Protein AF-A0A3R6PRE5-F1 (afdb_monomer)

Foldseek 3Di:
DWDWDADPNDIWIKDWDWDAAPVRDIDIDIDTLVPDDLVVVLVVCVVVRHDDDDDPPVVVVSSQVSVQVNCVRPPPDPDDQHAQQWDQDPNDIGGDDPPDDPQPDQQQADDLVSLLLLLCLSCLSVQPPVLDDPALEAEEADPDPRDPAPAELQDDQVVNVVVQVVCLQPSEHEYEQDDPVDDPVSSVVSNVSSLVVLSVCVVVPSSRHRYYHHYHVDADPSCVVRHQYQYDDDPDQRRQSCSVLSVCLSVVCNVPVVVLVVLLVVQLVVQLVVDDPQQLCSSVLSSSSSSLSSSLVSCVVVVNNVSSVSSNVSSVVSSVVSSVVVVVCLLVCLLVLLQQLVVVCVVVQQADEAEQVRAAPVDDLLHYWYDDPQKIKHALVNQLVSCVVRVPSHRSVVSQVSCCVVVQKPPFFDFDWGQHPPRDTDTDRIIIGGNVSNDPDDPDD

pLDDT: mean 70.97, std 14.35, range [30.91, 91.69]

Structure (mmCIF, N/CA/C/O backbone):
data_AF-A0A3R6PRE5-F1
#
_entry.id   AF-A0A3R6PRE5-F1
#
loop_
_atom_site.group_PDB
_atom_site.id
_atom_site.type_symbol
_atom_site.label_atom_id
_atom_site.label_alt_id
_atom_site.label_comp_id
_atom_site.label_asym_id
_atom_site.label_entity_id
_atom_site.label_seq_id
_atom_site.pdbx_PDB_ins_code
_atom_site.Cartn_x
_atom_site.Cartn_y
_atom_site.Cartn_z
_atom_site.occupancy
_atom_site.B_iso_or_equiv
_atom_site.auth_seq_id
_atom_site.auth_comp_id
_atom_site.auth_asym_id
_atom_site.auth_atom_id
_atom_site.pdbx_PDB_model_num
ATOM 1 N N . MET A 1 1 ? -26.948 22.612 12.616 1.00 53.34 1 MET A N 1
ATOM 2 C CA . MET A 1 1 ? -26.623 24.060 12.632 1.00 53.34 1 MET A CA 1
ATOM 3 C C . MET A 1 1 ? -26.492 24.520 14.071 1.00 53.34 1 MET A C 1
ATOM 5 O O . MET A 1 1 ? -27.433 24.309 14.825 1.00 53.34 1 MET A O 1
ATOM 9 N N . VAL A 1 2 ? -25.385 25.161 14.443 1.00 54.88 2 VAL A N 1
ATOM 10 C CA . VAL A 1 2 ? -25.263 25.848 15.739 1.00 54.88 2 VAL A CA 1
ATOM 11 C C . VAL A 1 2 ? -25.614 27.321 15.525 1.00 54.88 2 VAL A C 1
ATOM 13 O O . VAL A 1 2 ? -25.073 27.953 14.621 1.00 54.88 2 VAL A O 1
ATOM 16 N N . LYS A 1 3 ? -26.567 27.862 16.288 1.00 56.97 3 LYS A N 1
ATOM 17 C CA . LYS A 1 3 ? -26.972 29.275 16.225 1.00 56.97 3 LYS A CA 1
ATOM 18 C C . LYS A 1 3 ? -26.907 29.899 17.613 1.00 56.97 3 LYS A C 1
ATOM 20 O O . LYS A 1 3 ? -27.331 29.295 18.596 1.00 56.97 3 LYS A O 1
ATOM 25 N N . GLN A 1 4 ? -26.375 31.112 17.671 1.00 58.91 4 GLN A N 1
ATOM 26 C CA . GLN A 1 4 ? -26.272 31.902 18.889 1.00 58.91 4 GLN A CA 1
ATOM 27 C C . GLN A 1 4 ? -27.547 32.729 19.071 1.00 58.91 4 GLN A C 1
ATOM 29 O O . GLN A 1 4 ? -27.995 33.394 18.138 1.00 58.91 4 GLN A O 1
ATOM 34 N N . TYR A 1 5 ? -28.125 32.683 20.267 1.00 60.75 5 TYR A N 1
ATOM 35 C CA . TYR A 1 5 ? -29.298 33.466 20.641 1.00 60.75 5 TYR A CA 1
ATOM 36 C C . TYR A 1 5 ? -29.028 34.198 21.953 1.00 60.75 5 TYR A C 1
ATOM 38 O O . TYR A 1 5 ? -28.359 33.664 22.834 1.00 60.75 5 TYR A O 1
ATOM 46 N N . THR A 1 6 ? -29.573 35.402 22.101 1.00 50.84 6 THR A N 1
ATOM 47 C CA . THR A 1 6 ? -29.509 36.155 23.359 1.00 50.84 6 THR A CA 1
ATOM 48 C C . THR A 1 6 ? -30.889 36.141 23.998 1.00 50.84 6 THR A C 1
ATOM 50 O O . THR A 1 6 ? -31.842 36.639 23.403 1.00 50.84 6 THR A O 1
ATOM 53 N N . VAL A 1 7 ? -31.002 35.563 25.194 1.00 59.97 7 VAL A N 1
ATOM 54 C CA . VAL A 1 7 ? -32.243 35.525 25.982 1.00 59.97 7 VAL A CA 1
ATOM 55 C C . VAL A 1 7 ? -31.933 36.106 27.358 1.00 59.97 7 VAL A C 1
ATOM 57 O O . VAL A 1 7 ? -30.992 35.661 28.012 1.00 59.97 7 VAL A O 1
ATOM 60 N N . ASP A 1 8 ? -32.668 37.142 27.767 1.00 60.47 8 ASP A N 1
ATOM 61 C CA . ASP A 1 8 ? -32.510 37.832 29.060 1.00 60.47 8 ASP A CA 1
ATOM 62 C C . ASP A 1 8 ? -31.061 38.250 29.386 1.00 60.47 8 ASP A C 1
ATOM 64 O O . ASP A 1 8 ? -30.571 38.101 30.505 1.00 60.47 8 ASP A O 1
ATOM 68 N N . GLY A 1 9 ? -30.336 38.744 28.376 1.00 62.97 9 GLY A N 1
ATOM 69 C CA . GLY A 1 9 ? -28.949 39.203 28.518 1.00 62.97 9 GLY A CA 1
ATOM 70 C C . GLY A 1 9 ? -27.898 38.090 28.608 1.00 62.97 9 GLY A C 1
ATOM 71 O O . GLY A 1 9 ? -26.712 38.393 28.718 1.00 62.97 9 GLY A O 1
ATOM 72 N N . LYS A 1 10 ? -28.295 36.814 28.518 1.00 64.50 10 LYS A N 1
ATOM 73 C CA . LYS A 1 10 ? -27.378 35.670 28.440 1.00 64.50 10 LYS A CA 1
ATOM 74 C C . LYS A 1 10 ? -27.316 35.122 27.020 1.00 64.50 10 LYS A C 1
ATOM 76 O O . LYS A 1 10 ? -28.336 34.937 26.357 1.00 64.50 10 LYS A O 1
ATOM 81 N N . VAL A 1 11 ? -26.097 34.856 26.564 1.00 70.69 11 VAL A N 1
ATOM 82 C CA . VAL A 1 11 ? -25.841 34.168 25.299 1.00 70.69 11 VAL A CA 1
ATOM 83 C C . VAL A 1 11 ? -26.089 32.676 25.505 1.00 70.69 11 VAL A C 1
ATOM 85 O O . VAL A 1 11 ? -25.503 32.076 26.398 1.00 70.69 11 VAL A O 1
ATOM 88 N N . ILE A 1 12 ? -26.946 32.087 24.675 1.00 72.69 12 ILE A N 1
ATOM 89 C CA . ILE A 1 12 ? -27.248 30.656 24.662 1.00 72.69 12 ILE A CA 1
ATOM 90 C C . ILE A 1 12 ? -26.954 30.124 23.259 1.00 72.69 12 ILE A C 1
ATOM 92 O O . ILE A 1 12 ? -27.433 30.662 22.256 1.00 72.69 12 ILE A O 1
ATOM 96 N N . HIS A 1 13 ? -26.187 29.041 23.182 1.00 72.00 13 HIS A N 1
ATOM 97 C CA . HIS A 1 13 ? -25.922 28.341 21.929 1.00 72.00 13 HIS A CA 1
ATOM 98 C C . HIS A 1 13 ? -26.951 27.227 21.736 1.00 72.00 13 HIS A C 1
ATOM 100 O O . HIS A 1 13 ? -27.106 26.362 22.600 1.00 72.00 13 HIS A O 1
ATOM 106 N N . LEU A 1 14 ? -27.659 27.242 20.605 1.00 73.56 14 LEU A N 1
ATOM 107 C CA . LEU A 1 14 ? -28.620 26.204 20.240 1.00 73.56 14 LEU A CA 1
ATOM 108 C C . LEU A 1 14 ? -28.091 25.353 19.089 1.00 73.56 14 LEU A C 1
ATOM 110 O O . LEU A 1 14 ? -27.619 25.875 18.080 1.00 73.56 14 LEU A O 1
ATOM 114 N N . ILE A 1 15 ? -28.242 24.042 19.224 1.00 69.19 15 ILE A N 1
ATOM 115 C CA . ILE A 1 15 ? -28.001 23.051 18.186 1.00 69.19 15 ILE A CA 1
ATOM 116 C C . ILE A 1 15 ? -29.342 22.698 17.538 1.00 69.19 15 ILE A C 1
ATOM 118 O O . ILE A 1 15 ? -30.213 22.106 18.172 1.00 69.19 15 ILE A O 1
ATOM 122 N N . GLY A 1 16 ? -29.506 23.071 16.269 1.00 71.56 16 GLY A N 1
ATOM 123 C CA . GLY A 1 16 ? -30.641 22.694 15.431 1.00 71.56 16 GLY A CA 1
ATOM 124 C C . GLY A 1 16 ? -30.303 21.515 14.520 1.00 71.56 16 GLY A C 1
ATOM 125 O O . GLY A 1 16 ? -29.363 21.607 13.721 1.00 71.56 16 GLY A O 1
ATOM 126 N N . ILE A 1 17 ? -31.092 20.445 14.615 1.00 71.31 17 ILE A N 1
ATOM 127 C CA . ILE A 1 17 ? -30.972 19.225 13.808 1.00 71.31 17 ILE A CA 1
ATOM 128 C C . ILE A 1 17 ? -32.277 19.025 13.044 1.00 71.31 17 ILE A C 1
ATOM 130 O O . ILE A 1 17 ? -33.338 18.960 13.658 1.00 71.31 17 ILE A O 1
ATOM 134 N N . SER A 1 18 ? -32.201 18.904 11.720 1.00 72.94 18 SER A N 1
ATOM 135 C CA . SER A 1 18 ? -33.365 18.632 10.874 1.00 72.94 18 SER A CA 1
ATOM 136 C C . SER A 1 18 ? -33.216 17.278 10.196 1.00 72.94 18 SER A C 1
ATOM 138 O O . SER A 1 18 ? -32.150 16.972 9.668 1.00 72.94 18 SER A O 1
ATOM 140 N N . PHE A 1 19 ? -34.279 16.479 10.180 1.00 68.44 19 PHE A N 1
ATOM 141 C CA . PHE A 1 19 ? -34.309 15.184 9.500 1.00 68.44 19 PHE A CA 1
ATOM 142 C C . PHE A 1 19 ? -35.657 14.963 8.813 1.00 68.44 19 PHE A C 1
ATOM 144 O O . PHE A 1 19 ? -36.647 15.607 9.155 1.00 68.44 19 PHE A O 1
ATOM 151 N N . LYS A 1 20 ? -35.707 14.058 7.832 1.00 67.25 20 LYS A N 1
ATOM 152 C CA . LYS A 1 20 ? -36.960 13.633 7.195 1.00 67.25 20 LYS A CA 1
ATOM 153 C C . LYS A 1 20 ? -37.407 12.296 7.772 1.00 67.25 20 LYS A C 1
ATOM 155 O O . LYS A 1 20 ? -36.604 11.375 7.887 1.00 67.25 20 LYS A O 1
ATOM 160 N N . THR A 1 21 ? -38.683 12.184 8.119 1.00 69.94 21 THR A N 1
ATOM 161 C CA . THR A 1 21 ? -39.289 10.905 8.505 1.00 69.94 21 THR A CA 1
ATOM 162 C C . THR A 1 21 ? -39.466 10.003 7.281 1.00 69.94 21 THR A C 1
ATOM 164 O O . THR A 1 21 ? -39.394 10.460 6.138 1.00 69.94 21 THR A O 1
ATOM 167 N N . SER A 1 22 ? -39.775 8.723 7.501 1.00 61.44 22 SER A N 1
ATOM 168 C CA . SER A 1 22 ? -40.094 7.759 6.432 1.00 61.44 22 SER A CA 1
ATOM 169 C C . SER A 1 22 ? -41.281 8.178 5.553 1.00 61.44 22 SER A C 1
ATOM 171 O O . SER A 1 22 ? -41.417 7.706 4.429 1.00 61.44 22 SER A O 1
ATOM 173 N N . ARG A 1 23 ? -42.117 9.108 6.033 1.00 67.88 23 ARG A N 1
ATOM 174 C CA . ARG A 1 23 ? -43.233 9.713 5.288 1.00 67.88 23 ARG A CA 1
ATOM 175 C C . ARG A 1 23 ? -42.847 11.007 4.557 1.00 67.88 23 ARG A C 1
ATOM 177 O O . ARG A 1 23 ? -43.719 11.700 4.045 1.00 67.88 23 ARG A O 1
ATOM 184 N N . GLY A 1 24 ? -41.560 11.358 4.532 1.00 66.50 24 GLY A N 1
ATOM 185 C CA . GLY A 1 24 ? -41.030 12.551 3.869 1.00 66.50 24 GLY A CA 1
ATOM 186 C C . GLY A 1 24 ? -41.227 13.862 4.638 1.00 66.50 24 GLY A C 1
ATOM 187 O O . GLY A 1 24 ? -40.878 14.922 4.122 1.00 66.50 24 GLY A O 1
ATOM 188 N N . THR A 1 25 ? -41.761 13.820 5.862 1.00 75.50 25 THR A N 1
ATOM 189 C CA . THR A 1 25 ? -41.989 15.015 6.686 1.00 75.50 25 THR A CA 1
ATOM 190 C C . THR A 1 25 ? -40.681 15.489 7.303 1.00 75.50 25 THR A C 1
ATOM 192 O O . THR A 1 25 ? -40.016 14.720 7.994 1.00 75.50 25 THR A O 1
ATOM 195 N N . THR A 1 26 ? -40.320 16.754 7.091 1.00 78.38 26 THR A N 1
ATOM 196 C CA . THR A 1 26 ? -39.159 17.359 7.754 1.00 78.38 26 THR A CA 1
ATOM 197 C C . THR A 1 26 ? -39.506 17.713 9.197 1.00 78.38 26 THR A C 1
ATOM 199 O O . THR A 1 26 ? -40.443 18.468 9.448 1.00 78.38 26 THR A O 1
ATOM 202 N N . VAL A 1 27 ? -38.727 17.193 10.137 1.00 77.38 27 VAL A N 1
ATOM 203 C CA . VAL A 1 27 ? -38.815 17.453 11.574 1.00 77.38 27 VAL A CA 1
ATOM 204 C C . VAL A 1 27 ? -37.549 18.178 12.008 1.00 77.38 27 VAL A C 1
ATOM 206 O O . VAL A 1 27 ? -36.456 17.833 11.560 1.00 77.38 27 VAL A O 1
ATOM 209 N N . GLN A 1 28 ? -37.693 19.174 12.881 1.00 81.94 28 GLN A N 1
ATOM 210 C CA . GLN A 1 28 ? -36.577 19.929 13.442 1.00 81.94 28 GLN A CA 1
ATOM 211 C C . GLN A 1 28 ? -36.551 19.786 14.965 1.00 81.94 28 GLN A C 1
ATOM 213 O O . GLN A 1 28 ? -37.549 20.034 15.638 1.00 81.94 28 GLN A O 1
ATOM 218 N N . LEU A 1 29 ? -35.393 19.410 15.500 1.00 80.38 29 LEU A N 1
ATOM 219 C CA . LEU A 1 29 ? -35.107 19.330 16.928 1.00 80.38 29 LEU A CA 1
ATOM 220 C C . LEU A 1 29 ? -34.120 20.429 17.318 1.00 80.38 29 LEU A C 1
ATOM 222 O O . LEU A 1 29 ? -33.198 20.747 16.563 1.00 80.38 29 LEU A O 1
ATOM 226 N N . LEU A 1 30 ? -34.321 21.004 18.501 1.00 79.31 30 LEU A N 1
ATOM 227 C CA . LEU A 1 30 ? -33.507 22.085 19.048 1.00 79.31 30 LEU A CA 1
ATOM 228 C C . LEU A 1 30 ? -33.009 21.694 20.438 1.00 79.31 30 LEU A C 1
ATOM 230 O O . LEU A 1 30 ? -33.802 21.342 21.308 1.00 79.31 30 LEU A O 1
ATOM 234 N N . PHE A 1 31 ? -31.702 21.803 20.648 1.00 77.75 31 PHE A N 1
ATOM 235 C CA . PHE A 1 31 ? -31.048 21.511 21.921 1.00 77.75 31 PHE A CA 1
ATOM 236 C C . PHE A 1 31 ? -30.208 22.702 22.370 1.00 77.75 31 PHE A C 1
ATOM 238 O O . PHE A 1 31 ? -29.590 23.366 21.544 1.00 77.75 31 PHE A O 1
ATOM 245 N N . GLN A 1 32 ? -30.137 22.964 23.675 1.00 79.06 32 GLN A N 1
ATOM 246 C CA . GLN A 1 32 ? -29.099 23.844 24.224 1.00 79.06 32 GLN A CA 1
ATOM 247 C C . GLN A 1 32 ? -27.756 23.111 24.161 1.00 79.06 32 GLN A C 1
ATOM 249 O O . GLN A 1 32 ? -27.686 21.977 24.631 1.00 79.06 32 GLN A O 1
ATOM 254 N N . LYS A 1 33 ? -26.711 23.745 23.606 1.00 72.19 33 LYS A N 1
ATOM 255 C CA . LYS A 1 33 ? -25.372 23.150 23.418 1.00 72.19 33 LYS A CA 1
ATOM 256 C C . LYS A 1 33 ? -24.850 22.532 24.720 1.00 72.19 33 LYS A C 1
ATOM 258 O O . LYS A 1 33 ? -24.481 21.371 24.746 1.00 72.19 33 LYS A O 1
ATOM 263 N N . GLU A 1 34 ? -24.975 23.260 25.826 1.00 72.44 34 GLU A N 1
ATOM 264 C CA . GLU A 1 34 ? -24.536 22.849 27.173 1.00 72.44 34 GLU A CA 1
ATOM 265 C C . GLU A 1 34 ? -25.278 21.632 27.754 1.00 72.44 34 GLU A C 1
ATOM 267 O O . GLU A 1 34 ? -24.819 21.023 28.716 1.00 72.44 34 GLU A O 1
ATOM 272 N N . LYS A 1 35 ? -26.452 21.292 27.212 1.00 73.50 35 LYS A N 1
ATOM 273 C CA . LYS A 1 35 ? -27.297 20.179 27.677 1.00 73.50 35 LYS A CA 1
ATOM 274 C C . LYS A 1 35 ? -27.416 19.069 26.638 1.00 73.50 35 LYS A C 1
ATOM 276 O O . LYS A 1 35 ? -28.186 18.125 26.829 1.00 73.50 35 LY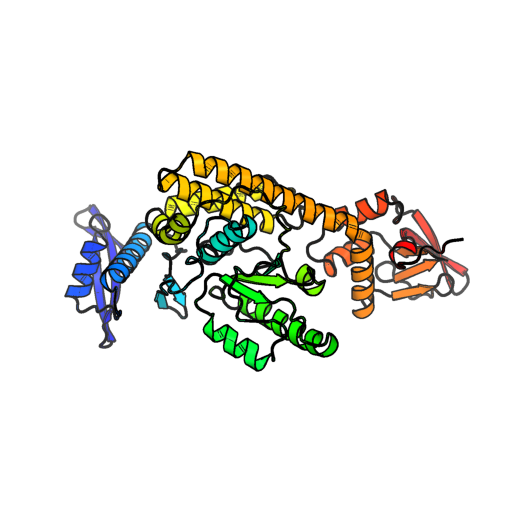S A O 1
ATOM 281 N N . PHE A 1 36 ? -26.715 19.202 25.517 1.00 73.50 36 PHE A N 1
ATOM 282 C CA . PHE A 1 36 ? -26.777 18.235 24.444 1.00 73.50 36 PHE A CA 1
ATOM 283 C C . PHE A 1 36 ? -26.048 16.953 24.857 1.00 73.50 36 PHE A C 1
ATOM 285 O O . PHE A 1 36 ? -24.922 16.980 25.338 1.00 73.50 36 PHE A O 1
ATOM 292 N N . THR A 1 37 ? -26.706 15.811 24.667 1.00 69.31 37 THR A N 1
ATOM 293 C CA . THR A 1 37 ? -26.085 14.487 24.788 1.00 69.31 37 THR A CA 1
ATOM 294 C C . THR A 1 37 ? -26.632 13.587 23.686 1.00 69.31 37 THR A C 1
ATOM 296 O O . THR A 1 37 ? -27.803 13.710 23.310 1.00 69.31 37 THR A O 1
ATOM 299 N N . ALA A 1 38 ? -25.826 12.633 23.211 1.00 63.28 38 ALA A N 1
ATOM 300 C CA . ALA A 1 38 ? -26.251 11.637 22.221 1.00 63.28 38 ALA A CA 1
ATOM 301 C C . ALA A 1 38 ? -27.537 10.903 22.653 1.00 63.28 38 ALA A C 1
ATOM 303 O O . ALA A 1 38 ? -28.456 10.702 21.861 1.00 63.28 38 ALA A O 1
ATOM 304 N N . LYS A 1 39 ? -27.649 10.593 23.952 1.00 69.69 39 LYS A N 1
ATOM 305 C CA . LYS A 1 39 ? -28.823 9.944 24.547 1.00 69.69 39 LYS A CA 1
ATOM 306 C C . LYS A 1 39 ? -30.079 10.819 24.490 1.00 69.69 39 LYS A C 1
ATOM 308 O O . LYS A 1 39 ? -31.138 10.329 24.103 1.00 69.69 39 LYS A O 1
ATOM 313 N N . ALA A 1 40 ? -29.975 12.099 24.858 1.00 75.75 40 ALA A N 1
ATOM 314 C CA . ALA A 1 40 ? -31.106 13.030 24.801 1.00 75.75 40 ALA A CA 1
ATOM 315 C C . ALA A 1 40 ? -31.572 13.263 23.356 1.00 75.75 40 ALA A C 1
ATOM 317 O O . ALA A 1 40 ? -32.774 13.362 23.089 1.00 75.75 40 ALA A O 1
ATOM 318 N N . PHE A 1 41 ? -30.627 13.292 22.414 1.00 76.12 41 PHE A N 1
ATOM 319 C CA . PHE A 1 41 ? -30.937 13.404 20.999 1.00 76.12 41 PHE A CA 1
ATOM 320 C C . PHE A 1 41 ? -31.637 12.150 20.463 1.00 76.12 41 PHE A C 1
ATOM 322 O O . PHE A 1 41 ? -32.700 12.289 19.862 1.00 76.12 41 PHE A O 1
ATOM 329 N N . TYR A 1 42 ? -31.141 10.943 20.754 1.00 72.56 42 TYR A N 1
ATOM 330 C CA . TYR A 1 42 ? -31.797 9.696 20.343 1.00 72.56 42 TYR A CA 1
ATOM 331 C C . TYR A 1 42 ? -33.242 9.591 20.847 1.00 72.56 42 TYR A C 1
ATOM 333 O O . TYR A 1 42 ? -34.159 9.258 20.090 1.00 72.56 42 TYR A O 1
ATOM 341 N N . GLN A 1 43 ? -33.466 9.923 22.121 1.00 78.06 43 GLN A N 1
ATOM 342 C CA . GLN A 1 43 ? -34.802 9.916 22.718 1.00 78.06 43 GLN A CA 1
ATOM 343 C C . GLN A 1 43 ? -35.738 10.904 22.016 1.00 78.06 43 GLN A C 1
ATOM 345 O O . GLN A 1 43 ? -36.864 10.548 21.674 1.00 78.06 43 GLN A O 1
ATOM 350 N N . SER A 1 44 ? -35.256 12.117 21.743 1.00 80.19 44 SER A N 1
ATOM 351 C CA . SER A 1 44 ? -36.034 13.157 21.061 1.00 80.19 44 SER A CA 1
ATOM 352 C C . SER A 1 44 ? -36.300 12.819 19.589 1.00 80.19 44 SER A C 1
AT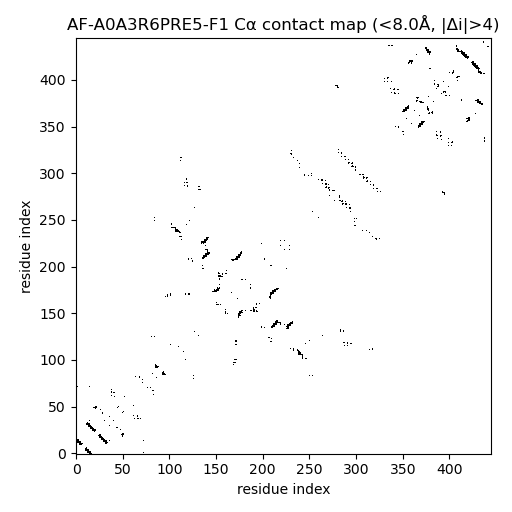OM 354 O O . SER A 1 44 ? -37.393 13.067 19.091 1.00 80.19 44 SER A O 1
ATOM 356 N N . PHE A 1 45 ? -35.330 12.211 18.898 1.00 77.00 45 PHE A N 1
ATOM 357 C CA . PHE A 1 45 ? -35.464 11.718 17.525 1.00 77.00 45 PHE A CA 1
ATOM 358 C C . PHE A 1 45 ? -36.541 10.635 17.424 1.00 77.00 45 PHE A C 1
ATOM 360 O O . PHE A 1 45 ? -37.441 10.733 16.591 1.00 77.00 45 PHE A O 1
ATOM 367 N N . THR A 1 46 ? -36.489 9.649 18.322 1.00 75.31 46 THR A N 1
ATOM 368 C CA . THR A 1 46 ? -37.461 8.549 18.366 1.00 75.31 46 THR A CA 1
ATOM 369 C C . THR A 1 46 ? -38.859 9.066 18.714 1.00 75.31 46 THR A C 1
ATOM 371 O O . THR A 1 46 ? -39.833 8.716 18.050 1.00 75.31 46 THR A O 1
ATOM 374 N N . ALA A 1 47 ? -38.966 9.959 19.707 1.00 81.12 47 ALA A N 1
ATOM 375 C CA . ALA A 1 47 ? -40.235 10.574 20.102 1.00 81.12 47 ALA A CA 1
ATOM 376 C C . ALA A 1 47 ? -40.869 11.405 18.974 1.00 81.12 47 ALA A C 1
ATOM 378 O O . ALA A 1 47 ? -42.090 11.453 18.852 1.00 81.12 47 ALA A O 1
ATOM 379 N N . ALA A 1 48 ? -40.049 12.020 18.121 1.00 77.31 48 ALA A N 1
ATOM 380 C CA . ALA A 1 48 ? -40.509 12.806 16.983 1.00 77.31 48 ALA A CA 1
ATOM 381 C C . ALA A 1 48 ? -40.790 11.964 15.718 1.00 77.31 48 ALA A C 1
ATOM 383 O O . ALA A 1 48 ? -40.944 12.510 14.625 1.00 77.31 48 ALA A O 1
ATOM 384 N N . GLY A 1 49 ? -40.873 10.634 15.854 1.00 69.31 49 GLY A N 1
ATOM 385 C CA . GLY A 1 49 ? -41.215 9.719 14.762 1.00 69.31 49 GLY A CA 1
ATOM 386 C C . GLY A 1 49 ? -40.057 9.421 13.807 1.00 69.31 49 GLY A C 1
ATOM 387 O O . GLY A 1 49 ? -40.286 8.927 12.701 1.00 69.31 49 GLY A O 1
ATOM 388 N N . GLY A 1 50 ? -38.821 9.727 14.208 1.00 67.38 50 GLY A N 1
ATOM 389 C CA . GLY A 1 50 ? -37.623 9.265 13.523 1.00 67.38 50 GLY A CA 1
ATOM 390 C C . GLY A 1 50 ? -37.470 7.753 13.673 1.00 67.38 50 GLY A C 1
ATOM 391 O O . GLY A 1 50 ? -37.580 7.212 14.771 1.00 67.38 50 GLY A O 1
ATOM 392 N N . SER A 1 51 ? -37.217 7.062 12.564 1.00 64.19 51 SER A N 1
ATOM 393 C CA . SER A 1 51 ? -36.946 5.625 12.553 1.00 64.19 51 SER A CA 1
ATOM 394 C C . SER A 1 51 ? -35.621 5.354 11.858 1.00 64.19 51 SER A C 1
ATOM 396 O O . SER A 1 51 ? -35.408 5.792 10.728 1.00 64.19 51 SER A O 1
ATOM 398 N N . CYS A 1 52 ? -34.763 4.588 12.515 1.00 59.72 52 CYS A N 1
ATOM 399 C CA . CYS A 1 52 ? -33.531 4.062 11.950 1.00 59.72 52 CYS A CA 1
ATOM 400 C C . CYS A 1 52 ? -33.811 2.647 11.416 1.00 59.72 52 CYS A C 1
ATOM 402 O O . CYS A 1 52 ? -34.090 1.742 12.199 1.00 59.72 52 CYS A O 1
ATOM 404 N N . CYS A 1 53 ? -33.805 2.454 10.094 1.00 50.25 53 CYS A N 1
ATOM 405 C CA . CYS A 1 53 ? -34.040 1.142 9.486 1.00 50.25 53 CYS A CA 1
ATOM 406 C C . CYS A 1 53 ? -32.773 0.285 9.590 1.00 50.25 53 CYS A C 1
ATOM 408 O O . CYS A 1 53 ? -31.886 0.445 8.757 1.00 50.25 53 CYS A O 1
ATOM 410 N N . TYR A 1 54 ? -32.689 -0.624 10.565 1.00 51.72 54 TYR A N 1
ATOM 411 C CA . TYR A 1 54 ? -31.554 -1.546 10.679 1.00 51.72 54 TYR A CA 1
ATOM 412 C C . TYR A 1 54 ? -31.987 -2.954 11.112 1.00 51.72 54 TYR A C 1
ATOM 414 O O . TYR A 1 54 ? -32.930 -3.106 11.889 1.00 51.72 54 TYR A O 1
ATOM 422 N N . GLY A 1 55 ? -31.299 -3.971 10.576 1.00 48.91 55 GLY A N 1
ATOM 423 C CA . GLY A 1 55 ? -31.463 -5.390 10.924 1.00 48.91 55 GLY A CA 1
ATOM 424 C C . GLY A 1 55 ? -30.890 -5.751 12.305 1.00 48.91 55 GLY A C 1
ATOM 425 O O . GLY A 1 55 ? -30.738 -4.888 13.171 1.00 48.91 55 GLY A O 1
ATOM 426 N N . GLU A 1 56 ? -30.574 -7.032 12.532 1.00 36.16 56 GLU A N 1
ATOM 427 C CA . GLU A 1 56 ? -30.011 -7.514 13.808 1.00 36.16 56 GLU A CA 1
ATOM 428 C C . GLU A 1 56 ? -28.765 -6.708 14.238 1.00 36.16 56 GLU A C 1
ATOM 430 O O . GLU A 1 56 ? -27.817 -6.562 13.468 1.00 36.16 56 GLU A O 1
ATOM 435 N N . GLY A 1 57 ? -28.775 -6.174 15.471 1.00 48.75 57 GLY A N 1
ATOM 436 C CA . GLY A 1 57 ? -27.724 -5.287 16.013 1.00 48.75 57 GLY A CA 1
ATOM 437 C C . GLY A 1 57 ? -28.091 -3.793 16.105 1.00 48.75 57 GLY A C 1
ATOM 438 O O . GLY A 1 57 ? -27.252 -2.969 16.471 1.00 48.75 57 GLY A O 1
ATOM 439 N N . SER A 1 58 ? -29.348 -3.438 15.824 1.00 55.28 58 SER A N 1
ATOM 440 C CA . SER A 1 58 ? -29.867 -2.063 15.700 1.00 55.28 58 SER A CA 1
ATOM 441 C C . SER A 1 58 ? -29.540 -1.089 16.844 1.00 55.28 58 SER A C 1
ATOM 443 O O . SER A 1 58 ? -29.367 0.103 16.595 1.00 55.28 58 SER A O 1
ATOM 445 N N . LYS A 1 59 ? -29.411 -1.564 18.090 1.00 54.31 59 LYS A N 1
ATOM 446 C CA . LYS A 1 59 ? -29.086 -0.706 19.243 1.00 54.31 59 LYS A CA 1
ATOM 447 C C . LYS A 1 59 ? -27.659 -0.151 19.178 1.00 54.31 59 LYS A C 1
ATOM 449 O O . LYS A 1 59 ? -27.472 1.042 19.369 1.00 54.31 59 LYS A O 1
ATOM 454 N N . MET A 1 60 ? -26.679 -0.993 18.846 1.00 53.50 60 MET A N 1
ATOM 455 C CA . MET A 1 60 ? -25.272 -0.585 18.732 1.00 53.50 60 MET A CA 1
ATOM 456 C C . MET A 1 60 ? -25.076 0.412 17.583 1.00 53.50 60 MET A C 1
ATOM 458 O O . MET A 1 60 ? -24.377 1.406 17.732 1.00 53.50 60 MET A O 1
ATOM 462 N N . GLN A 1 61 ? -25.745 0.184 16.451 1.00 52.59 61 GLN A N 1
ATOM 463 C CA . GLN A 1 61 ? -25.677 1.066 15.281 1.00 52.59 61 GLN A CA 1
ATOM 464 C C . GLN A 1 61 ? -26.349 2.421 15.532 1.00 52.59 61 GLN A C 1
ATOM 466 O O . GLN A 1 61 ? -25.842 3.448 15.083 1.00 52.59 61 GLN A O 1
ATOM 471 N N . ALA A 1 62 ? -27.455 2.440 16.282 1.00 56.56 62 ALA A N 1
ATOM 472 C CA . ALA A 1 62 ? -28.066 3.680 16.743 1.00 56.56 62 ALA A CA 1
ATOM 473 C C . ALA A 1 62 ? -27.127 4.422 17.705 1.00 56.56 62 ALA A C 1
ATOM 475 O O . ALA A 1 62 ? -26.820 5.586 17.465 1.00 56.56 62 ALA A O 1
ATOM 476 N N . ASP A 1 63 ? -26.606 3.751 18.735 1.00 57.50 63 ASP A N 1
ATOM 477 C CA . ASP A 1 63 ? -25.684 4.361 19.700 1.00 57.50 63 ASP A CA 1
ATOM 478 C C . ASP A 1 63 ? -24.441 4.958 18.998 1.00 57.50 63 ASP A C 1
ATOM 480 O O . ASP A 1 63 ? -24.030 6.073 19.324 1.00 57.50 63 ASP A O 1
ATOM 484 N N . LEU A 1 64 ? -23.916 4.290 17.960 1.00 54.97 64 LEU A N 1
ATOM 485 C CA . LEU A 1 64 ? -22.825 4.785 17.107 1.00 54.97 64 LEU A CA 1
ATOM 486 C C . LEU A 1 64 ? -23.222 6.000 16.254 1.00 54.97 64 LEU A C 1
ATOM 488 O O . LEU A 1 64 ? -22.478 6.977 16.211 1.00 54.97 64 LEU A O 1
ATOM 492 N N . LEU A 1 65 ? -24.388 5.979 15.599 1.00 62.00 65 LEU A N 1
ATOM 493 C CA . LEU A 1 65 ? -24.887 7.111 14.806 1.00 62.00 65 LEU A CA 1
ATOM 494 C C . LEU A 1 65 ? -25.107 8.352 15.681 1.00 62.00 65 LEU A C 1
ATOM 496 O O . LEU A 1 65 ? -24.750 9.465 15.297 1.00 62.00 65 LEU A O 1
ATOM 500 N N . PHE A 1 66 ? -25.687 8.174 16.867 1.00 65.00 66 PHE A N 1
ATOM 501 C CA . PHE A 1 66 ? -25.960 9.273 17.789 1.00 65.00 66 PHE A CA 1
ATOM 502 C C . PHE A 1 66 ? -24.693 9.762 18.502 1.00 65.00 66 PHE A C 1
ATOM 504 O O . PHE A 1 66 ? -24.577 10.963 18.750 1.00 65.00 66 PHE A O 1
ATOM 511 N N . GLY A 1 67 ? -23.724 8.878 18.762 1.00 61.59 67 GLY A N 1
ATOM 512 C CA . GLY A 1 67 ? -22.375 9.251 19.195 1.00 61.59 67 GLY A CA 1
ATOM 513 C C . GLY A 1 67 ? -21.630 10.066 18.134 1.00 61.59 67 GLY A C 1
ATOM 514 O O . GLY A 1 67 ? -21.092 11.128 18.441 1.00 61.59 67 GLY A O 1
ATOM 515 N N . PHE A 1 68 ? -21.689 9.636 16.871 1.00 57.25 68 PHE A N 1
ATOM 516 C CA . PHE A 1 68 ? -21.115 10.352 15.731 1.00 57.25 68 PHE A CA 1
ATOM 517 C C . PHE A 1 68 ? -21.719 11.741 15.556 1.00 57.25 68 PHE A C 1
ATOM 519 O O . PHE A 1 68 ? -20.998 12.733 15.521 1.00 57.25 68 PHE A O 1
ATOM 526 N N . LEU A 1 69 ? -23.050 11.829 15.512 1.00 64.44 69 LEU A N 1
ATOM 527 C CA . LEU A 1 69 ? -23.748 13.107 15.409 1.00 64.44 69 LEU A CA 1
ATOM 528 C C . LEU A 1 69 ? -23.419 14.015 16.599 1.00 64.44 69 LEU A C 1
ATOM 530 O O . LEU A 1 69 ? -23.322 15.221 16.417 1.00 64.44 69 LEU A O 1
ATOM 534 N N . GLY A 1 70 ? -23.186 13.461 17.793 1.00 61.81 70 GLY A N 1
ATOM 535 C CA . GLY A 1 70 ? -22.716 14.247 18.930 1.00 61.81 70 GLY A CA 1
ATOM 536 C C . GLY A 1 70 ? -21.315 14.825 18.739 1.00 61.81 70 GLY A C 1
ATOM 537 O O . GLY A 1 70 ? -21.138 16.024 18.924 1.00 61.81 70 GLY A O 1
ATOM 538 N N . SER A 1 71 ? -20.361 14.017 18.275 1.00 57.88 71 SER A N 1
ATOM 539 C CA . SER A 1 71 ? -19.002 14.474 17.949 1.00 57.88 71 SER A CA 1
ATOM 540 C C . SER A 1 71 ? -18.999 15.573 16.875 1.00 57.88 71 SER A C 1
ATOM 542 O O . SER A 1 71 ? -18.324 16.590 17.038 1.00 57.88 71 SER A O 1
ATOM 544 N N . ILE A 1 72 ? -19.835 15.438 15.835 1.00 57.81 72 ILE A N 1
ATOM 545 C CA . ILE A 1 72 ? -20.049 16.461 14.793 1.00 57.81 72 ILE A CA 1
ATOM 546 C C . ILE A 1 72 ? -20.490 17.800 15.380 1.00 57.81 72 ILE A C 1
ATOM 548 O O . ILE A 1 72 ? -20.044 18.868 14.962 1.00 57.81 72 ILE A O 1
ATOM 552 N N . LEU A 1 73 ? -21.433 17.743 16.313 1.00 60.12 73 LEU A N 1
ATOM 553 C CA . LEU A 1 73 ? -22.087 18.927 16.848 1.00 60.12 73 LEU A CA 1
ATOM 554 C C . LEU A 1 73 ? -21.241 19.630 17.917 1.00 60.12 73 LEU A C 1
ATOM 556 O O . LEU A 1 73 ? -21.405 20.838 18.096 1.00 60.12 73 LEU A O 1
ATOM 560 N N . ASP A 1 74 ? -20.328 18.905 18.568 1.00 54.69 74 ASP A N 1
ATOM 561 C CA . ASP A 1 74 ? -19.374 19.455 19.537 1.00 54.69 74 ASP A CA 1
ATOM 562 C C . ASP A 1 74 ? -18.130 20.073 18.886 1.00 54.69 74 ASP A C 1
ATOM 564 O O . ASP A 1 74 ? -17.619 21.072 19.392 1.00 54.69 74 ASP A O 1
ATOM 568 N N . THR A 1 75 ? -17.641 19.521 17.772 1.00 50.59 75 THR A N 1
ATOM 569 C CA . THR A 1 75 ? -16.306 19.870 17.252 1.00 50.59 75 THR A CA 1
ATOM 570 C C . THR A 1 75 ? -16.244 21.122 16.375 1.00 50.59 75 THR A C 1
ATOM 572 O O . THR A 1 75 ? -15.142 21.585 16.113 1.00 50.59 75 THR A O 1
ATOM 575 N N . GLU A 1 76 ? -17.366 21.704 15.922 1.00 49.44 76 GLU A N 1
ATOM 576 C CA . GLU A 1 76 ? -17.415 22.883 15.013 1.00 49.44 76 GLU A CA 1
ATOM 577 C C . GLU A 1 76 ? -16.513 22.785 13.753 1.00 49.44 76 GLU A C 1
ATOM 579 O O . GLU A 1 76 ? -16.386 23.746 12.992 1.00 49.44 76 GLU A O 1
ATOM 584 N N . HIS A 1 77 ? -15.924 21.618 13.479 1.00 38.59 77 HIS A N 1
ATOM 585 C CA . HIS A 1 77 ? -15.007 21.380 12.377 1.00 38.59 77 HIS A CA 1
ATOM 586 C C . HIS A 1 77 ? -15.770 20.922 11.131 1.00 38.59 77 HIS A C 1
ATOM 588 O O . HIS A 1 77 ? -16.665 20.081 11.175 1.00 38.59 77 HIS A O 1
ATOM 594 N N . THR A 1 78 ? -15.398 21.492 9.986 1.00 37.12 78 THR A N 1
ATOM 595 C CA . THR A 1 78 ? -16.002 21.241 8.668 1.00 37.12 78 THR A CA 1
ATOM 596 C C . THR A 1 78 ? -15.541 19.940 8.008 1.00 37.12 78 THR A C 1
ATOM 598 O O . THR A 1 78 ? -16.082 19.571 6.968 1.00 37.12 78 THR A O 1
ATOM 601 N N . ALA A 1 79 ? -14.575 19.235 8.598 1.00 39.78 79 ALA A N 1
ATOM 602 C CA . ALA A 1 79 ? -14.068 17.959 8.113 1.00 39.78 79 ALA A CA 1
ATOM 603 C C . ALA A 1 79 ? -14.224 16.912 9.217 1.00 39.78 79 ALA A C 1
ATOM 605 O O . ALA A 1 79 ? -13.565 16.984 10.249 1.00 39.78 79 ALA A O 1
ATOM 606 N N . LEU A 1 80 ? -15.134 15.968 8.999 1.00 42.19 80 LEU A N 1
ATOM 607 C CA . LEU A 1 80 ? -15.445 14.904 9.944 1.00 42.19 80 LEU A CA 1
ATOM 608 C C . LEU A 1 80 ? -14.888 13.587 9.448 1.00 42.19 80 LEU A C 1
ATOM 610 O O . LEU A 1 80 ? -15.256 13.129 8.366 1.00 42.19 80 LEU A O 1
ATOM 614 N N . LEU A 1 81 ? -14.048 12.967 10.269 1.00 42.31 81 LEU A N 1
ATOM 615 C CA . LEU A 1 81 ? -13.677 11.571 10.110 1.00 42.31 81 LEU A CA 1
ATOM 616 C C . LEU A 1 81 ? -14.820 10.726 10.709 1.00 42.31 81 LEU A C 1
ATOM 618 O O . LEU A 1 81 ? -15.133 10.872 11.890 1.00 42.31 81 LEU A O 1
ATOM 622 N N . PRO A 1 82 ? -15.526 9.893 9.922 1.00 44.38 82 PRO A N 1
ATOM 623 C CA . PRO A 1 82 ? -16.611 9.067 10.456 1.00 44.38 82 PRO A CA 1
ATOM 624 C C . PRO A 1 82 ? -16.138 8.039 11.512 1.00 44.38 82 PRO A C 1
ATOM 626 O O . PRO A 1 82 ? -14.937 7.823 11.654 1.00 44.38 82 PRO A O 1
ATOM 629 N N . PRO A 1 83 ? -17.041 7.341 12.229 1.00 43.12 83 PRO A N 1
ATOM 630 C CA . PRO A 1 83 ? -16.711 6.164 13.038 1.00 43.12 83 PRO A CA 1
ATOM 631 C C . PRO A 1 83 ? -16.452 4.926 12.172 1.00 43.12 83 PRO A C 1
ATOM 633 O O . PRO A 1 83 ? -16.817 4.900 10.994 1.00 43.12 83 PRO A O 1
ATOM 636 N N . VAL A 1 84 ? -15.850 3.880 12.756 1.00 42.16 84 VAL A N 1
ATOM 637 C CA . VAL A 1 84 ? -15.539 2.611 12.070 1.00 42.16 84 VAL A CA 1
ATOM 638 C C . VAL A 1 84 ? -16.791 2.005 11.416 1.00 42.16 84 VAL A C 1
ATOM 640 O O . VAL A 1 84 ? -17.879 2.034 11.979 1.00 42.16 84 VAL A O 1
ATOM 643 N N . GLY A 1 85 ? -16.664 1.554 10.163 1.00 44.75 85 GLY A N 1
ATOM 644 C CA . GLY A 1 85 ? -17.782 1.070 9.348 1.00 44.75 85 GLY A CA 1
ATOM 645 C C . GLY A 1 85 ? -18.699 2.151 8.763 1.00 44.75 85 GLY A C 1
ATOM 646 O O . GLY A 1 85 ? -19.486 1.816 7.892 1.00 44.75 85 GLY A O 1
ATOM 647 N N . TRP A 1 86 ? -18.621 3.426 9.168 1.00 46.81 86 TRP A N 1
ATOM 648 C CA . TRP A 1 86 ? -19.430 4.508 8.587 1.00 46.81 86 TRP A CA 1
ATOM 649 C C . TRP A 1 86 ? -18.701 5.243 7.455 1.00 46.81 86 TRP A C 1
ATOM 651 O O . TRP A 1 86 ? -17.513 5.556 7.557 1.00 46.81 86 TRP A O 1
ATOM 661 N N . PHE A 1 87 ? -19.439 5.566 6.393 1.00 47.59 87 PHE A N 1
ATOM 662 C CA . PHE A 1 87 ? -18.941 6.183 5.164 1.00 47.59 87 PHE A CA 1
ATOM 663 C C . PHE A 1 87 ? -19.928 7.231 4.642 1.00 47.59 87 PHE A C 1
ATOM 665 O O . PHE A 1 87 ? -21.131 7.006 4.718 1.00 47.59 87 PHE A O 1
ATOM 672 N N . HIS A 1 88 ? -19.447 8.316 4.033 1.00 40.28 88 HIS A N 1
ATOM 673 C CA . HIS A 1 88 ? -20.293 9.273 3.309 1.00 40.28 88 HIS A CA 1
ATOM 674 C C . HIS A 1 88 ? -20.295 8.933 1.809 1.00 40.28 88 HIS A C 1
ATOM 676 O O . HIS A 1 88 ? -19.229 8.821 1.211 1.00 40.28 88 HIS A O 1
ATOM 682 N N . LEU A 1 89 ? -21.465 8.716 1.207 1.00 41.72 89 LEU A N 1
ATOM 683 C CA . LEU A 1 89 ? -21.644 8.387 -0.214 1.00 41.72 89 LEU A CA 1
ATOM 684 C C . LEU A 1 89 ? -22.921 9.036 -0.734 1.00 41.72 89 LEU A C 1
ATOM 686 O O . LEU A 1 89 ? -23.973 8.846 -0.128 1.00 41.72 89 LEU A O 1
ATOM 690 N N . ASP A 1 90 ? -22.836 9.747 -1.860 1.00 39.09 90 ASP A N 1
ATOM 691 C CA . ASP A 1 90 ? -23.982 10.387 -2.523 1.00 39.09 90 ASP A CA 1
ATOM 692 C C . ASP A 1 90 ? -24.898 11.122 -1.523 1.00 39.09 90 ASP A C 1
ATOM 694 O O . ASP A 1 90 ? -26.091 10.824 -1.410 1.00 39.09 90 ASP A O 1
ATOM 698 N N . ASP A 1 91 ? -24.298 12.011 -0.722 1.00 40.03 91 ASP A N 1
ATOM 699 C CA . ASP A 1 91 ? -24.942 12.785 0.352 1.00 40.03 91 ASP A CA 1
ATOM 700 C C . ASP A 1 91 ? -25.622 11.957 1.461 1.00 40.03 91 ASP A C 1
ATOM 702 O O . ASP A 1 91 ? -26.540 12.423 2.145 1.00 40.03 91 ASP A O 1
ATOM 706 N N . ARG A 1 92 ? -25.198 10.703 1.663 1.00 37.06 92 ARG A N 1
ATOM 707 C CA . ARG A 1 92 ? -25.751 9.798 2.681 1.00 37.06 92 ARG A CA 1
ATOM 708 C C . ARG A 1 92 ? -24.663 9.089 3.478 1.00 37.06 92 ARG A C 1
ATOM 710 O O . ARG A 1 92 ? -23.675 8.608 2.933 1.00 37.06 92 ARG A O 1
ATOM 717 N N . TRP A 1 93 ? -24.887 8.962 4.784 1.00 46.03 93 TRP A N 1
ATOM 718 C CA . TRP A 1 93 ? -24.046 8.155 5.668 1.00 46.03 93 TRP A CA 1
ATOM 719 C C . TRP A 1 93 ? -24.476 6.679 5.624 1.00 46.03 93 TRP A C 1
ATOM 721 O O . TRP A 1 93 ? -25.649 6.370 5.834 1.00 46.03 93 TRP A O 1
ATOM 731 N N . VAL A 1 94 ? -23.538 5.769 5.351 1.00 40.94 94 VAL A N 1
ATOM 732 C CA . VAL A 1 94 ? -23.750 4.317 5.216 1.00 40.94 94 VAL A CA 1
ATOM 733 C C . VAL A 1 94 ? -22.867 3.577 6.213 1.00 40.94 94 VAL A C 1
ATOM 735 O O . VAL A 1 94 ? -21.684 3.886 6.291 1.00 40.94 94 VAL A O 1
ATOM 738 N N . TYR A 1 95 ? -23.427 2.603 6.934 1.00 44.47 95 TYR A N 1
ATOM 739 C CA . TYR A 1 95 ? -22.685 1.721 7.837 1.00 44.47 95 TYR A CA 1
ATOM 740 C C . TYR A 1 95 ? -22.509 0.327 7.223 1.00 44.47 95 TYR A C 1
ATOM 742 O O . TYR A 1 95 ? -23.506 -0.344 6.952 1.00 44.47 95 TYR A O 1
ATOM 750 N N . THR A 1 96 ? -21.267 -0.123 7.046 1.00 46.19 96 THR A N 1
ATOM 751 C CA . THR A 1 96 ? -20.926 -1.505 6.695 1.00 46.19 96 THR A CA 1
ATOM 752 C C . THR A 1 96 ? -20.242 -2.152 7.899 1.00 46.19 96 THR A C 1
ATOM 754 O O . THR A 1 96 ? -19.102 -1.797 8.210 1.00 46.19 96 THR A O 1
ATOM 757 N N . PRO A 1 97 ? -20.904 -3.085 8.605 1.00 43.06 97 PRO A N 1
ATOM 758 C CA . PRO A 1 97 ? -20.212 -3.911 9.579 1.00 43.06 97 PRO A CA 1
ATOM 759 C C . PRO A 1 97 ? -19.196 -4.777 8.831 1.00 43.06 97 PRO A C 1
ATOM 761 O O . PRO A 1 97 ? -19.555 -5.409 7.838 1.00 43.06 97 PRO A O 1
ATOM 764 N N . TYR A 1 98 ? -17.951 -4.824 9.307 1.00 50.28 98 TYR A N 1
ATOM 765 C CA . TYR A 1 98 ? -16.965 -5.798 8.840 1.00 50.28 98 TYR A CA 1
ATOM 766 C C . TYR A 1 98 ? -17.428 -7.196 9.276 1.00 50.28 98 TYR A C 1
ATOM 768 O O . TYR A 1 98 ? -17.076 -7.686 10.347 1.00 50.28 98 TYR A O 1
ATOM 776 N N . LYS A 1 99 ? -18.323 -7.794 8.491 1.00 42.12 99 LYS A N 1
ATOM 777 C CA . LYS A 1 99 ? -18.671 -9.208 8.567 1.00 42.12 99 LYS A CA 1
ATOM 778 C C . LYS A 1 99 ? -17.738 -9.932 7.599 1.00 42.12 99 LYS A C 1
ATOM 780 O O . LYS A 1 99 ? -17.677 -9.540 6.444 1.00 42.12 99 LYS A O 1
ATOM 785 N N . GLU A 1 100 ? -17.083 -10.974 8.104 1.00 40.31 100 GLU A N 1
ATOM 786 C CA . GLU A 1 100 ? -16.280 -11.981 7.385 1.00 40.31 100 GLU A CA 1
ATOM 787 C C . GLU A 1 100 ? -14.749 -11.762 7.358 1.00 40.31 100 GLU A C 1
ATOM 789 O O . GLU A 1 100 ? -14.193 -10.921 6.657 1.00 40.31 100 GLU A O 1
ATOM 794 N N . ASP A 1 101 ? -14.079 -12.577 8.187 1.00 39.50 101 ASP A N 1
ATOM 795 C CA . ASP A 1 101 ? -12.933 -13.430 7.837 1.00 39.50 101 ASP A CA 1
ATOM 796 C C . ASP A 1 101 ? -11.705 -12.808 7.156 1.00 39.50 101 ASP A C 1
ATOM 798 O O . ASP A 1 101 ? -11.178 -13.323 6.176 1.00 39.50 101 ASP A O 1
ATOM 802 N N . CYS A 1 102 ? -11.132 -11.765 7.758 1.00 40.16 102 CYS A N 1
ATOM 803 C CA . CYS A 1 102 ? -9.674 -11.545 7.679 1.00 40.16 102 CYS A CA 1
ATOM 804 C C . CYS A 1 102 ? -8.938 -11.966 8.970 1.00 40.16 102 CYS A C 1
ATOM 806 O O . CYS A 1 102 ? -7.722 -11.803 9.071 1.00 40.16 102 CYS A O 1
ATOM 808 N N . CYS A 1 103 ? -9.673 -12.434 9.989 1.00 40.19 103 CYS A N 1
ATOM 809 C CA . CYS A 1 103 ? -9.197 -12.525 11.378 1.00 40.19 103 CYS A CA 1
ATOM 810 C C . CYS A 1 103 ? -9.454 -13.882 12.061 1.00 40.19 103 CYS A C 1
ATOM 812 O O . CYS A 1 103 ? -9.193 -14.004 13.255 1.00 40.19 103 CYS A O 1
ATOM 814 N N . SER A 1 104 ? -10.000 -14.874 11.352 1.00 37.16 104 SER A N 1
ATOM 815 C CA . SER A 1 104 ? -10.404 -16.172 11.917 1.00 37.16 104 SER A CA 1
ATOM 816 C C . SER A 1 104 ? -9.276 -17.205 11.994 1.00 37.16 104 SER A C 1
ATOM 818 O O . SER A 1 104 ? -9.440 -18.220 12.670 1.00 37.16 104 SER A O 1
ATOM 820 N N . ASP A 1 105 ? -8.140 -16.969 11.334 1.00 40.56 105 ASP A N 1
ATOM 821 C CA . ASP A 1 105 ? -7.023 -17.913 11.370 1.00 40.56 105 ASP A CA 1
ATOM 822 C C . ASP A 1 105 ? -6.304 -17.854 12.718 1.00 40.56 105 ASP A C 1
ATOM 824 O O . ASP A 1 105 ? -6.054 -16.782 13.279 1.00 40.56 105 ASP A O 1
ATOM 828 N N . SER A 1 106 ? -5.966 -19.029 13.250 1.00 34.56 106 SER A N 1
ATOM 829 C CA . SER A 1 106 ? -5.240 -19.179 14.507 1.00 34.56 106 SER A CA 1
ATOM 830 C C . SER A 1 106 ? -3.864 -18.503 14.416 1.00 34.56 106 SER A C 1
ATOM 832 O O . SER A 1 106 ? -2.908 -19.084 13.906 1.00 34.56 106 SER A O 1
ATOM 834 N N . LEU A 1 107 ? -3.776 -17.266 14.913 1.00 42.47 107 LEU A N 1
ATOM 835 C CA . LEU A 1 107 ? -2.593 -16.393 14.931 1.00 42.47 107 LEU A CA 1
ATOM 836 C C . LEU A 1 107 ? -1.534 -16.862 15.944 1.00 42.47 107 LEU A C 1
ATOM 838 O O . LEU A 1 107 ? -1.216 -16.154 16.896 1.00 42.47 107 LEU A O 1
ATOM 842 N N . LEU A 1 108 ? -0.995 -18.065 15.756 1.00 37.31 108 LEU A N 1
ATOM 843 C CA . LEU A 1 108 ? 0.204 -18.523 16.468 1.00 37.31 108 LEU A CA 1
ATOM 844 C C . LEU A 1 108 ? 1.473 -18.470 15.599 1.00 37.31 108 LEU A C 1
ATOM 846 O O . LEU A 1 108 ? 2.504 -18.974 16.031 1.00 37.31 108 LEU A O 1
ATOM 850 N N . SER A 1 109 ? 1.432 -17.822 14.425 1.00 53.31 109 SER A N 1
ATOM 851 C CA . SER A 1 109 ? 2.593 -17.654 13.523 1.00 53.31 109 SER A CA 1
ATOM 852 C C . SER A 1 109 ? 2.281 -16.789 12.293 1.00 53.31 109 SER A C 1
ATOM 854 O O . SER A 1 109 ? 2.504 -17.204 11.163 1.00 53.31 109 SER A O 1
ATOM 856 N N . THR A 1 110 ? 1.729 -15.584 12.475 1.00 65.19 110 THR A N 1
ATOM 857 C CA . THR A 1 110 ? 1.495 -14.684 11.329 1.00 65.19 110 THR A CA 1
ATOM 858 C C . THR A 1 110 ? 2.723 -13.808 11.065 1.00 65.19 110 THR A C 1
ATOM 860 O O . THR A 1 110 ? 3.150 -13.121 11.996 1.00 65.19 110 THR A O 1
ATOM 863 N N . PRO A 1 111 ? 3.254 -13.800 9.826 1.00 75.81 111 PRO A N 1
ATOM 864 C CA . PRO A 1 111 ? 4.308 -12.887 9.394 1.00 75.81 111 PRO A CA 1
ATOM 865 C C . PRO A 1 111 ? 4.009 -11.427 9.766 1.00 75.81 111 PRO A C 1
ATOM 867 O O . PRO A 1 111 ? 2.880 -10.944 9.627 1.00 75.81 111 PRO A O 1
ATOM 870 N N . THR A 1 112 ? 5.028 -10.716 10.239 1.00 79.88 112 THR A N 1
ATOM 871 C CA . THR A 1 112 ? 5.018 -9.282 10.571 1.00 79.88 112 THR A CA 1
ATOM 872 C C . THR A 1 112 ? 4.457 -8.433 9.428 1.00 79.88 112 THR A C 1
ATOM 874 O O . THR A 1 112 ? 3.645 -7.535 9.653 1.00 79.88 112 THR A O 1
ATOM 877 N N . SER A 1 113 ? 4.837 -8.748 8.194 1.00 80.50 113 SER A N 1
ATOM 878 C CA . SER A 1 113 ? 4.327 -8.168 6.952 1.00 80.50 113 SER A CA 1
ATOM 879 C C . SER A 1 113 ? 2.798 -8.225 6.882 1.00 80.50 113 SER A C 1
ATOM 881 O O . SER A 1 113 ? 2.139 -7.188 6.771 1.00 80.50 113 SER A O 1
ATOM 883 N N . LEU A 1 114 ? 2.209 -9.412 7.049 1.00 79.62 114 LEU A N 1
ATOM 884 C CA . LEU A 1 114 ? 0.759 -9.609 7.059 1.00 79.62 114 LEU A CA 1
ATOM 885 C C . LEU A 1 114 ? 0.086 -8.885 8.226 1.00 79.62 114 LEU A C 1
ATOM 887 O O . LEU A 1 114 ? -1.013 -8.353 8.058 1.00 79.62 114 LEU A O 1
ATOM 891 N N . VAL A 1 115 ? 0.728 -8.818 9.395 1.00 79.44 115 VAL A N 1
ATOM 892 C CA . VAL A 1 115 ? 0.216 -8.049 10.539 1.00 79.44 115 VAL A CA 1
ATOM 893 C C . VAL A 1 115 ? 0.088 -6.569 10.184 1.00 79.44 115 VAL A C 1
ATOM 895 O O . VAL A 1 115 ? -0.990 -5.991 10.347 1.00 79.44 115 VAL A O 1
ATOM 898 N N . LEU A 1 116 ? 1.159 -5.962 9.670 1.00 84.19 116 LEU A N 1
ATOM 899 C CA . LEU A 1 116 ? 1.181 -4.545 9.307 1.00 84.19 116 LEU A CA 1
ATOM 900 C C . LEU A 1 116 ? 0.160 -4.239 8.207 1.00 84.19 116 LEU A C 1
ATOM 902 O O . LEU A 1 116 ? -0.609 -3.287 8.340 1.00 84.19 116 LEU A O 1
ATOM 906 N N . ILE A 1 117 ? 0.079 -5.082 7.172 1.00 81.12 117 ILE A N 1
ATOM 907 C CA . ILE A 1 117 ? -0.898 -4.923 6.087 1.00 81.12 117 ILE A CA 1
ATOM 908 C C . ILE A 1 117 ? -2.330 -5.039 6.600 1.00 81.12 117 ILE A C 1
ATOM 910 O O . ILE A 1 117 ? -3.176 -4.242 6.210 1.00 81.12 117 ILE A O 1
ATOM 914 N N . ARG A 1 118 ? -2.640 -6.019 7.458 1.00 79.25 118 ARG A N 1
ATOM 915 C CA . ARG A 1 118 ? -4.000 -6.195 7.990 1.00 79.25 118 ARG A CA 1
ATOM 916 C C . ARG A 1 118 ? -4.430 -4.984 8.812 1.00 79.25 118 ARG A C 1
ATOM 918 O O . ARG A 1 118 ? -5.569 -4.542 8.687 1.00 79.25 118 ARG A O 1
ATOM 925 N N . ILE A 1 119 ? -3.524 -4.410 9.605 1.00 80.12 119 ILE A N 1
ATOM 926 C CA . ILE A 1 119 ? -3.788 -3.165 10.338 1.00 80.12 119 ILE A CA 1
ATOM 927 C C . ILE A 1 119 ? -4.012 -2.012 9.357 1.00 80.12 119 ILE A C 1
ATOM 929 O O . ILE A 1 119 ? -5.018 -1.311 9.473 1.00 80.12 119 ILE A O 1
ATOM 933 N N . ALA A 1 120 ? -3.138 -1.854 8.359 1.00 80.75 120 ALA A N 1
ATOM 934 C CA . ALA A 1 120 ? -3.296 -0.842 7.318 1.00 80.75 120 ALA A CA 1
ATOM 935 C C . ALA A 1 120 ? -4.623 -1.000 6.560 1.00 80.75 120 ALA A C 1
ATOM 937 O O . ALA A 1 120 ? -5.293 -0.013 6.292 1.00 80.75 120 ALA A O 1
ATOM 938 N N . ALA A 1 121 ? -5.046 -2.229 6.265 1.00 77.44 121 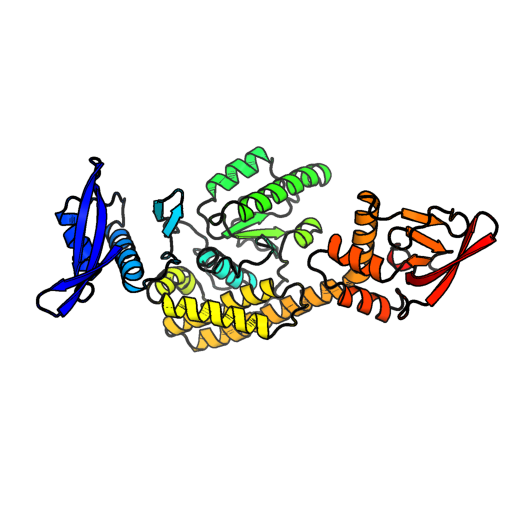ALA A N 1
ATOM 939 C CA . ALA A 1 121 ? -6.287 -2.548 5.568 1.00 77.44 121 ALA A CA 1
ATOM 940 C C . ALA A 1 121 ? -7.525 -2.188 6.403 1.00 77.44 121 ALA A C 1
ATOM 942 O O . ALA A 1 121 ? -8.418 -1.495 5.917 1.00 77.44 121 ALA A O 1
ATOM 943 N N . VAL A 1 122 ? -7.551 -2.583 7.681 1.00 72.88 122 VAL A N 1
ATOM 944 C CA . VAL A 1 122 ? -8.631 -2.232 8.623 1.00 72.88 122 VAL A CA 1
ATOM 945 C C . VAL A 1 122 ? -8.729 -0.716 8.826 1.00 72.88 122 VAL A C 1
ATOM 947 O O . VAL A 1 122 ? -9.821 -0.179 9.031 1.00 72.88 122 VAL A O 1
ATOM 950 N N . LEU A 1 123 ? -7.594 -0.016 8.758 1.00 71.56 123 LEU A N 1
ATOM 951 C CA . LEU A 1 123 ? -7.501 1.419 9.012 1.00 71.56 123 LEU A CA 1
ATOM 952 C C . LEU A 1 123 ? -7.395 2.287 7.763 1.00 71.56 123 LEU A C 1
ATOM 954 O O . LEU A 1 123 ? -7.360 3.508 7.902 1.00 71.56 123 LEU A O 1
ATOM 958 N N . LYS A 1 124 ? -7.411 1.708 6.559 1.00 73.62 124 LYS A N 1
ATOM 959 C CA . LYS A 1 1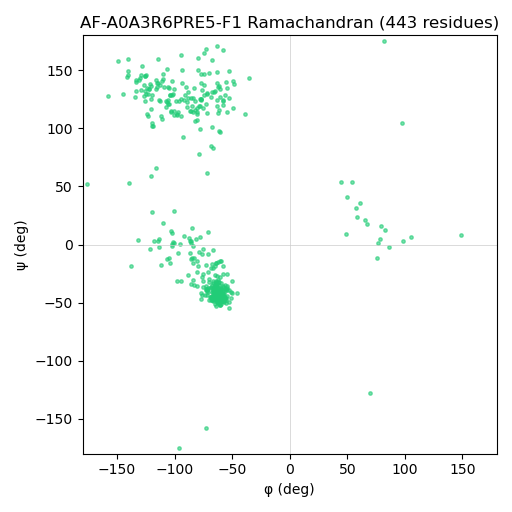24 ? -7.236 2.426 5.286 1.00 73.62 124 LYS A CA 1
ATOM 960 C C . LYS A 1 124 ? -8.169 3.629 5.186 1.00 73.62 124 LYS A C 1
ATOM 962 O O . LYS A 1 124 ? -7.763 4.706 4.780 1.00 73.62 124 LYS A O 1
ATOM 967 N N . THR A 1 125 ? -9.412 3.469 5.632 1.00 61.19 125 THR A N 1
ATOM 968 C CA . THR A 1 125 ? -10.442 4.519 5.575 1.00 61.19 125 THR A CA 1
ATOM 969 C C . THR A 1 125 ? -10.421 5.477 6.774 1.00 61.19 125 THR A C 1
ATOM 971 O O . THR A 1 125 ? -11.327 6.294 6.923 1.00 61.19 125 THR A O 1
ATOM 974 N N . ARG A 1 126 ? -9.468 5.311 7.694 1.00 59.31 126 ARG A N 1
ATOM 975 C CA . ARG A 1 126 ? -9.249 6.138 8.895 1.00 59.31 126 ARG A CA 1
ATOM 976 C C . ARG A 1 126 ? -7.960 6.942 8.806 1.00 59.31 126 ARG A C 1
ATOM 978 O O . ARG A 1 126 ? -7.789 7.882 9.572 1.00 59.31 126 ARG A O 1
ATOM 985 N N . ILE A 1 127 ? -7.065 6.557 7.904 1.00 62.75 127 ILE A N 1
ATOM 986 C CA . ILE A 1 127 ? -5.864 7.306 7.572 1.00 62.75 127 ILE A CA 1
ATOM 987 C C . ILE A 1 127 ? -6.303 8.449 6.645 1.00 62.75 127 ILE A C 1
ATOM 989 O O . ILE A 1 127 ? -6.882 8.177 5.595 1.00 62.75 127 ILE A O 1
ATOM 993 N N . PRO A 1 128 ? -6.105 9.724 7.031 1.00 57.59 128 PRO A N 1
ATOM 994 C CA . PRO A 1 128 ? -6.433 10.860 6.176 1.00 57.59 128 PRO A CA 1
ATOM 995 C C . PRO A 1 128 ? -5.870 10.715 4.758 1.00 57.59 128 PRO A C 1
ATOM 997 O O . PRO A 1 128 ? -4.716 10.329 4.604 1.00 57.59 128 PRO A O 1
ATOM 1000 N N . ASP A 1 129 ? -6.632 11.121 3.735 1.00 56.91 129 ASP A N 1
ATOM 1001 C CA . ASP A 1 129 ? -6.219 11.022 2.320 1.00 56.91 129 ASP A CA 1
ATOM 1002 C C . ASP A 1 129 ? -4.869 11.700 2.032 1.00 56.91 129 ASP A C 1
ATOM 1004 O O . ASP A 1 129 ? -4.142 11.292 1.131 1.00 56.91 129 ASP A O 1
ATOM 1008 N N . LYS A 1 130 ? -4.485 12.693 2.848 1.00 53.84 130 LYS A N 1
ATOM 1009 C CA . LYS A 1 130 ? -3.158 13.335 2.822 1.00 53.84 130 LYS A CA 1
ATOM 1010 C C . LYS A 1 130 ? -1.983 12.381 3.096 1.00 53.84 130 LYS A C 1
ATOM 1012 O O . LYS A 1 130 ? -0.839 12.768 2.881 1.00 53.84 130 LYS A O 1
ATOM 1017 N N . PHE A 1 131 ? -2.253 11.181 3.602 1.00 58.19 131 PHE A N 1
ATOM 1018 C CA . PHE A 1 131 ? -1.274 10.167 3.998 1.00 58.19 131 PHE A CA 1
ATOM 1019 C C . PHE A 1 131 ? -1.395 8.875 3.179 1.00 58.19 131 PHE A C 1
ATOM 1021 O O . PHE A 1 131 ? -0.688 7.904 3.446 1.00 58.19 131 PHE A O 1
ATOM 1028 N N . ASN A 1 132 ? -2.299 8.840 2.196 1.00 56.50 132 ASN A N 1
ATOM 1029 C CA . ASN A 1 132 ? -2.412 7.708 1.295 1.00 56.50 132 ASN A CA 1
ATOM 1030 C C . ASN A 1 132 ? -1.205 7.692 0.348 1.00 56.50 132 ASN A C 1
ATOM 1032 O O . ASN A 1 132 ? -1.034 8.587 -0.481 1.00 56.50 132 ASN A O 1
ATOM 1036 N N . GLY A 1 133 ? -0.358 6.672 0.495 1.00 54.41 133 GLY A N 1
ATOM 1037 C CA . GLY A 1 133 ? 0.785 6.437 -0.381 1.00 54.41 133 GLY A CA 1
ATOM 1038 C C . GLY A 1 133 ? 0.387 6.280 -1.852 1.00 54.41 133 GLY A C 1
ATOM 1039 O O . GLY A 1 133 ? -0.780 6.111 -2.212 1.00 54.41 133 GLY A O 1
ATOM 1040 N N . SER A 1 134 ? 1.387 6.320 -2.729 1.00 52.50 134 SER A N 1
ATOM 1041 C CA . SER A 1 134 ? 1.184 6.251 -4.182 1.00 52.50 134 SER A CA 1
ATOM 1042 C C . SER A 1 134 ? 0.733 4.861 -4.664 1.00 52.50 134 SER A C 1
ATOM 1044 O O . SER A 1 134 ? 0.087 4.735 -5.713 1.00 52.50 134 SER A O 1
ATOM 1046 N N . LYS A 1 135 ? 1.040 3.819 -3.877 1.00 61.81 135 LYS A N 1
ATOM 1047 C CA . LYS A 1 135 ? 0.769 2.409 -4.169 1.00 61.81 135 LYS A CA 1
ATOM 1048 C C . LYS A 1 135 ? -0.127 1.792 -3.089 1.00 61.81 135 LYS A C 1
ATOM 1050 O O . LYS A 1 135 ? 0.262 1.663 -1.937 1.00 61.81 135 LYS A O 1
ATOM 1055 N N . TYR A 1 136 ? -1.326 1.371 -3.487 1.00 66.81 136 TYR A N 1
ATOM 1056 C CA . TYR A 1 136 ? -2.298 0.670 -2.627 1.00 66.81 136 TYR A CA 1
ATOM 1057 C C . TYR A 1 136 ? -2.312 -0.853 -2.830 1.00 66.81 136 TYR A C 1
ATOM 1059 O O . TYR A 1 136 ? -3.135 -1.565 -2.249 1.00 66.81 136 TYR A O 1
ATOM 1067 N N . LEU A 1 137 ? -1.449 -1.330 -3.722 1.00 78.69 137 LEU A N 1
ATOM 1068 C CA . LEU A 1 137 ? -1.235 -2.737 -3.998 1.00 78.69 137 LEU A CA 1
ATOM 1069 C C . LEU A 1 137 ? 0.045 -3.140 -3.278 1.00 78.69 137 LEU A C 1
ATOM 1071 O O . LEU A 1 137 ? 1.067 -2.478 -3.434 1.00 78.69 137 LEU A O 1
ATOM 1075 N N . PHE A 1 138 ? -0.007 -4.221 -2.521 1.00 82.88 138 PHE A N 1
ATOM 1076 C CA . PHE A 1 138 ? 1.150 -4.818 -1.865 1.00 82.88 138 PHE A CA 1
ATOM 1077 C C . PHE A 1 138 ? 1.443 -6.136 -2.562 1.00 82.88 138 PHE A C 1
ATOM 1079 O O . PHE A 1 138 ? 0.514 -6.779 -3.042 1.00 82.88 138 PHE A O 1
ATOM 1086 N N . ALA A 1 139 ? 2.705 -6.528 -2.656 1.00 80.88 139 ALA A N 1
ATOM 1087 C CA . ALA A 1 139 ? 3.092 -7.807 -3.231 1.00 80.88 139 ALA A CA 1
ATOM 1088 C C . ALA A 1 139 ? 4.035 -8.532 -2.282 1.00 80.88 139 ALA A C 1
ATOM 1090 O O . ALA A 1 139 ? 4.984 -7.930 -1.790 1.00 80.88 139 ALA A O 1
ATOM 1091 N N . ILE A 1 140 ? 3.783 -9.812 -2.047 1.00 78.88 140 ILE A N 1
ATOM 1092 C CA . ILE A 1 140 ? 4.624 -10.666 -1.215 1.00 78.88 140 ILE A CA 1
ATOM 1093 C C . ILE A 1 140 ? 4.922 -11.966 -1.955 1.00 78.88 140 ILE A C 1
ATOM 1095 O O . ILE A 1 140 ? 4.074 -12.498 -2.675 1.00 78.88 140 ILE A O 1
ATOM 1099 N N . SER A 1 141 ? 6.152 -12.451 -1.797 1.00 73.06 141 SER A N 1
ATOM 1100 C CA . SER A 1 141 ? 6.551 -13.769 -2.276 1.00 73.06 141 SER A CA 1
ATOM 1101 C C . SER A 1 141 ? 6.335 -14.748 -1.130 1.00 73.06 141 SER A C 1
ATOM 1103 O O . SER A 1 141 ? 7.195 -14.891 -0.262 1.00 73.06 141 SER A O 1
ATOM 1105 N N . GLU A 1 142 ? 5.164 -15.372 -1.087 1.00 67.31 142 GLU A N 1
ATOM 1106 C CA . GLU A 1 142 ? 4.801 -16.335 -0.048 1.00 67.31 142 GLU A CA 1
ATOM 1107 C C . GLU A 1 142 ? 4.350 -17.648 -0.685 1.00 67.31 142 GLU A C 1
ATOM 1109 O O . GLU A 1 142 ? 3.502 -17.671 -1.574 1.00 67.31 142 GLU A O 1
ATOM 1114 N N . ASN A 1 143 ? 4.899 -18.751 -0.174 1.00 53.00 143 ASN A N 1
ATOM 1115 C CA . ASN A 1 143 ? 4.448 -20.111 -0.475 1.00 53.00 143 ASN A CA 1
ATOM 1116 C C . ASN A 1 143 ? 3.302 -20.566 0.448 1.00 53.00 143 ASN A C 1
ATOM 1118 O O . ASN A 1 143 ? 2.896 -21.728 0.393 1.00 53.00 143 ASN A O 1
ATOM 1122 N N . ASP A 1 144 ? 2.819 -19.701 1.345 1.00 48.62 144 ASP A N 1
ATOM 1123 C CA . ASP A 1 144 ? 2.074 -20.151 2.515 1.00 48.62 144 ASP A CA 1
ATOM 1124 C C . ASP A 1 144 ? 0.576 -20.347 2.250 1.00 48.62 144 ASP A C 1
ATOM 1126 O O . ASP A 1 144 ? -0.155 -19.448 1.834 1.00 48.62 144 ASP A O 1
ATOM 1130 N N . ALA A 1 145 ? 0.103 -21.551 2.572 1.00 42.25 145 ALA A N 1
ATOM 1131 C CA . ALA A 1 145 ? -1.276 -22.015 2.415 1.00 42.25 145 ALA A CA 1
ATOM 1132 C C . ALA A 1 145 ? -2.279 -21.367 3.400 1.00 42.25 145 ALA A C 1
ATOM 1134 O O . ALA A 1 145 ? -3.404 -21.847 3.545 1.00 42.25 145 ALA A O 1
ATOM 1135 N N . THR A 1 146 ? -1.870 -20.318 4.119 1.00 51.75 146 THR A N 1
ATOM 1136 C CA . THR A 1 146 ? -2.642 -19.697 5.206 1.00 51.75 146 THR A CA 1
ATOM 1137 C C . THR A 1 146 ? -3.584 -18.601 4.717 1.00 51.75 146 THR A C 1
ATOM 1139 O O . THR A 1 146 ? -4.625 -18.376 5.327 1.00 51.75 146 THR A O 1
ATOM 1142 N N . LEU A 1 147 ? -3.281 -17.945 3.595 1.00 61.44 147 LEU A N 1
ATOM 1143 C CA . LEU A 1 147 ? -4.196 -16.991 2.974 1.00 61.44 147 LEU A CA 1
ATOM 1144 C C . LEU A 1 147 ? -5.186 -17.753 2.085 1.00 61.44 147 LEU A C 1
ATOM 1146 O O . LEU A 1 147 ? -4.803 -18.324 1.066 1.00 61.44 147 LEU A O 1
ATOM 1150 N N . GLN A 1 148 ? -6.478 -17.744 2.434 1.00 62.25 148 GLN A N 1
ATOM 1151 C CA . GLN A 1 148 ? -7.524 -18.232 1.527 1.00 62.25 148 GLN A CA 1
ATOM 1152 C C . GLN A 1 148 ? -7.667 -17.286 0.329 1.00 62.25 148 GLN A C 1
ATOM 1154 O O . GLN A 1 148 ? -8.510 -16.389 0.307 1.00 62.25 148 GLN A O 1
ATOM 1159 N N . VAL A 1 149 ? -6.833 -17.488 -0.685 1.00 63.06 149 VAL A N 1
ATOM 1160 C CA . VAL A 1 149 ? -6.887 -16.734 -1.933 1.00 63.06 149 VAL A CA 1
ATOM 1161 C C . VAL A 1 149 ? -7.918 -17.378 -2.862 1.00 63.06 149 VAL A C 1
ATOM 1163 O O . VAL A 1 149 ? -7.801 -18.543 -3.235 1.00 63.06 149 VAL A O 1
ATOM 1166 N N . ARG A 1 150 ? -8.954 -16.623 -3.241 1.00 67.25 150 ARG A N 1
ATOM 1167 C CA . ARG A 1 150 ? -10.032 -17.088 -4.144 1.00 67.25 150 ARG A CA 1
ATOM 1168 C C . ARG A 1 150 ? -10.053 -16.369 -5.498 1.00 67.25 150 ARG A C 1
ATOM 1170 O O . ARG A 1 150 ? -10.954 -16.592 -6.299 1.00 67.25 150 ARG A O 1
ATOM 1177 N N . LEU A 1 151 ? -9.072 -15.502 -5.744 1.00 79.12 151 LEU A N 1
ATOM 1178 C CA . LEU A 1 151 ? -8.946 -14.650 -6.928 1.00 79.12 151 LEU A CA 1
ATOM 1179 C C . LEU A 1 151 ? -7.541 -14.780 -7.515 1.00 79.12 151 LEU A C 1
ATOM 1181 O O . LEU A 1 151 ? -6.568 -14.833 -6.769 1.00 79.12 151 LEU A O 1
ATOM 1185 N N . THR A 1 152 ? -7.420 -14.753 -8.839 1.00 84.75 152 THR A N 1
ATOM 1186 C CA . THR A 1 152 ? -6.127 -14.724 -9.539 1.00 84.75 152 THR A CA 1
ATOM 1187 C C . THR A 1 152 ? -6.139 -13.661 -10.629 1.00 84.75 152 THR A C 1
ATOM 1189 O O . THR A 1 152 ? -7.149 -13.476 -11.309 1.00 84.75 152 THR A O 1
ATOM 1192 N N . VAL A 1 153 ? -5.020 -12.955 -10.806 1.00 83.94 153 VAL A N 1
ATOM 1193 C CA . VAL A 1 153 ? -4.876 -11.962 -11.882 1.00 83.94 153 VAL A CA 1
ATOM 1194 C C . VAL A 1 153 ? -4.870 -12.594 -13.276 1.00 83.94 153 VAL A C 1
ATOM 1196 O O . VAL A 1 153 ? -5.128 -11.890 -14.247 1.00 83.94 153 VAL A O 1
ATOM 1199 N N . ASP A 1 154 ? -4.655 -13.904 -13.395 1.00 83.06 154 ASP A N 1
ATOM 1200 C CA . ASP A 1 154 ? -4.670 -14.620 -14.680 1.00 83.06 154 ASP A CA 1
ATOM 1201 C C . ASP A 1 154 ? -6.072 -15.081 -15.116 1.00 83.06 154 ASP A C 1
ATOM 1203 O O . ASP A 1 154 ? -6.256 -15.707 -16.171 1.00 83.06 154 ASP A O 1
ATOM 1207 N N . ASP A 1 155 ? -7.087 -14.759 -14.315 1.00 84.25 155 ASP A N 1
ATOM 1208 C CA . ASP A 1 155 ? -8.474 -15.081 -14.610 1.00 84.25 155 ASP A CA 1
ATOM 1209 C C . ASP A 1 155 ? -8.995 -14.295 -15.826 1.00 84.25 155 ASP A C 1
ATOM 1211 O O . ASP A 1 155 ? -8.480 -13.246 -16.226 1.00 84.25 155 ASP A O 1
ATOM 1215 N N . ILE A 1 156 ? -10.054 -14.810 -16.445 1.00 87.75 156 ILE A N 1
ATOM 1216 C CA . ILE A 1 156 ? -10.741 -14.144 -17.548 1.00 87.75 156 ILE A CA 1
ATOM 1217 C C . ILE A 1 156 ? -11.224 -12.770 -17.049 1.00 87.75 156 ILE A C 1
ATOM 1219 O O . ILE A 1 156 ? -12.002 -12.733 -16.097 1.00 87.75 156 ILE A O 1
ATOM 1223 N N . PRO A 1 157 ? -10.871 -11.640 -17.700 1.00 88.06 157 PRO A N 1
ATOM 1224 C CA . PRO A 1 157 ? -11.123 -10.305 -17.145 1.00 88.06 157 PRO A CA 1
ATOM 1225 C C . PRO A 1 157 ? -12.574 -10.020 -16.749 1.00 88.06 157 PRO A C 1
ATOM 1227 O O . PRO A 1 157 ? -12.847 -9.368 -15.745 1.00 88.06 157 PRO A O 1
ATOM 1230 N N . LYS A 1 158 ? -13.535 -10.556 -17.511 1.00 87.69 158 LYS A N 1
ATOM 1231 C CA . LYS A 1 158 ? -14.961 -10.444 -17.182 1.00 87.69 158 LYS A CA 1
ATOM 1232 C C . LYS A 1 158 ? -15.316 -11.170 -15.879 1.00 87.69 158 LYS A C 1
ATOM 1234 O O . LYS A 1 158 ? -16.094 -10.640 -15.095 1.00 87.69 158 LYS A O 1
ATOM 1239 N N . HIS A 1 159 ? -14.771 -12.367 -15.675 1.00 87.25 159 HIS A N 1
ATOM 1240 C CA . HIS A 1 159 ? -14.999 -13.159 -14.470 1.00 87.25 159 HIS A CA 1
ATOM 1241 C C . HIS A 1 159 ? -14.277 -12.538 -13.271 1.00 87.25 159 HIS A C 1
ATOM 1243 O O . HIS A 1 159 ? -14.906 -12.320 -12.241 1.00 87.25 159 HIS A O 1
ATOM 1249 N N . PHE A 1 160 ? -13.026 -12.107 -13.456 1.00 88.81 160 PHE A N 1
ATOM 1250 C CA . PHE A 1 160 ? -12.268 -11.368 -12.448 1.00 88.81 160 PHE A CA 1
ATOM 1251 C C . PHE A 1 160 ? -13.044 -10.147 -11.938 1.00 88.81 160 PHE A C 1
ATOM 1253 O O . PHE A 1 160 ? -13.234 -9.987 -10.737 1.00 88.81 160 PHE A O 1
ATOM 1260 N N . HIS A 1 161 ? -13.581 -9.326 -12.847 1.00 87.50 161 HIS A N 1
ATOM 1261 C CA . HIS A 1 161 ? -14.379 -8.155 -12.480 1.00 87.50 161 HIS A CA 1
ATOM 1262 C C . HIS A 1 161 ? -15.643 -8.516 -11.685 1.00 87.50 161 HIS A C 1
ATOM 1264 O O . HIS A 1 161 ? -15.949 -7.859 -10.695 1.00 87.50 161 HIS A O 1
ATOM 1270 N N . GLN A 1 162 ? -16.353 -9.576 -12.086 1.00 85.12 162 GLN A N 1
ATOM 1271 C CA . GLN A 1 162 ? -17.537 -10.062 -11.367 1.00 85.12 162 GLN A CA 1
ATOM 1272 C C . GLN A 1 162 ? -17.199 -10.583 -9.969 1.00 85.12 162 GLN A C 1
ATOM 1274 O O . GLN A 1 162 ? -17.985 -10.403 -9.042 1.00 85.12 162 GLN A O 1
ATOM 1279 N N . MET A 1 163 ? -16.045 -11.230 -9.812 1.00 83.12 163 MET A N 1
ATOM 1280 C CA . MET A 1 163 ? -15.584 -11.697 -8.512 1.00 83.12 163 MET A CA 1
ATOM 1281 C C . MET A 1 163 ? -15.149 -10.523 -7.629 1.00 83.12 163 MET A C 1
ATOM 1283 O O . MET A 1 163 ? -15.489 -10.515 -6.452 1.00 83.12 163 MET A O 1
ATOM 1287 N N . LEU A 1 164 ? -14.494 -9.489 -8.175 1.00 83.38 164 LEU A N 1
ATOM 1288 C CA . LEU A 1 164 ? -14.151 -8.276 -7.415 1.00 83.38 164 LEU A CA 1
ATOM 1289 C C . LEU A 1 164 ? -15.378 -7.620 -6.766 1.00 83.38 164 LEU A C 1
ATOM 1291 O O . LEU A 1 164 ? -15.287 -7.162 -5.628 1.00 83.38 164 LEU A O 1
ATOM 1295 N N . ASP A 1 165 ? -16.524 -7.613 -7.450 1.00 79.12 165 ASP A N 1
ATOM 1296 C CA . ASP A 1 165 ? -17.777 -7.078 -6.899 1.00 79.12 165 ASP A CA 1
ATOM 1297 C C . ASP A 1 165 ? -18.265 -7.848 -5.663 1.00 79.12 165 ASP A C 1
ATOM 1299 O O . ASP A 1 165 ? -18.918 -7.271 -4.797 1.00 79.12 165 ASP A O 1
ATOM 1303 N N . GLN A 1 166 ? -17.924 -9.133 -5.536 1.00 74.81 166 GLN A N 1
ATOM 1304 C CA . GLN A 1 166 ? -18.293 -9.949 -4.374 1.00 74.81 166 GLN A CA 1
ATOM 1305 C C . GLN A 1 166 ? -17.445 -9.618 -3.139 1.00 74.81 166 GLN A C 1
ATOM 1307 O O . GLN A 1 166 ? -17.908 -9.795 -2.016 1.00 74.81 166 GLN A O 1
ATOM 1312 N N . TYR A 1 167 ? -16.230 -9.099 -3.338 1.00 71.69 167 TYR A N 1
ATOM 1313 C CA . TYR A 1 167 ? -15.286 -8.766 -2.267 1.00 71.69 167 TYR A CA 1
ATOM 1314 C C . TYR A 1 167 ? -15.219 -7.269 -1.954 1.00 71.69 167 TYR A C 1
ATOM 1316 O O . TYR A 1 167 ? -14.365 -6.834 -1.184 1.00 71.69 167 TYR A O 1
ATOM 1324 N N . SER A 1 168 ? -16.130 -6.455 -2.497 1.00 65.31 168 SER A N 1
ATOM 1325 C CA . SER A 1 168 ? -16.116 -4.997 -2.314 1.00 65.31 168 SER A CA 1
ATOM 1326 C C . SER A 1 168 ? -16.277 -4.542 -0.854 1.00 65.31 168 SER A C 1
ATOM 1328 O O . SER A 1 168 ? -16.071 -3.369 -0.555 1.00 65.31 168 SER A O 1
ATOM 1330 N N . ALA A 1 169 ? -16.707 -5.436 0.042 1.00 61.50 169 ALA A N 1
ATOM 1331 C CA . ALA A 1 169 ? -16.877 -5.172 1.471 1.00 61.50 169 ALA A CA 1
ATOM 1332 C C . ALA A 1 169 ? -15.688 -5.635 2.338 1.00 61.50 169 ALA A C 1
ATOM 1334 O O . ALA A 1 169 ? -15.667 -5.348 3.536 1.00 61.50 169 ALA A O 1
ATOM 1335 N N . SER A 1 170 ? -14.710 -6.343 1.764 1.00 68.62 170 SER A N 1
ATOM 1336 C CA . SER A 1 170 ? -13.543 -6.847 2.493 1.00 68.62 170 SER A CA 1
ATOM 1337 C C . SER A 1 170 ? -12.557 -5.719 2.820 1.00 68.62 170 SER A C 1
ATOM 1339 O O . SER A 1 170 ? -12.388 -4.776 2.053 1.00 68.62 170 SER A O 1
ATOM 1341 N N . ALA A 1 171 ? -11.861 -5.808 3.956 1.00 69.81 171 ALA A N 1
ATOM 1342 C CA . ALA A 1 171 ? -10.796 -4.852 4.278 1.00 69.81 171 ALA A CA 1
ATOM 1343 C C . ALA A 1 171 ? -9.518 -5.148 3.473 1.00 69.81 171 ALA A C 1
ATOM 1345 O O . ALA A 1 171 ? -8.884 -4.240 2.931 1.00 69.81 171 ALA A O 1
ATOM 1346 N N . LEU A 1 172 ? -9.167 -6.433 3.379 1.00 77.00 172 LEU A N 1
ATOM 1347 C CA . LEU A 1 172 ? -8.002 -6.957 2.676 1.00 77.00 172 LEU A CA 1
ATOM 1348 C C . LEU A 1 172 ? -8.463 -7.964 1.621 1.00 77.00 172 LEU A C 1
ATOM 1350 O O . LEU A 1 172 ? -9.270 -8.842 1.917 1.00 77.00 172 LEU A O 1
ATOM 1354 N N . LEU A 1 173 ? -7.927 -7.846 0.411 1.00 81.94 173 LEU A N 1
ATOM 1355 C CA . LEU A 1 173 ? -8.197 -8.750 -0.696 1.00 81.94 173 LEU A CA 1
ATOM 1356 C C . LEU A 1 173 ? -6.903 -9.438 -1.137 1.00 81.94 173 LEU A C 1
ATOM 1358 O O . LEU A 1 173 ? -6.094 -8.812 -1.829 1.00 81.94 173 LEU A O 1
ATOM 1362 N N . PRO A 1 174 ? -6.682 -10.702 -0.746 1.00 81.81 174 PRO A N 1
ATOM 1363 C CA . PRO A 1 174 ? -5.576 -11.476 -1.277 1.00 81.81 174 PRO A CA 1
ATOM 1364 C C . PRO A 1 174 ? -5.897 -11.950 -2.704 1.00 81.81 174 PRO A C 1
ATOM 1366 O O . PRO A 1 174 ? -6.986 -12.464 -2.974 1.00 81.81 174 PRO A O 1
ATOM 1369 N N . VAL A 1 175 ? -4.948 -11.775 -3.623 1.00 83.94 175 VAL A N 1
ATOM 1370 C CA . VAL A 1 175 ? -5.059 -12.138 -5.044 1.00 83.94 175 VAL A CA 1
ATOM 1371 C C . VAL A 1 175 ? -3.794 -12.879 -5.465 1.00 83.94 175 VAL A C 1
ATOM 1373 O O . VAL A 1 175 ? -2.694 -12.398 -5.211 1.00 83.94 175 VAL A O 1
ATOM 1376 N N . TYR A 1 176 ? -3.921 -14.018 -6.145 1.00 84.00 176 TYR A N 1
ATOM 1377 C CA . TYR A 1 176 ? -2.764 -14.703 -6.719 1.00 84.00 176 TYR A CA 1
ATOM 1378 C C . TYR A 1 176 ? -2.184 -13.880 -7.864 1.00 84.00 176 TYR A C 1
ATOM 1380 O O . TYR A 1 176 ? -2.910 -13.496 -8.787 1.00 84.00 176 TYR A O 1
ATOM 1388 N N . GLY A 1 177 ? -0.882 -13.616 -7.780 1.00 74.69 177 GLY A N 1
ATOM 1389 C CA . GLY A 1 177 ? -0.123 -12.834 -8.748 1.00 74.69 177 GLY A CA 1
ATOM 1390 C C . GLY A 1 177 ? 0.274 -13.606 -10.001 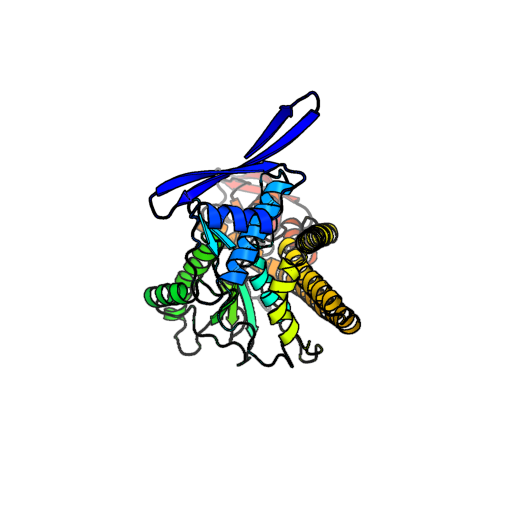1.00 74.69 177 GLY A C 1
ATOM 1391 O O . GLY A 1 177 ? 0.590 -12.970 -11.005 1.00 74.69 177 GLY A O 1
ATOM 1392 N N . ASP A 1 178 ? 0.243 -14.933 -9.928 1.00 71.69 178 ASP A N 1
ATOM 1393 C CA . ASP A 1 178 ? 0.620 -15.857 -10.984 1.00 71.69 178 ASP A CA 1
ATOM 1394 C C . ASP A 1 178 ? -0.034 -17.231 -10.756 1.00 71.69 178 ASP A C 1
ATOM 1396 O O . ASP A 1 178 ? 0.046 -17.816 -9.677 1.00 71.69 178 ASP A O 1
ATOM 1400 N N . ASN A 1 179 ? -0.721 -17.758 -11.767 1.00 65.25 179 ASN A N 1
ATOM 1401 C CA . ASN A 1 179 ? -1.238 -19.119 -11.757 1.00 65.25 179 ASN A CA 1
ATOM 1402 C C . ASN A 1 179 ? -0.258 -20.046 -12.502 1.00 65.25 179 ASN A C 1
ATOM 1404 O O . ASN A 1 179 ? -0.146 -19.936 -13.728 1.00 65.25 179 ASN A O 1
ATOM 1408 N N . PRO A 1 180 ? 0.400 -21.001 -11.815 1.00 56.62 180 PRO A N 1
ATOM 1409 C CA . PRO A 1 180 ? 1.360 -21.906 -12.448 1.00 56.62 180 PRO A CA 1
ATOM 1410 C C . PRO A 1 180 ? 0.731 -22.833 -13.505 1.00 56.62 180 PRO A C 1
ATOM 1412 O O . PRO A 1 180 ? 1.450 -23.407 -14.320 1.00 56.62 180 PRO A O 1
ATOM 1415 N N . GLU A 1 181 ? -0.598 -22.980 -13.530 1.00 58.03 181 GLU A N 1
ATOM 1416 C CA . GLU A 1 181 ? -1.320 -23.821 -14.493 1.00 58.03 181 GLU A CA 1
ATOM 1417 C C . GLU A 1 181 ? -1.659 -23.100 -15.814 1.00 58.03 181 GLU A C 1
ATOM 1419 O O . GLU A 1 181 ? -2.147 -23.727 -16.759 1.00 58.03 181 GLU A O 1
ATOM 1424 N N . ILE A 1 182 ? -1.412 -21.787 -15.914 1.00 58.72 182 ILE A N 1
ATOM 1425 C CA . ILE A 1 182 ? -1.731 -20.979 -17.099 1.00 58.72 182 ILE A CA 1
ATOM 1426 C C . ILE A 1 182 ? -0.452 -20.676 -17.889 1.00 58.72 182 ILE A C 1
ATOM 1428 O O . ILE A 1 182 ? 0.535 -20.170 -17.369 1.00 58.72 182 ILE A O 1
ATOM 1432 N N . THR A 1 183 ? -0.471 -20.952 -19.197 1.00 54.25 183 THR A N 1
ATOM 1433 C CA . THR A 1 183 ? 0.657 -20.649 -20.095 1.00 54.25 183 THR A CA 1
ATOM 1434 C C . THR A 1 183 ? 0.969 -19.149 -20.125 1.00 54.25 183 THR A C 1
ATOM 1436 O O . THR A 1 183 ? 0.057 -18.347 -20.359 1.00 54.25 183 THR A O 1
ATOM 1439 N N . ALA A 1 184 ? 2.255 -18.790 -20.016 1.00 55.81 184 ALA A N 1
ATOM 1440 C CA . ALA A 1 184 ? 2.756 -17.412 -19.914 1.00 55.81 184 ALA A CA 1
ATOM 1441 C C . ALA A 1 184 ? 2.130 -16.420 -20.918 1.00 55.81 184 ALA A C 1
ATOM 1443 O O . ALA A 1 184 ? 1.737 -15.319 -20.552 1.00 55.81 184 ALA A O 1
ATOM 1444 N N . THR A 1 185 ? 1.932 -16.820 -22.179 1.00 52.16 185 THR A N 1
ATOM 1445 C CA . THR A 1 185 ? 1.431 -15.920 -23.236 1.00 52.16 185 THR A CA 1
ATOM 1446 C C . THR A 1 185 ? -0.042 -15.519 -23.070 1.00 52.16 185 THR A C 1
ATOM 1448 O O . THR A 1 185 ? -0.434 -14.423 -23.464 1.00 52.16 185 THR A O 1
ATOM 1451 N N . ILE A 1 186 ? -0.877 -16.402 -22.510 1.00 57.34 186 ILE A N 1
ATOM 1452 C CA . ILE A 1 186 ? -2.301 -16.127 -22.245 1.00 57.34 186 ILE A CA 1
ATOM 1453 C C . ILE A 1 186 ? -2.460 -15.426 -20.887 1.00 57.34 186 ILE A C 1
ATOM 1455 O O . ILE A 1 186 ? -3.325 -14.556 -20.760 1.00 57.34 186 ILE A O 1
ATOM 1459 N N . GLY A 1 187 ? -1.613 -15.770 -19.909 1.00 59.34 187 GLY A N 1
ATOM 1460 C CA . GLY A 1 187 ? -1.535 -15.101 -18.608 1.00 59.34 187 GLY A CA 1
ATOM 1461 C C . GLY A 1 187 ? -1.167 -13.623 -18.741 1.00 59.34 187 GLY A C 1
ATOM 1462 O O . GLY A 1 187 ? -1.903 -12.773 -18.257 1.00 59.34 187 GLY A O 1
ATOM 1463 N N . ASP A 1 188 ? -0.136 -13.286 -19.525 1.00 66.12 188 ASP A N 1
ATOM 1464 C CA . ASP A 1 188 ? 0.392 -11.915 -19.650 1.00 66.12 188 ASP A CA 1
ATOM 1465 C C . ASP A 1 188 ? -0.636 -10.856 -20.074 1.00 66.12 188 ASP A C 1
ATOM 1467 O O . ASP A 1 188 ? -0.619 -9.724 -19.587 1.00 66.12 188 ASP A O 1
ATOM 1471 N N . TYR A 1 189 ? -1.534 -11.181 -21.009 1.00 72.62 189 TYR A N 1
ATOM 1472 C CA . TYR A 1 189 ? -2.581 -10.241 -21.423 1.00 72.62 189 TYR A CA 1
ATOM 1473 C C . TYR A 1 189 ? -3.647 -10.059 -20.331 1.00 72.62 189 TYR A C 1
ATOM 1475 O O . TYR A 1 189 ? -4.113 -8.940 -20.083 1.00 72.62 189 TYR A O 1
ATOM 1483 N N . ARG A 1 190 ? -4.040 -11.157 -19.674 1.00 81.75 190 ARG A N 1
ATOM 1484 C CA . ARG A 1 190 ? -5.076 -11.158 -18.633 1.00 81.75 190 ARG A CA 1
ATOM 1485 C C . ARG A 1 190 ? -4.582 -10.468 -17.370 1.00 81.75 190 ARG A C 1
ATOM 1487 O O . ARG A 1 190 ? -5.252 -9.548 -16.908 1.00 81.75 190 ARG A O 1
ATOM 1494 N N . SER A 1 191 ? -3.384 -10.817 -16.908 1.00 78.06 191 SER A N 1
ATOM 1495 C CA . SER A 1 191 ? -2.733 -10.213 -15.749 1.00 78.06 191 SER A CA 1
ATOM 1496 C C . SER A 1 191 ? -2.582 -8.709 -15.925 1.00 78.06 191 SER A C 1
ATOM 1498 O O . SER A 1 191 ? -3.056 -7.956 -15.079 1.00 78.06 191 SER A O 1
ATOM 1500 N N . LYS A 1 192 ? -2.063 -8.232 -17.067 1.00 80.31 192 LYS A N 1
ATOM 1501 C CA . LYS A 1 192 ? -1.981 -6.790 -17.367 1.00 80.31 192 LYS A CA 1
ATOM 1502 C C . LYS A 1 192 ? -3.346 -6.102 -17.289 1.00 80.31 192 LYS A C 1
ATOM 1504 O O . LYS A 1 192 ? -3.469 -5.055 -16.655 1.00 80.31 192 LYS A O 1
ATOM 1509 N N . THR A 1 193 ? -4.379 -6.689 -17.891 1.00 84.88 193 THR A N 1
ATOM 1510 C CA . THR A 1 193 ? -5.741 -6.122 -17.894 1.00 84.88 193 THR A CA 1
ATOM 1511 C C . THR A 1 193 ? -6.352 -6.081 -16.486 1.00 84.88 193 THR A C 1
ATOM 1513 O O . THR A 1 193 ? -6.955 -5.082 -16.080 1.00 84.88 193 THR A O 1
ATOM 1516 N N . ASN A 1 194 ? -6.167 -7.146 -15.710 1.00 89.06 194 ASN A N 1
ATOM 1517 C CA . ASN A 1 194 ? -6.694 -7.268 -14.355 1.00 89.06 194 ASN A CA 1
ATOM 1518 C C . ASN A 1 194 ? -5.930 -6.379 -13.362 1.00 89.06 194 ASN A C 1
ATOM 1520 O O . ASN A 1 194 ? -6.559 -5.747 -12.516 1.00 89.06 194 ASN A O 1
ATOM 1524 N N . PHE A 1 195 ? -4.614 -6.206 -13.523 1.00 84.88 195 PHE A N 1
ATOM 1525 C CA . PHE A 1 195 ? -3.827 -5.222 -12.772 1.00 84.88 195 PHE A CA 1
ATOM 1526 C C . PHE A 1 195 ? -4.296 -3.792 -13.033 1.00 84.88 195 PHE A C 1
ATOM 1528 O O . PHE A 1 195 ? -4.491 -3.035 -12.084 1.00 84.88 195 PHE A O 1
ATOM 1535 N N . VAL A 1 196 ? -4.541 -3.421 -14.296 1.00 84.19 196 VAL A N 1
ATOM 1536 C CA . VAL A 1 196 ? -5.129 -2.110 -14.620 1.00 84.19 196 VAL A CA 1
ATOM 1537 C C . VAL A 1 196 ? -6.478 -1.948 -13.921 1.00 84.19 196 VAL A C 1
ATOM 1539 O O . VAL A 1 196 ? -6.724 -0.912 -13.311 1.00 84.19 196 VAL A O 1
ATOM 1542 N N . THR A 1 197 ? -7.315 -2.987 -13.923 1.00 88.12 197 THR A N 1
ATOM 1543 C CA . THR A 1 197 ? -8.612 -2.973 -13.227 1.00 88.12 197 THR A CA 1
ATOM 1544 C C . THR A 1 197 ? -8.455 -2.760 -11.718 1.00 88.12 197 THR A C 1
ATOM 1546 O O . THR A 1 197 ? -9.147 -1.909 -11.157 1.00 88.12 197 THR A O 1
ATOM 1549 N N . LEU A 1 198 ? -7.524 -3.468 -11.068 1.00 87.31 198 LEU A N 1
ATOM 1550 C CA . LEU A 1 198 ? -7.218 -3.296 -9.643 1.00 87.31 198 LEU A CA 1
ATOM 1551 C C . LEU A 1 198 ? -6.748 -1.873 -9.338 1.00 87.31 198 LEU A C 1
ATOM 1553 O O . LEU A 1 198 ? -7.266 -1.239 -8.421 1.00 87.31 198 LEU A O 1
ATOM 1557 N N . ILE A 1 199 ? -5.809 -1.342 -10.123 1.00 82.00 199 ILE A N 1
ATOM 1558 C CA . ILE A 1 199 ? -5.294 0.023 -9.954 1.00 82.00 199 ILE A CA 1
ATOM 1559 C C . ILE A 1 199 ? -6.428 1.039 -10.109 1.00 82.00 199 ILE A C 1
ATOM 1561 O O . ILE A 1 199 ? -6.564 1.937 -9.278 1.00 82.00 199 ILE A O 1
ATOM 1565 N N . THR A 1 200 ? -7.250 0.900 -11.152 1.00 83.81 200 THR A N 1
ATOM 1566 C CA . THR A 1 200 ? -8.368 1.806 -11.419 1.00 83.81 200 THR A CA 1
ATOM 1567 C C . THR A 1 200 ? -9.377 1.785 -10.281 1.00 83.81 200 THR A C 1
ATOM 1569 O O . THR A 1 200 ? -9.715 2.852 -9.776 1.00 83.81 200 THR A O 1
ATOM 1572 N N . ARG A 1 201 ? -9.818 0.604 -9.828 1.00 81.94 201 ARG A N 1
ATOM 1573 C CA . ARG A 1 201 ? -10.766 0.505 -8.710 1.00 81.94 201 ARG A CA 1
ATOM 1574 C C . ARG A 1 201 ? -10.185 1.045 -7.417 1.00 81.94 201 ARG A C 1
ATOM 1576 O O . ARG A 1 201 ? -10.835 1.835 -6.747 1.00 81.94 201 ARG A O 1
ATOM 1583 N N . THR A 1 202 ? -8.934 0.716 -7.112 1.00 76.56 202 THR A N 1
ATOM 1584 C CA . THR A 1 202 ? -8.310 1.181 -5.870 1.00 76.56 202 THR A CA 1
ATOM 1585 C C . THR A 1 202 ? -8.153 2.703 -5.827 1.00 76.56 202 THR A C 1
ATOM 1587 O O . THR A 1 202 ? -8.237 3.290 -4.753 1.00 76.56 202 THR A O 1
ATOM 1590 N N . LYS A 1 203 ? -7.959 3.353 -6.983 1.00 73.06 203 LYS A N 1
ATOM 1591 C CA . LYS A 1 203 ? -7.910 4.819 -7.098 1.00 73.06 203 LYS A CA 1
ATOM 1592 C C . LYS A 1 203 ? -9.293 5.474 -7.133 1.00 73.06 203 LYS A C 1
ATOM 1594 O O . LYS A 1 203 ? -9.438 6.589 -6.646 1.00 73.06 203 LYS A O 1
ATOM 1599 N N . ALA A 1 204 ? -10.278 4.827 -7.751 1.00 73.75 204 ALA A N 1
ATOM 1600 C CA . ALA A 1 204 ? -11.613 5.390 -7.945 1.00 73.75 204 ALA A CA 1
ATOM 1601 C C . ALA A 1 204 ? -12.527 5.204 -6.725 1.00 73.75 204 ALA A C 1
ATOM 1603 O O . ALA A 1 204 ? -13.403 6.030 -6.479 1.00 73.75 204 ALA A O 1
ATOM 1604 N N . GLU A 1 205 ? -12.333 4.128 -5.963 1.00 71.62 205 GLU A N 1
ATOM 1605 C CA . GLU A 1 205 ? -13.215 3.716 -4.878 1.00 71.62 205 GLU A CA 1
ATOM 1606 C C . GLU A 1 205 ? -12.446 3.689 -3.546 1.00 71.62 205 GLU A C 1
ATOM 1608 O O . GLU A 1 205 ? -11.720 2.733 -3.265 1.00 71.62 205 GLU A O 1
ATOM 1613 N N . PRO A 1 206 ? -12.646 4.680 -2.656 1.00 65.69 206 PRO A N 1
ATOM 1614 C CA . PRO A 1 206 ? -11.997 4.706 -1.339 1.00 65.69 206 PRO A CA 1
ATOM 1615 C C . PRO A 1 206 ? -12.300 3.474 -0.471 1.00 65.69 206 PRO A C 1
ATOM 1617 O O . PRO A 1 206 ? -11.520 3.121 0.411 1.00 65.69 206 PRO A O 1
ATOM 1620 N N . ARG A 1 207 ? -13.443 2.818 -0.725 1.00 65.69 207 ARG A N 1
ATOM 1621 C CA . ARG A 1 207 ? -13.894 1.598 -0.036 1.00 65.69 207 ARG A CA 1
ATOM 1622 C C . ARG A 1 207 ? -13.291 0.317 -0.596 1.00 65.69 207 ARG A C 1
ATOM 1624 O O . ARG A 1 207 ? -13.473 -0.726 0.020 1.00 65.69 207 ARG A O 1
ATOM 1631 N N . PHE A 1 208 ? -12.632 0.374 -1.753 1.00 74.50 208 PHE A N 1
ATOM 1632 C CA . PHE A 1 208 ? -12.079 -0.827 -2.357 1.00 74.50 208 PHE A CA 1
ATOM 1633 C C . PHE A 1 208 ? -11.043 -1.443 -1.406 1.00 74.50 208 PHE A C 1
ATOM 1635 O O . PHE A 1 208 ? -10.237 -0.685 -0.841 1.00 74.50 208 PHE A O 1
ATOM 1642 N N . PRO A 1 209 ? -11.045 -2.773 -1.214 1.00 75.88 209 PRO A N 1
ATOM 1643 C CA . PRO A 1 209 ? -10.119 -3.431 -0.307 1.00 75.88 209 PRO A CA 1
ATOM 1644 C C . PRO A 1 209 ? -8.666 -3.059 -0.605 1.00 75.88 209 PRO A C 1
ATOM 1646 O O . PRO A 1 209 ? -8.280 -2.803 -1.751 1.00 75.88 209 PRO A O 1
ATOM 1649 N N . LEU A 1 210 ? -7.830 -3.048 0.429 1.00 80.31 210 LEU A N 1
ATOM 1650 C CA . LEU A 1 210 ? -6.389 -3.065 0.215 1.00 80.31 210 LEU A CA 1
ATOM 1651 C C . LEU A 1 210 ? -6.037 -4.408 -0.430 1.00 80.31 210 LEU A C 1
ATOM 1653 O O . LEU A 1 210 ? -6.519 -5.449 0.007 1.00 80.31 210 LEU A O 1
ATOM 1657 N N . CYS A 1 211 ? -5.263 -4.388 -1.507 1.00 84.69 211 CYS A N 1
ATOM 1658 C CA . CYS A 1 211 ? -5.000 -5.587 -2.292 1.00 84.69 211 CYS A CA 1
ATOM 1659 C C . CYS A 1 211 ? -3.611 -6.134 -1.969 1.00 84.69 211 CYS A C 1
ATOM 1661 O O . CYS A 1 211 ? -2.625 -5.397 -2.039 1.00 84.69 211 CYS A O 1
ATOM 1663 N N . LEU A 1 212 ? -3.548 -7.424 -1.648 1.00 85.56 212 LEU A N 1
ATOM 1664 C CA . LEU A 1 212 ? -2.311 -8.160 -1.417 1.00 85.56 212 LEU A CA 1
ATOM 1665 C C . LEU A 1 212 ? -2.121 -9.177 -2.539 1.00 85.56 212 LEU A C 1
ATOM 1667 O O . LEU A 1 212 ? -2.858 -10.154 -2.632 1.00 85.56 212 LEU A O 1
ATOM 1671 N N . ILE A 1 213 ? -1.136 -8.938 -3.392 1.00 85.56 213 ILE A N 1
ATOM 1672 C CA . ILE A 1 213 ? -0.722 -9.861 -4.437 1.00 85.56 213 ILE A CA 1
ATOM 1673 C C . ILE A 1 213 ? 0.207 -10.905 -3.818 1.00 85.56 213 ILE A C 1
ATOM 1675 O O . ILE A 1 213 ? 1.297 -10.572 -3.356 1.00 85.56 213 ILE A O 1
ATOM 1679 N N . VAL A 1 214 ? -0.224 -12.160 -3.817 1.00 80.75 214 VAL A N 1
ATOM 1680 C CA . VAL A 1 214 ? 0.575 -13.300 -3.359 1.00 80.75 214 VAL A CA 1
ATOM 1681 C C . VAL A 1 214 ? 1.188 -13.952 -4.589 1.00 80.75 214 VAL A C 1
ATOM 1683 O O . VAL A 1 214 ? 0.457 -14.482 -5.428 1.00 80.75 214 VAL A O 1
ATOM 1686 N N . SER A 1 215 ? 2.509 -13.856 -4.729 1.00 76.38 215 SER A N 1
ATOM 1687 C CA . SER A 1 215 ? 3.242 -14.405 -5.872 1.00 76.38 215 SER A CA 1
ATOM 1688 C C . SER A 1 215 ? 3.970 -15.686 -5.478 1.00 76.38 215 SER A C 1
ATOM 1690 O O . SER A 1 215 ? 4.703 -15.704 -4.489 1.00 76.38 215 SER A O 1
ATOM 1692 N N . THR A 1 216 ? 3.774 -16.746 -6.259 1.00 70.31 216 THR A N 1
ATOM 1693 C CA . THR A 1 216 ? 4.325 -18.086 -5.994 1.00 70.31 216 THR A CA 1
ATOM 1694 C C . THR A 1 216 ? 5.652 -18.327 -6.711 1.00 70.31 216 THR A C 1
ATOM 1696 O O . THR A 1 216 ? 6.527 -18.998 -6.170 1.00 70.31 216 THR A O 1
ATOM 1699 N N . ASN A 1 217 ? 5.863 -17.719 -7.882 1.00 64.88 217 ASN A N 1
ATOM 1700 C CA . ASN A 1 217 ? 7.108 -17.826 -8.651 1.00 64.88 217 ASN A CA 1
ATOM 1701 C C . ASN A 1 217 ? 8.016 -16.596 -8.479 1.00 64.88 217 ASN A C 1
ATOM 1703 O O . ASN A 1 217 ? 8.790 -16.248 -9.373 1.00 64.88 217 ASN A O 1
ATOM 1707 N N . GLY A 1 218 ? 7.928 -15.931 -7.324 1.00 67.19 218 GLY A N 1
ATOM 1708 C CA . GLY A 1 218 ? 8.645 -14.689 -7.045 1.00 67.19 218 GLY A CA 1
ATOM 1709 C C . GLY A 1 218 ? 7.953 -13.454 -7.621 1.00 67.19 218 GLY A C 1
ATOM 1710 O O . GLY A 1 218 ? 6.920 -13.536 -8.286 1.00 67.19 218 GLY A O 1
ATOM 1711 N N . ILE A 1 219 ? 8.496 -12.277 -7.316 1.00 69.56 219 ILE A N 1
ATOM 1712 C CA . ILE A 1 219 ? 7.864 -11.007 -7.683 1.00 69.56 219 ILE A CA 1
ATOM 1713 C C . ILE A 1 219 ? 8.191 -10.644 -9.127 1.00 69.56 219 ILE A C 1
ATOM 1715 O O . ILE A 1 219 ? 9.356 -10.488 -9.489 1.00 69.56 219 ILE A O 1
ATOM 1719 N N . THR A 1 220 ? 7.159 -10.446 -9.943 1.00 67.38 220 THR A N 1
ATOM 1720 C CA . THR A 1 220 ? 7.314 -10.074 -11.355 1.00 67.38 220 THR A CA 1
ATOM 1721 C C . THR A 1 220 ? 7.597 -8.581 -11.532 1.00 67.38 220 THR A C 1
ATOM 1723 O O . THR A 1 220 ? 7.254 -7.756 -10.685 1.00 67.38 220 THR A O 1
ATOM 1726 N N . GLU A 1 221 ? 8.146 -8.186 -12.683 1.00 63.91 221 GLU A N 1
ATOM 1727 C CA . GLU A 1 221 ? 8.388 -6.768 -12.998 1.00 63.91 221 GLU A CA 1
ATOM 1728 C C . GLU A 1 221 ? 7.105 -5.919 -12.960 1.00 63.91 221 GLU A C 1
ATOM 1730 O O . GLU A 1 221 ? 7.120 -4.754 -12.555 1.00 63.91 221 GLU A O 1
ATOM 1735 N N . LEU A 1 222 ? 5.976 -6.503 -13.376 1.00 67.81 222 LEU A N 1
ATOM 1736 C CA . LEU A 1 222 ? 4.669 -5.850 -13.340 1.00 67.81 222 LEU A CA 1
ATOM 1737 C C . LEU A 1 222 ? 4.234 -5.581 -11.891 1.00 67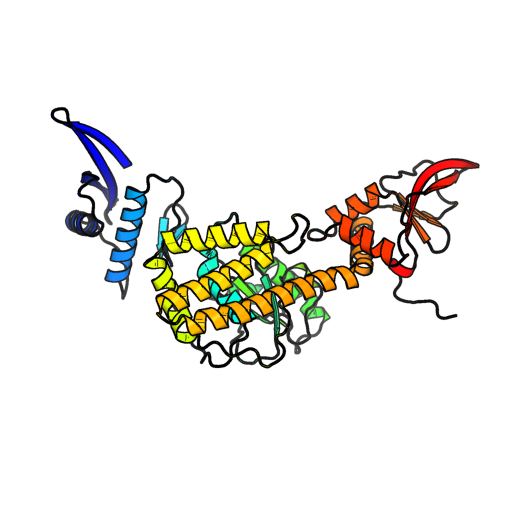.81 222 LEU A C 1
ATOM 1739 O O . LEU A 1 222 ? 3.740 -4.493 -11.587 1.00 67.81 222 LEU A O 1
ATOM 1743 N N . GLN A 1 223 ? 4.466 -6.543 -10.995 1.00 73.75 223 GLN A N 1
ATOM 1744 C CA . GLN A 1 223 ? 4.213 -6.396 -9.564 1.00 73.75 223 GLN A CA 1
ATOM 1745 C C . GLN A 1 223 ? 5.170 -5.373 -8.937 1.00 73.75 223 GLN A C 1
ATOM 1747 O O . GLN A 1 223 ? 4.708 -4.486 -8.234 1.00 73.75 223 GLN A O 1
ATOM 1752 N N . GLN A 1 224 ? 6.469 -5.389 -9.249 1.00 71.00 224 GLN A N 1
ATOM 1753 C CA . GLN A 1 224 ? 7.417 -4.369 -8.762 1.00 71.00 224 GLN A CA 1
ATOM 1754 C C . GLN A 1 224 ? 7.007 -2.949 -9.189 1.00 71.00 224 GLN A C 1
ATOM 1756 O O . GLN A 1 224 ? 7.090 -1.988 -8.416 1.00 71.00 224 GLN A O 1
ATOM 1761 N N . LYS A 1 225 ? 6.503 -2.806 -10.421 1.00 71.88 225 LYS A N 1
ATOM 1762 C CA . LYS A 1 225 ? 6.042 -1.522 -10.954 1.00 71.88 225 LYS A CA 1
ATOM 1763 C C . LYS A 1 225 ? 4.820 -0.991 -10.204 1.00 71.88 225 LYS A C 1
ATOM 1765 O O . LYS A 1 225 ? 4.773 0.194 -9.872 1.00 71.88 225 LYS A O 1
ATOM 1770 N N . HIS A 1 226 ? 3.830 -1.842 -9.948 1.00 74.31 226 HIS A N 1
ATOM 1771 C CA . HIS A 1 226 ? 2.513 -1.410 -9.472 1.00 74.31 226 HIS A CA 1
ATOM 1772 C C . HIS A 1 226 ? 2.250 -1.654 -7.986 1.00 74.31 226 HIS A C 1
ATOM 1774 O O . HIS A 1 226 ? 1.333 -1.047 -7.433 1.00 74.31 226 HIS A O 1
ATOM 1780 N N . CYS A 1 227 ? 3.053 -2.492 -7.340 1.00 77.81 227 CYS A N 1
ATOM 1781 C CA . CYS A 1 227 ? 2.906 -2.881 -5.947 1.00 77.81 227 CYS A CA 1
ATOM 1782 C C . CYS A 1 227 ? 4.080 -2.388 -5.095 1.00 77.81 227 CYS A C 1
ATOM 1784 O O . CYS A 1 227 ? 5.158 -2.060 -5.602 1.00 77.81 227 CYS A O 1
ATOM 1786 N N . LEU A 1 228 ? 3.846 -2.318 -3.788 1.00 80.94 228 LEU A N 1
ATOM 1787 C CA . LEU A 1 228 ? 4.884 -2.243 -2.774 1.00 80.94 228 LEU A CA 1
ATOM 1788 C C . LEU A 1 228 ? 5.328 -3.667 -2.440 1.00 80.94 228 LEU A C 1
ATOM 1790 O O . LEU A 1 228 ? 4.521 -4.460 -1.954 1.00 80.94 228 LEU A O 1
ATOM 1794 N N . PHE A 1 229 ? 6.580 -4.001 -2.745 1.00 78.88 229 PHE A N 1
ATOM 1795 C CA . PHE A 1 229 ? 7.114 -5.327 -2.459 1.00 78.88 229 PHE A CA 1
ATOM 1796 C C . PHE A 1 229 ? 7.400 -5.476 -0.968 1.00 78.88 229 PHE A C 1
ATOM 1798 O O . PHE A 1 229 ? 8.091 -4.651 -0.392 1.00 78.88 229 PHE A O 1
ATOM 1805 N N . LEU A 1 230 ? 6.906 -6.535 -0.352 1.00 82.88 230 LEU A N 1
ATOM 1806 C CA . LEU A 1 230 ? 7.163 -6.861 1.037 1.00 82.88 230 LEU A CA 1
ATOM 1807 C C . LEU A 1 230 ? 8.189 -7.993 1.095 1.00 82.88 230 LEU A C 1
ATOM 1809 O O . LEU A 1 230 ? 7.883 -9.095 0.625 1.00 82.88 230 LEU A O 1
ATOM 1813 N N . PRO A 1 231 ? 9.398 -7.734 1.625 1.00 76.88 231 PRO A N 1
ATOM 1814 C CA . PRO A 1 231 ? 10.442 -8.740 1.689 1.00 76.88 231 PRO A CA 1
ATOM 1815 C C . PRO A 1 231 ? 10.016 -9.914 2.567 1.00 76.88 231 PRO A C 1
ATOM 1817 O O . PRO A 1 231 ? 9.258 -9.751 3.532 1.00 76.88 231 PRO A O 1
ATOM 1820 N N . HIS A 1 232 ? 10.518 -11.092 2.198 1.00 72.94 232 HIS A N 1
ATOM 1821 C CA . HIS A 1 232 ? 10.279 -12.329 2.924 1.00 72.94 232 HIS A CA 1
ATOM 1822 C C . HIS A 1 232 ? 10.872 -12.242 4.334 1.00 72.94 232 HIS A C 1
ATOM 1824 O O . HIS A 1 232 ? 11.971 -11.725 4.531 1.00 72.94 232 HIS A O 1
ATOM 1830 N N . GLU A 1 233 ? 10.141 -12.759 5.317 1.00 70.31 233 GLU A N 1
ATOM 1831 C CA . GLU A 1 233 ? 10.635 -12.886 6.683 1.00 70.31 233 GLU A CA 1
ATOM 1832 C C . GLU A 1 233 ? 11.392 -14.202 6.805 1.00 70.31 233 GLU A C 1
ATOM 1834 O O . GLU A 1 233 ? 10.794 -15.272 6.692 1.00 70.31 233 GLU A O 1
ATOM 1839 N N . GLU A 1 234 ? 12.703 -14.144 7.046 1.00 58.12 234 GLU A N 1
ATOM 1840 C CA . GLU A 1 234 ? 13.435 -15.350 7.422 1.00 58.12 234 GLU A CA 1
ATOM 1841 C C . GLU A 1 234 ? 12.790 -15.933 8.688 1.00 58.12 234 GLU A C 1
ATOM 1843 O O . GLU A 1 234 ? 12.679 -15.263 9.718 1.00 58.12 234 GLU A O 1
ATOM 1848 N N . SER A 1 235 ? 12.303 -17.174 8.566 1.00 50.62 235 SER A N 1
ATOM 1849 C CA . SER A 1 235 ? 11.682 -17.965 9.630 1.00 50.62 235 SER A CA 1
ATOM 1850 C C . SER A 1 235 ? 12.421 -17.735 10.948 1.00 50.62 235 SER A C 1
ATOM 1852 O O . SER A 1 235 ? 13.572 -18.149 11.032 1.00 50.62 235 SER A O 1
ATOM 1854 N N . HIS A 1 236 ? 11.753 -17.087 11.918 1.00 44.69 236 HIS A N 1
ATOM 1855 C CA . HIS A 1 236 ? 11.955 -17.086 13.386 1.00 44.69 236 HIS A CA 1
ATOM 1856 C C . HIS A 1 236 ? 11.572 -15.758 14.081 1.00 44.69 236 HIS A C 1
ATOM 1858 O O . HIS A 1 236 ? 11.776 -15.630 15.291 1.00 44.69 236 HIS A O 1
ATOM 1864 N N . THR A 1 237 ? 10.950 -14.785 13.405 1.00 46.97 237 THR A N 1
ATOM 1865 C CA . THR A 1 237 ? 10.319 -13.647 14.097 1.00 46.97 237 THR A CA 1
ATOM 1866 C C . THR A 1 237 ? 9.181 -14.142 14.993 1.00 46.97 237 THR A C 1
ATOM 1868 O O . THR A 1 237 ? 8.289 -14.871 14.562 1.00 46.97 237 THR A O 1
ATOM 1871 N N . ALA A 1 238 ? 9.258 -13.802 16.283 1.00 49.59 238 ALA A N 1
ATOM 1872 C CA . ALA A 1 238 ? 8.329 -14.248 17.313 1.00 49.59 238 ALA A CA 1
ATOM 1873 C C . ALA A 1 238 ? 6.875 -14.046 16.866 1.00 49.59 238 ALA A C 1
ATOM 1875 O O . ALA A 1 238 ? 6.431 -12.919 16.650 1.00 49.59 238 ALA A O 1
ATOM 1876 N N . ALA A 1 239 ? 6.139 -15.149 16.743 1.00 55.00 239 ALA A N 1
ATOM 1877 C CA . ALA A 1 239 ? 4.727 -15.126 16.417 1.00 55.00 239 ALA A CA 1
ATOM 1878 C C . ALA A 1 239 ? 3.970 -14.239 17.412 1.00 55.00 239 ALA A C 1
ATOM 1880 O O . ALA A 1 239 ? 3.892 -14.548 18.603 1.00 55.00 239 ALA A O 1
ATOM 1881 N N . LEU A 1 240 ? 3.413 -13.130 16.929 1.00 61.03 240 LEU A N 1
ATOM 1882 C CA . LEU A 1 240 ? 2.605 -12.257 17.765 1.00 61.03 240 LEU A CA 1
ATOM 1883 C C . LEU A 1 240 ? 1.204 -12.889 17.932 1.00 61.03 240 LEU A C 1
ATOM 1885 O O . LEU A 1 240 ? 0.536 -13.156 16.928 1.00 61.03 240 LEU A O 1
ATOM 1889 N N . PRO A 1 241 ? 0.712 -13.111 19.166 1.00 60.12 241 PRO A N 1
ATOM 1890 C CA . PRO A 1 241 ? -0.612 -13.684 19.403 1.00 60.12 241 PRO A CA 1
ATOM 1891 C C . PRO A 1 241 ? -1.695 -12.608 19.214 1.00 60.12 241 PRO A C 1
ATOM 1893 O O . PRO A 1 241 ? -2.190 -12.023 20.176 1.00 60.12 241 PRO A O 1
ATOM 1896 N N . LEU A 1 242 ? -2.037 -12.295 17.958 1.00 65.00 242 LEU A N 1
ATOM 1897 C CA . LEU A 1 242 ? -2.792 -11.077 17.617 1.00 65.00 242 LEU A CA 1
ATOM 1898 C C . LEU A 1 242 ? -4.288 -11.261 17.338 1.00 65.00 242 LEU A C 1
ATOM 1900 O O . LEU A 1 242 ? -4.966 -10.278 17.034 1.00 65.00 242 LEU A O 1
ATOM 1904 N N . ALA A 1 243 ? -4.829 -12.477 17.464 1.00 63.34 243 ALA A N 1
ATOM 1905 C CA . ALA A 1 243 ? -6.245 -12.755 17.170 1.00 63.34 243 ALA A CA 1
ATOM 1906 C C . ALA A 1 243 ? -7.193 -11.835 17.951 1.00 63.34 243 ALA A C 1
ATOM 1908 O O . ALA A 1 243 ? -8.115 -11.235 17.393 1.00 63.34 243 ALA A O 1
ATOM 1909 N N . GLU A 1 244 ? -6.913 -11.651 19.240 1.00 65.94 244 GLU A N 1
ATOM 1910 C CA . GLU A 1 244 ? -7.715 -10.795 20.107 1.00 65.94 244 GLU A CA 1
ATOM 1911 C C . GLU A 1 244 ? -7.622 -9.313 19.708 1.00 65.94 244 GLU A C 1
ATOM 1913 O O . GLU A 1 244 ? -8.633 -8.610 19.722 1.00 65.94 244 GLU A O 1
ATOM 1918 N N . ILE A 1 245 ? -6.445 -8.844 19.284 1.00 70.56 245 ILE A N 1
ATOM 1919 C CA . ILE A 1 245 ? -6.223 -7.446 18.888 1.00 70.56 245 ILE A CA 1
ATOM 1920 C C . ILE A 1 245 ? -6.998 -7.114 17.628 1.00 70.56 245 ILE A C 1
ATOM 1922 O O . ILE A 1 245 ? -7.722 -6.125 17.628 1.00 70.56 245 ILE A O 1
ATOM 1926 N N . PHE A 1 246 ? -6.919 -7.943 16.588 1.00 69.19 246 PHE A N 1
ATOM 1927 C CA . PHE A 1 246 ? -7.642 -7.682 15.345 1.00 69.19 246 PHE A CA 1
ATOM 1928 C C . PHE A 1 246 ? -9.159 -7.665 15.549 1.00 69.19 246 PHE A C 1
ATOM 1930 O O . PHE A 1 246 ? -9.832 -6.770 15.041 1.00 69.19 246 PHE A O 1
ATOM 1937 N N . SER A 1 247 ? -9.687 -8.572 16.378 1.00 66.31 247 SER A N 1
ATOM 1938 C CA . SER A 1 247 ? -11.119 -8.594 16.707 1.00 66.31 247 SER A CA 1
ATOM 1939 C C . SER A 1 247 ? -11.596 -7.354 17.483 1.00 66.31 247 SER A C 1
ATOM 1941 O O . SER A 1 247 ? -12.766 -6.983 17.400 1.00 66.31 247 SER A O 1
ATOM 1943 N N . LYS A 1 248 ? -10.698 -6.691 18.228 1.00 72.75 248 LYS A N 1
ATOM 1944 C CA . LYS A 1 248 ? -11.012 -5.541 19.092 1.00 72.75 248 LYS A CA 1
ATOM 1945 C C . LYS A 1 248 ? -10.531 -4.202 18.543 1.00 72.75 248 LYS A C 1
ATOM 1947 O O . LYS A 1 248 ? -10.944 -3.171 19.067 1.00 72.75 248 LYS A O 1
ATOM 1952 N N . LEU A 1 249 ? -9.687 -4.186 17.511 1.00 75.31 249 LEU A N 1
ATOM 1953 C CA . LEU A 1 249 ? -9.010 -2.983 17.023 1.00 75.31 249 LEU A CA 1
ATOM 1954 C C . LEU A 1 249 ? -10.010 -1.889 16.642 1.00 75.31 249 LEU A C 1
ATOM 1956 O O . LEU A 1 249 ? -9.871 -0.751 17.083 1.00 75.31 249 LEU A O 1
ATOM 1960 N N . CYS A 1 250 ? -11.058 -2.248 15.898 1.00 69.50 250 CYS A N 1
ATOM 1961 C CA . CYS A 1 250 ? -12.128 -1.324 15.530 1.00 69.50 250 CYS A CA 1
ATOM 1962 C C . CYS A 1 250 ? -12.796 -0.708 16.764 1.00 69.50 250 CYS A C 1
ATOM 1964 O O . CYS A 1 250 ? -12.896 0.511 16.857 1.00 69.50 250 CYS A O 1
ATOM 1966 N N . ALA A 1 251 ? -13.167 -1.535 17.744 1.00 67.19 251 ALA A N 1
ATOM 1967 C CA . ALA A 1 251 ? -13.776 -1.060 18.980 1.00 67.19 251 ALA A CA 1
ATOM 1968 C C . ALA A 1 251 ? -12.817 -0.157 19.775 1.00 67.19 251 ALA A C 1
ATOM 1970 O O . ALA A 1 251 ? -13.239 0.864 20.307 1.00 67.19 251 ALA A O 1
ATOM 1971 N N . LEU A 1 252 ? -11.522 -0.478 19.843 1.00 71.56 252 LEU A N 1
ATOM 1972 C CA . LEU A 1 252 ? -10.535 0.356 20.538 1.00 71.56 252 LEU A CA 1
ATOM 1973 C C . LEU A 1 252 ? -10.422 1.750 19.911 1.00 71.56 252 LEU A C 1
ATOM 1975 O O . LEU A 1 252 ? -10.391 2.737 20.649 1.00 71.56 252 LEU A O 1
ATOM 1979 N N . VAL A 1 253 ? -10.411 1.824 18.576 1.00 70.69 253 VAL A N 1
ATOM 1980 C CA . VAL A 1 253 ? -10.440 3.085 17.819 1.00 70.69 253 VAL A CA 1
ATOM 1981 C C . VAL A 1 253 ? -11.737 3.847 18.084 1.00 70.69 253 VAL A C 1
ATOM 1983 O O . VAL A 1 253 ? -11.688 5.029 18.407 1.00 70.69 253 VAL A O 1
ATOM 1986 N N . GLU A 1 254 ? -12.888 3.172 18.034 1.00 63.34 254 GLU A N 1
ATOM 1987 C CA . GLU A 1 254 ? -14.202 3.780 18.293 1.00 63.34 254 GLU A CA 1
ATOM 1988 C C . GLU A 1 254 ? -14.324 4.384 19.699 1.00 63.34 254 GLU A C 1
ATOM 1990 O O . GLU A 1 254 ? -14.934 5.436 19.864 1.00 63.34 254 GLU A O 1
ATOM 1995 N N . HIS A 1 255 ? -13.737 3.746 20.714 1.00 68.19 255 HIS A N 1
ATOM 1996 C CA . HIS A 1 255 ? -13.780 4.245 22.091 1.00 68.19 255 HIS A CA 1
ATOM 1997 C C . HIS A 1 255 ? -12.749 5.352 22.363 1.00 68.19 255 HIS A C 1
ATOM 1999 O O . HIS A 1 255 ? -12.835 6.013 23.396 1.00 68.19 255 HIS A O 1
ATOM 2005 N N . ASN A 1 256 ? -11.766 5.550 21.476 1.00 66.75 256 ASN A N 1
ATOM 2006 C CA . ASN A 1 256 ? -10.652 6.480 21.681 1.00 66.75 256 ASN A CA 1
ATOM 2007 C C . ASN A 1 256 ? -10.279 7.260 20.395 1.00 66.75 256 ASN A C 1
ATOM 2009 O O . ASN A 1 256 ? -9.098 7.275 20.025 1.00 66.75 256 ASN A O 1
ATOM 2013 N N . PRO A 1 257 ? -11.236 7.926 19.718 1.00 64.38 257 PRO A N 1
ATOM 2014 C CA . PRO A 1 257 ? -11.024 8.507 18.389 1.00 64.38 257 PRO A CA 1
ATOM 2015 C C . PRO A 1 257 ? -9.930 9.584 18.377 1.00 64.38 257 PRO A C 1
ATOM 2017 O O . PRO A 1 257 ? -8.968 9.466 17.625 1.00 64.38 257 PRO A O 1
ATOM 2020 N N . ASP A 1 258 ? -9.981 10.561 19.287 1.00 65.19 258 ASP A N 1
ATOM 2021 C CA . ASP A 1 258 ? -8.988 11.646 19.323 1.00 65.19 258 ASP A CA 1
ATOM 2022 C C . ASP A 1 258 ? -7.567 11.145 19.618 1.00 65.19 258 ASP A C 1
ATOM 2024 O O . ASP A 1 258 ? -6.574 11.725 19.173 1.00 65.19 258 ASP A O 1
ATOM 2028 N N . ALA A 1 259 ? -7.448 10.096 20.438 1.00 73.69 259 ALA A N 1
ATOM 2029 C CA . ALA A 1 259 ? -6.157 9.510 20.781 1.00 73.69 259 ALA A CA 1
ATOM 2030 C C . ALA A 1 259 ? -5.576 8.743 19.589 1.00 73.69 259 ALA A C 1
ATOM 2032 O O . ALA A 1 259 ? -4.373 8.829 19.338 1.00 73.69 259 ALA A O 1
ATOM 2033 N N . PHE A 1 260 ? -6.434 8.037 18.851 1.00 79.56 260 PHE A N 1
ATOM 2034 C CA . PHE A 1 260 ? -6.076 7.369 17.611 1.00 79.56 260 PHE A CA 1
ATOM 2035 C C . PHE A 1 260 ? -5.644 8.376 16.532 1.00 79.56 260 PHE A C 1
ATOM 2037 O O . PHE A 1 260 ? -4.563 8.241 15.969 1.00 79.56 260 PHE A O 1
ATOM 2044 N N . GLU A 1 261 ? -6.416 9.433 16.285 1.00 73.81 261 GLU A N 1
ATOM 2045 C CA . GLU A 1 261 ? -6.056 10.443 15.280 1.00 73.81 261 GLU A CA 1
ATOM 2046 C C . GLU A 1 261 ? -4.715 11.105 15.599 1.00 73.81 261 GLU A C 1
ATOM 2048 O O . GLU A 1 261 ? -3.827 11.173 14.746 1.00 73.81 261 GLU A O 1
ATOM 2053 N N . ARG A 1 262 ? -4.518 11.500 16.863 1.00 76.50 262 ARG A N 1
ATOM 2054 C CA . ARG A 1 262 ? -3.249 12.079 17.317 1.00 76.50 262 ARG A CA 1
ATOM 2055 C C . ARG A 1 262 ? -2.079 11.120 17.148 1.00 76.50 262 ARG A C 1
ATOM 2057 O O . ARG A 1 262 ? -0.991 11.576 16.798 1.00 76.50 262 ARG A O 1
ATOM 2064 N N . ILE A 1 263 ? -2.256 9.823 17.417 1.00 84.56 263 ILE A N 1
ATOM 2065 C CA . ILE A 1 263 ? -1.153 8.865 17.286 1.00 84.56 263 ILE A CA 1
ATOM 2066 C C . ILE A 1 263 ? -0.823 8.585 15.820 1.00 84.56 263 ILE A C 1
ATOM 2068 O O . ILE A 1 263 ? 0.357 8.534 15.480 1.00 84.56 263 ILE A O 1
ATOM 2072 N N . VAL A 1 264 ? -1.829 8.485 14.947 1.00 81.38 264 VAL A N 1
ATOM 2073 C CA . VAL A 1 264 ? -1.649 8.307 13.499 1.00 81.38 264 VAL A CA 1
ATOM 2074 C C . VAL A 1 264 ? -0.956 9.520 12.890 1.00 81.38 264 VAL A C 1
ATOM 2076 O O . VAL A 1 264 ? 0.087 9.373 12.261 1.00 81.38 264 VAL A O 1
ATOM 2079 N N . GLU A 1 265 ? -1.470 10.728 13.122 1.00 79.94 265 GLU A N 1
ATOM 2080 C CA . GLU A 1 265 ? -0.887 11.944 12.551 1.00 79.94 265 GLU A CA 1
ATOM 2081 C C . GLU A 1 265 ? 0.541 12.176 13.056 1.00 79.94 265 GLU A C 1
ATOM 2083 O O . GLU A 1 265 ? 1.456 12.413 12.265 1.00 79.94 265 GLU A O 1
ATOM 2088 N N . ARG A 1 266 ? 0.762 12.048 14.369 1.00 85.06 266 ARG A N 1
ATOM 2089 C CA . ARG A 1 266 ? 2.094 12.232 14.949 1.00 85.06 266 ARG A CA 1
ATOM 2090 C C . ARG A 1 266 ? 3.083 11.190 14.444 1.00 85.06 266 ARG A C 1
ATOM 2092 O O . ARG A 1 266 ? 4.216 11.558 14.137 1.00 85.06 266 ARG A O 1
ATOM 2099 N N . SER A 1 267 ? 2.696 9.915 14.394 1.00 88.19 267 SER A N 1
ATOM 2100 C CA . SER A 1 267 ? 3.587 8.846 13.922 1.00 88.19 267 SER A CA 1
ATOM 2101 C C . SER A 1 267 ? 3.929 9.017 12.449 1.00 88.19 267 SER A C 1
ATOM 2103 O O . SER A 1 267 ? 5.104 8.932 12.107 1.00 88.19 267 SER A O 1
ATOM 2105 N N . TYR A 1 268 ? 2.955 9.372 11.612 1.00 85.25 268 TYR A N 1
ATOM 2106 C CA . TYR A 1 268 ? 3.187 9.645 10.200 1.00 85.25 268 TYR A CA 1
ATOM 2107 C C . TYR A 1 268 ? 4.149 10.822 9.991 1.00 85.25 268 TYR A C 1
ATOM 2109 O O . TYR A 1 268 ? 5.163 10.677 9.313 1.00 85.25 268 TYR A O 1
ATOM 2117 N N . ILE A 1 269 ? 3.894 11.973 10.630 1.00 84.44 269 ILE A N 1
ATOM 2118 C CA . ILE A 1 269 ? 4.762 13.161 10.518 1.00 84.44 269 ILE A CA 1
ATOM 2119 C C . ILE A 1 269 ? 6.171 12.863 11.042 1.00 84.44 269 ILE A C 1
ATOM 2121 O O . ILE A 1 269 ? 7.154 13.288 10.441 1.00 84.44 269 ILE A O 1
ATOM 2125 N N . THR A 1 270 ? 6.279 12.120 12.146 1.00 89.38 270 THR A N 1
ATOM 2126 C CA . THR A 1 270 ? 7.578 11.740 12.717 1.00 89.38 270 THR A CA 1
ATOM 2127 C C . THR A 1 270 ? 8.338 10.811 11.772 1.00 89.38 270 THR A C 1
ATOM 2129 O O . THR A 1 270 ? 9.520 11.038 11.537 1.00 89.38 270 THR A O 1
ATOM 2132 N N . ALA A 1 271 ? 7.666 9.809 11.195 1.00 87.12 271 ALA A N 1
ATOM 2133 C CA . ALA A 1 271 ? 8.270 8.885 10.239 1.00 87.12 271 ALA A CA 1
ATOM 2134 C C . ALA A 1 271 ? 8.764 9.623 8.990 1.00 87.12 271 ALA A C 1
ATOM 2136 O O . ALA A 1 271 ? 9.916 9.461 8.593 1.00 87.12 271 ALA A O 1
ATOM 2137 N N . LEU A 1 272 ? 7.937 10.513 8.434 1.00 83.56 272 LEU A N 1
ATOM 2138 C CA . LEU A 1 272 ? 8.345 11.377 7.332 1.00 83.56 272 LEU A CA 1
ATOM 2139 C C . LEU A 1 272 ? 9.559 12.234 7.712 1.00 83.56 272 LEU A C 1
ATOM 2141 O O . LEU A 1 272 ? 10.522 12.290 6.956 1.00 83.56 272 LEU A O 1
ATOM 2145 N N . GLY A 1 273 ? 9.535 12.899 8.868 1.00 84.19 273 GLY A N 1
ATOM 2146 C CA . GLY A 1 273 ? 10.631 13.764 9.317 1.00 84.19 273 GLY A CA 1
ATOM 2147 C C . GLY A 1 273 ? 11.935 13.026 9.638 1.00 84.19 273 GLY A C 1
ATOM 2148 O O . GLY A 1 273 ? 12.987 13.653 9.654 1.00 84.19 273 GLY A O 1
ATOM 2149 N N . SER A 1 274 ? 11.875 11.716 9.896 1.00 85.25 274 SER A N 1
ATOM 2150 C CA . SER A 1 274 ? 13.058 10.882 10.155 1.00 85.25 274 SER A CA 1
ATOM 2151 C C . SER A 1 274 ? 13.753 10.365 8.894 1.00 85.25 274 SER A C 1
ATOM 2153 O O . SER A 1 274 ? 14.887 9.904 8.978 1.00 85.25 274 SER A O 1
ATOM 2155 N N . LEU A 1 275 ? 13.079 10.434 7.746 1.00 83.38 275 LEU A N 1
ATOM 2156 C CA . LEU A 1 275 ? 13.574 9.964 6.455 1.00 83.38 275 LEU A CA 1
ATOM 2157 C C . LEU A 1 275 ? 13.949 11.153 5.566 1.00 83.38 275 LEU A C 1
ATOM 2159 O O . LEU A 1 275 ? 13.335 12.218 5.665 1.00 83.38 275 LEU A O 1
ATOM 2163 N N . ASP A 1 276 ? 14.917 10.946 4.672 1.00 73.75 276 ASP A N 1
ATOM 2164 C CA . ASP A 1 276 ? 15.299 11.934 3.658 1.00 73.75 276 ASP A CA 1
ATOM 2165 C C . ASP A 1 276 ? 14.075 12.354 2.821 1.00 73.75 276 ASP A C 1
ATOM 2167 O O . ASP A 1 276 ? 13.236 11.522 2.463 1.00 73.75 276 ASP A O 1
ATOM 2171 N N . GLU A 1 277 ? 13.963 13.646 2.503 1.00 74.56 277 GLU A N 1
ATOM 2172 C CA . GLU A 1 277 ? 12.920 14.164 1.615 1.00 74.56 277 GLU A CA 1
ATOM 2173 C C . GLU A 1 277 ? 13.008 13.544 0.213 1.00 74.56 277 GLU A C 1
ATOM 2175 O O . GLU A 1 277 ? 11.975 13.395 -0.441 1.00 74.56 277 GLU A O 1
ATOM 2180 N N . GLU A 1 278 ? 14.206 13.134 -0.220 1.00 66.06 278 GLU A N 1
ATOM 2181 C CA . GLU A 1 278 ? 14.431 12.445 -1.497 1.00 66.06 278 GLU A CA 1
ATOM 2182 C C . GLU A 1 278 ? 14.195 10.921 -1.438 1.00 66.06 278 GLU A C 1
ATOM 2184 O O . GLU A 1 278 ? 14.320 10.246 -2.464 1.00 66.06 278 GLU A O 1
ATOM 2189 N N . CYS A 1 279 ? 13.837 10.356 -0.275 1.00 69.38 279 CYS A N 1
ATOM 2190 C CA . CYS A 1 279 ? 13.568 8.923 -0.144 1.00 69.38 279 CYS A CA 1
ATOM 2191 C C . CYS A 1 279 ? 12.355 8.511 -1.000 1.00 69.38 279 CYS A C 1
ATOM 2193 O O . CYS A 1 279 ? 11.223 8.950 -0.782 1.00 69.38 279 CYS A O 1
ATOM 2195 N N . ALA A 1 280 ? 12.596 7.614 -1.958 1.00 67.88 280 ALA A N 1
ATOM 2196 C CA . ALA A 1 280 ? 11.609 7.088 -2.901 1.00 67.88 280 ALA A CA 1
ATOM 2197 C C . ALA A 1 280 ? 10.385 6.445 -2.227 1.00 67.88 280 ALA A C 1
ATOM 2199 O O . ALA A 1 280 ? 9.268 6.553 -2.729 1.00 67.88 280 ALA A O 1
ATOM 2200 N N . PHE A 1 281 ? 10.608 5.802 -1.079 1.00 76.31 281 PHE A N 1
ATOM 2201 C CA . PHE A 1 281 ? 9.618 4.997 -0.358 1.00 76.31 281 PHE A CA 1
ATOM 2202 C C . PHE A 1 281 ? 9.166 5.651 0.953 1.00 76.31 281 PHE A C 1
ATOM 2204 O O . PHE A 1 281 ? 8.645 4.991 1.854 1.00 76.31 281 PHE A O 1
ATOM 2211 N N . ARG A 1 282 ? 9.386 6.962 1.096 1.00 79.19 282 ARG A N 1
ATOM 2212 C CA . ARG A 1 282 ? 9.164 7.702 2.343 1.00 79.19 282 ARG A CA 1
ATOM 2213 C C . ARG A 1 282 ? 7.732 7.578 2.869 1.00 79.19 282 ARG A C 1
ATOM 2215 O O . ARG A 1 282 ? 7.526 7.394 4.068 1.00 79.19 282 ARG A O 1
ATOM 2222 N N . ASN A 1 283 ? 6.742 7.675 1.981 1.00 80.19 283 ASN A N 1
ATOM 2223 C CA . ASN A 1 283 ? 5.327 7.576 2.353 1.00 80.19 283 ASN A CA 1
ATOM 2224 C C . ASN A 1 283 ? 4.946 6.132 2.700 1.00 80.19 283 ASN A C 1
ATOM 2226 O O . ASN A 1 283 ? 4.188 5.888 3.637 1.00 80.19 283 ASN A O 1
ATOM 2230 N N . GLU A 1 284 ? 5.497 5.174 1.963 1.00 82.44 284 GLU A N 1
ATOM 2231 C CA . GLU A 1 284 ? 5.280 3.746 2.139 1.00 82.44 284 GLU A CA 1
ATOM 2232 C C . GLU A 1 284 ? 5.843 3.263 3.490 1.00 82.44 284 GLU A C 1
ATOM 2234 O O . GLU A 1 284 ? 5.139 2.592 4.248 1.00 82.44 284 GLU A O 1
ATOM 2239 N N . ILE A 1 285 ? 7.053 3.694 3.865 1.00 84.81 285 ILE A N 1
ATOM 2240 C CA . ILE A 1 285 ? 7.627 3.440 5.196 1.00 84.81 285 ILE A CA 1
ATOM 2241 C C . ILE A 1 285 ? 6.804 4.122 6.291 1.00 84.81 285 ILE A C 1
ATOM 2243 O O . ILE A 1 285 ? 6.536 3.516 7.333 1.00 84.81 285 ILE A O 1
ATOM 2247 N N . ALA A 1 286 ? 6.356 5.362 6.069 1.00 85.44 286 ALA A N 1
ATOM 2248 C CA . ALA A 1 286 ? 5.514 6.060 7.035 1.00 85.44 286 ALA A CA 1
ATOM 2249 C C . ALA A 1 286 ? 4.194 5.312 7.294 1.00 85.44 286 ALA A C 1
ATOM 2251 O O . ALA A 1 286 ? 3.775 5.202 8.447 1.00 85.44 286 ALA A O 1
ATOM 2252 N N . LEU A 1 287 ? 3.578 4.728 6.261 1.00 84.19 287 LEU A N 1
ATOM 2253 C CA . LEU A 1 287 ? 2.367 3.913 6.386 1.00 84.19 287 LEU A CA 1
ATOM 2254 C C . LEU A 1 287 ? 2.596 2.628 7.205 1.00 84.19 287 LEU A C 1
ATOM 2256 O O . LEU A 1 287 ? 1.790 2.295 8.084 1.00 84.19 287 LEU A O 1
ATOM 2260 N N . LEU A 1 288 ? 3.699 1.914 6.961 1.00 87.62 288 LEU A N 1
ATOM 2261 C CA . LEU A 1 288 ? 4.056 0.734 7.758 1.00 87.62 288 LEU A CA 1
ATOM 2262 C C . LEU A 1 288 ? 4.337 1.111 9.220 1.00 87.62 288 LEU A C 1
ATOM 2264 O O . LEU A 1 288 ? 3.892 0.421 10.141 1.00 87.62 288 LEU A O 1
ATOM 2268 N N . ASN A 1 289 ? 4.994 2.249 9.450 1.00 89.62 289 ASN A N 1
ATOM 2269 C CA . ASN A 1 289 ? 5.275 2.747 10.794 1.00 89.62 289 ASN A CA 1
ATOM 2270 C C . ASN A 1 289 ? 3.991 3.122 11.553 1.00 89.62 289 ASN A C 1
ATOM 2272 O O . ASN A 1 289 ? 3.830 2.749 12.714 1.00 89.62 289 ASN A O 1
ATOM 2276 N N . VAL A 1 290 ? 3.025 3.770 10.891 1.00 88.06 290 VAL A N 1
ATOM 2277 C CA . VAL A 1 290 ? 1.691 4.030 11.466 1.00 88.06 290 VAL A CA 1
ATOM 2278 C C . VAL A 1 290 ? 1.039 2.723 11.928 1.00 88.06 290 VAL A C 1
ATOM 2280 O O . VAL A 1 290 ? 0.541 2.648 13.052 1.00 88.06 290 VAL A O 1
ATOM 2283 N N . SER A 1 291 ? 1.091 1.674 11.104 1.00 87.50 291 SER A N 1
ATOM 2284 C CA . SER A 1 291 ? 0.509 0.365 11.434 1.00 87.50 291 SER A CA 1
ATOM 2285 C C . SER A 1 291 ? 1.172 -0.269 12.666 1.00 87.50 291 SER A C 1
ATOM 2287 O O . SER A 1 291 ? 0.482 -0.737 13.574 1.00 87.50 291 SER A O 1
ATOM 2289 N N . SER A 1 292 ? 2.504 -0.197 12.752 1.00 90.69 292 SER A N 1
ATOM 2290 C CA . SER A 1 292 ? 3.290 -0.636 13.916 1.00 90.69 292 SER A CA 1
ATOM 2291 C C . SER A 1 292 ? 2.930 0.134 15.194 1.00 90.69 292 SER A C 1
ATOM 2293 O O . SER A 1 292 ? 2.695 -0.450 16.257 1.00 90.69 292 SER A O 1
ATOM 2295 N N . VAL A 1 293 ? 2.815 1.460 15.106 1.00 91.56 293 VAL A N 1
ATOM 2296 C CA . VAL A 1 293 ? 2.482 2.310 16.257 1.00 91.56 293 VAL A CA 1
ATOM 2297 C C . VAL A 1 293 ? 1.058 2.055 16.749 1.00 91.56 293 VAL A C 1
ATOM 2299 O O . VAL A 1 293 ? 0.834 1.985 17.962 1.00 91.56 293 VAL A O 1
ATOM 2302 N N . VAL A 1 294 ? 0.102 1.867 15.837 1.00 88.75 294 VAL A N 1
ATOM 2303 C CA . VAL A 1 294 ? -1.273 1.506 16.197 1.00 88.75 294 VAL A CA 1
ATOM 2304 C C . VAL A 1 294 ? -1.322 0.147 16.892 1.00 88.75 294 VAL A C 1
ATOM 2306 O O . VAL A 1 294 ? -2.021 0.018 17.898 1.00 88.75 294 VAL A O 1
ATOM 2309 N N . LEU A 1 295 ? -0.575 -0.848 16.406 1.00 88.38 295 LEU A N 1
ATOM 2310 C CA . LEU A 1 295 ? -0.477 -2.153 17.062 1.00 88.38 295 LEU A CA 1
ATOM 2311 C C . LEU A 1 295 ? -0.025 -2.004 18.519 1.00 88.38 295 LEU A C 1
ATOM 2313 O O . LEU A 1 295 ? -0.681 -2.492 19.440 1.00 88.38 295 LEU A O 1
ATOM 2317 N N . CYS A 1 296 ? 1.065 -1.263 18.732 1.00 90.44 296 CYS A N 1
ATOM 2318 C CA . CYS A 1 296 ? 1.613 -1.006 20.061 1.00 90.44 296 CYS A CA 1
ATOM 2319 C C . CYS A 1 296 ? 0.612 -0.267 20.961 1.00 90.44 296 CYS A C 1
ATOM 2321 O O . CYS A 1 296 ? 0.521 -0.532 22.160 1.00 90.44 296 CYS A O 1
ATOM 2323 N N . TRP A 1 297 ? -0.140 0.676 20.397 1.00 91.69 297 TRP A N 1
ATOM 2324 C CA . TRP A 1 297 ? -1.181 1.408 21.110 1.00 91.69 297 TRP A CA 1
ATOM 2325 C C . TRP A 1 297 ? -2.349 0.507 21.523 1.00 91.69 297 TRP A C 1
ATOM 2327 O O . TRP A 1 297 ? -2.752 0.533 22.687 1.00 91.69 297 TRP A O 1
ATOM 2337 N N . ALA A 1 298 ? -2.838 -0.340 20.616 1.00 86.69 298 ALA A N 1
ATOM 2338 C CA . ALA A 1 298 ? -3.906 -1.292 20.902 1.00 86.69 298 ALA A CA 1
ATOM 2339 C C . ALA A 1 298 ? -3.492 -2.284 22.002 1.00 86.69 298 ALA A C 1
ATOM 2341 O O . ALA A 1 298 ? -4.230 -2.480 22.968 1.00 86.69 298 ALA A O 1
ATOM 2342 N N . LEU A 1 299 ? -2.276 -2.831 21.919 1.00 87.38 299 LEU A N 1
ATOM 2343 C CA . LEU A 1 299 ? -1.694 -3.715 22.936 1.00 87.38 299 LEU A CA 1
ATOM 2344 C C . LEU A 1 299 ? -1.622 -3.055 24.321 1.00 87.38 299 LEU A C 1
ATOM 2346 O O . LEU A 1 299 ? -1.992 -3.659 25.331 1.00 87.38 299 LEU A O 1
ATOM 2350 N N . LYS A 1 300 ? -1.219 -1.780 24.383 1.00 89.56 300 LYS A N 1
ATOM 2351 C CA . LYS A 1 300 ? -1.199 -1.010 25.637 1.00 89.56 300 LYS A CA 1
ATOM 2352 C C . LYS A 1 300 ? -2.600 -0.833 26.225 1.00 89.56 300 LYS A C 1
ATOM 2354 O O . LYS A 1 300 ? -2.767 -0.996 27.433 1.00 89.56 300 LYS A O 1
ATOM 2359 N N . LEU A 1 301 ? -3.612 -0.554 25.399 1.00 87.38 301 LEU A N 1
ATOM 2360 C CA . LEU A 1 301 ? -5.005 -0.443 25.856 1.00 87.38 301 LEU A CA 1
ATOM 2361 C C . LEU A 1 301 ? -5.580 -1.776 26.348 1.00 87.38 301 LEU A C 1
ATOM 2363 O O . LEU A 1 301 ? -6.368 -1.796 27.293 1.00 87.38 301 LEU A O 1
ATOM 2367 N N . LEU A 1 302 ? -5.132 -2.889 25.768 1.00 86.06 302 LEU A N 1
ATOM 2368 C CA . LEU A 1 302 ? -5.462 -4.240 26.223 1.00 86.06 302 LEU A CA 1
ATOM 2369 C C . LEU A 1 302 ? -4.662 -4.681 27.460 1.00 86.06 302 LEU A C 1
ATOM 2371 O O . LEU A 1 302 ? -4.792 -5.822 27.895 1.00 86.06 302 LEU A O 1
ATOM 2375 N N . LYS A 1 303 ? -3.879 -3.777 28.068 1.00 87.88 303 LYS A N 1
ATOM 2376 C CA . LYS A 1 303 ? -3.033 -4.033 29.245 1.00 87.88 303 LYS A CA 1
ATOM 2377 C C . LYS A 1 303 ? -1.959 -5.100 28.999 1.00 87.88 303 LYS A C 1
ATOM 2379 O O . LYS A 1 303 ? -1.610 -5.844 29.910 1.00 87.88 303 LYS A O 1
ATOM 2384 N N . GLN A 1 304 ? -1.406 -5.132 27.788 1.00 85.06 304 GLN A N 1
ATOM 2385 C CA . GLN A 1 304 ? -0.320 -6.026 27.381 1.00 85.06 304 GLN A CA 1
ATOM 2386 C C . GLN A 1 304 ? 0.951 -5.227 27.008 1.00 85.06 304 GLN A C 1
ATOM 2388 O O . GLN A 1 304 ? 1.340 -5.184 25.840 1.00 85.06 304 GLN A O 1
ATOM 2393 N N . PRO A 1 305 ? 1.600 -4.538 27.969 1.00 87.06 305 PRO A N 1
ATOM 2394 C CA . PRO A 1 305 ? 2.740 -3.663 27.684 1.00 87.06 305 PRO A CA 1
ATOM 2395 C C . PRO A 1 305 ? 3.987 -4.423 27.212 1.00 87.06 305 PRO A C 1
ATOM 2397 O O . PRO A 1 305 ? 4.688 -3.922 26.338 1.00 87.06 305 PRO A O 1
ATOM 2400 N N . ASP A 1 306 ? 4.231 -5.630 27.728 1.00 84.69 306 ASP A N 1
ATOM 2401 C CA . ASP A 1 306 ? 5.386 -6.446 27.334 1.00 84.69 306 ASP A CA 1
ATOM 2402 C C . ASP A 1 306 ? 5.268 -6.882 25.867 1.00 84.69 306 ASP A C 1
ATOM 2404 O O . ASP A 1 306 ? 6.199 -6.719 25.083 1.00 84.69 306 ASP A O 1
ATOM 2408 N N . LEU A 1 307 ? 4.070 -7.319 25.457 1.00 83.19 307 LEU A N 1
ATOM 2409 C CA . LEU A 1 307 ? 3.776 -7.629 24.056 1.00 83.19 307 LEU A CA 1
ATOM 2410 C C . LEU A 1 307 ? 3.861 -6.388 23.164 1.00 83.19 307 LEU A C 1
ATOM 2412 O O . LEU A 1 307 ? 4.290 -6.501 22.020 1.00 83.19 307 LEU A O 1
ATOM 2416 N N . ALA A 1 308 ? 3.490 -5.205 23.665 1.00 86.62 308 ALA A N 1
ATOM 2417 C CA . ALA A 1 308 ? 3.659 -3.958 22.919 1.00 86.62 308 ALA A CA 1
ATOM 2418 C C . ALA A 1 308 ? 5.139 -3.652 22.644 1.00 86.62 308 ALA A C 1
ATOM 2420 O O . ALA A 1 308 ? 5.461 -3.166 21.563 1.00 86.62 308 ALA A O 1
ATOM 2421 N N . GLN A 1 309 ? 6.028 -3.941 23.598 1.00 86.62 309 GLN A N 1
ATOM 2422 C CA . GLN A 1 309 ? 7.468 -3.760 23.423 1.00 86.62 309 GLN A CA 1
ATOM 2423 C C . GLN A 1 309 ? 8.032 -4.755 22.401 1.00 86.62 309 GLN A C 1
ATOM 2425 O O . GLN A 1 309 ? 8.706 -4.343 21.461 1.00 86.62 309 GLN A O 1
ATOM 2430 N N . THR A 1 310 ? 7.686 -6.039 22.520 1.00 84.69 310 THR A N 1
ATOM 2431 C CA . THR A 1 310 ? 8.095 -7.058 21.542 1.00 84.69 310 THR A CA 1
ATOM 2432 C C . THR A 1 310 ? 7.573 -6.739 20.141 1.00 84.69 310 THR A C 1
ATOM 2434 O O . THR A 1 310 ? 8.325 -6.800 19.173 1.00 84.69 310 THR A O 1
ATOM 2437 N N . ALA A 1 311 ? 6.302 -6.342 20.018 1.00 84.62 311 ALA A N 1
ATOM 2438 C CA . ALA A 1 311 ? 5.716 -5.947 18.740 1.00 84.62 311 ALA A CA 1
ATOM 2439 C C . ALA A 1 311 ? 6.441 -4.742 18.131 1.00 84.62 311 ALA A C 1
ATOM 2441 O O . ALA A 1 311 ? 6.684 -4.731 16.927 1.00 84.62 311 ALA A O 1
ATOM 2442 N N . HIS A 1 312 ? 6.818 -3.755 18.951 1.00 88.56 312 HIS A N 1
ATOM 2443 C CA . HIS A 1 312 ? 7.595 -2.610 18.493 1.00 88.56 312 HIS A CA 1
ATOM 2444 C C . HIS A 1 312 ? 8.940 -3.044 17.902 1.00 88.56 312 HIS A C 1
ATOM 2446 O O . HIS A 1 312 ? 9.248 -2.668 16.777 1.00 88.56 312 HIS A O 1
ATOM 2452 N N . GLU A 1 313 ? 9.710 -3.859 18.621 1.00 86.81 313 GLU A N 1
ATOM 2453 C CA . GLU A 1 313 ? 11.033 -4.321 18.181 1.00 86.81 313 GLU A CA 1
ATOM 2454 C C . GLU A 1 313 ? 10.955 -5.133 16.884 1.00 86.81 313 GLU A C 1
ATOM 2456 O O . GLU A 1 313 ? 11.676 -4.840 15.930 1.00 86.81 313 GLU A O 1
ATOM 2461 N N . VAL A 1 314 ? 10.026 -6.093 16.815 1.00 85.31 314 VAL A N 1
ATOM 2462 C CA . VAL A 1 314 ? 9.821 -6.940 15.631 1.00 85.31 314 VAL A CA 1
ATOM 2463 C C . VAL A 1 314 ? 9.374 -6.108 14.427 1.00 85.31 314 VAL A C 1
ATOM 2465 O O . VAL A 1 314 ? 9.950 -6.221 13.346 1.00 85.31 314 VAL A O 1
ATOM 2468 N N . CYS A 1 315 ? 8.392 -5.218 14.606 1.00 88.25 315 CYS A N 1
ATOM 2469 C CA . CYS A 1 315 ? 7.905 -4.382 13.510 1.00 88.25 315 CYS A CA 1
ATOM 2470 C C . CYS A 1 315 ? 8.964 -3.382 13.036 1.00 88.25 315 CYS A C 1
ATOM 2472 O O . CYS A 1 315 ? 9.074 -3.150 11.837 1.00 88.25 315 CYS A O 1
ATOM 2474 N N . GLN A 1 316 ? 9.745 -2.784 13.941 1.00 89.88 316 GLN A N 1
ATOM 2475 C CA . GLN A 1 316 ? 10.812 -1.856 13.553 1.00 89.88 316 GLN A CA 1
ATOM 2476 C C . GLN A 1 316 ? 11.946 -2.570 12.819 1.00 89.88 316 GLN A C 1
ATOM 2478 O O . GLN A 1 316 ? 12.416 -2.063 11.805 1.00 89.88 316 GLN A O 1
ATOM 2483 N N . ALA A 1 317 ? 12.348 -3.763 13.269 1.00 87.88 317 ALA A N 1
ATOM 2484 C CA . ALA A 1 317 ? 13.325 -4.576 12.549 1.00 87.88 317 ALA A CA 1
ATOM 2485 C C . ALA A 1 317 ? 12.847 -4.888 11.121 1.00 87.88 317 ALA A C 1
ATOM 2487 O O . ALA A 1 317 ? 13.600 -4.705 10.167 1.00 87.88 317 ALA A O 1
ATOM 2488 N N . TYR A 1 318 ? 11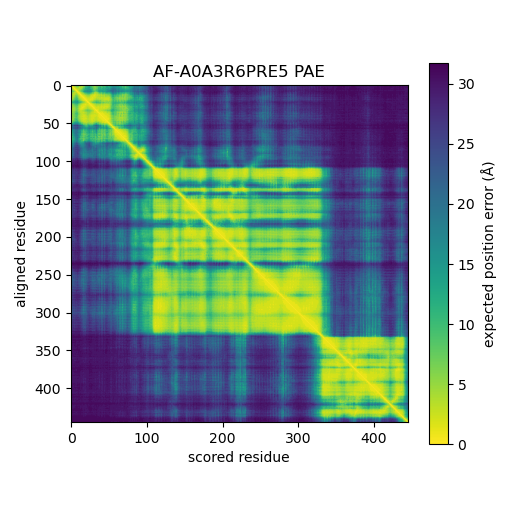.575 -5.267 10.966 1.00 86.75 318 TYR A N 1
ATOM 2489 C CA . TYR A 1 318 ? 10.984 -5.529 9.655 1.00 86.75 318 TYR A CA 1
ATOM 2490 C C . TYR A 1 318 ? 10.915 -4.279 8.765 1.00 86.75 318 TYR A C 1
ATOM 2492 O O . TYR A 1 318 ? 11.273 -4.335 7.591 1.00 86.75 318 TYR A O 1
ATOM 2500 N N . ILE A 1 319 ? 10.490 -3.135 9.308 1.00 89.31 319 ILE A N 1
ATOM 2501 C CA . ILE A 1 319 ? 10.420 -1.870 8.559 1.00 89.31 319 ILE A CA 1
ATOM 2502 C C . ILE A 1 319 ? 11.816 -1.429 8.102 1.00 89.31 319 ILE A C 1
ATOM 2504 O O . ILE A 1 319 ? 11.976 -1.002 6.961 1.00 89.31 319 ILE A O 1
ATOM 2508 N N . ASN A 1 320 ? 12.834 -1.581 8.952 1.00 87.75 320 ASN A N 1
ATOM 2509 C CA . ASN A 1 320 ? 14.218 -1.291 8.581 1.00 87.75 320 ASN A CA 1
ATOM 2510 C C . ASN A 1 320 ? 14.726 -2.245 7.494 1.00 87.75 320 ASN A C 1
ATOM 2512 O O . ASN A 1 320 ? 15.432 -1.806 6.591 1.00 87.75 320 ASN A O 1
ATOM 2516 N N . ASN A 1 321 ? 14.334 -3.522 7.544 1.00 85.88 321 ASN A N 1
ATOM 2517 C CA . ASN A 1 321 ? 14.629 -4.470 6.474 1.00 85.88 321 ASN A CA 1
ATOM 2518 C C . ASN A 1 321 ? 13.965 -4.051 5.154 1.00 85.88 321 ASN A C 1
ATOM 2520 O O . ASN A 1 321 ? 14.619 -4.047 4.122 1.00 85.88 321 ASN A O 1
ATOM 2524 N N . CYS A 1 322 ? 12.698 -3.618 5.187 1.00 84.19 322 CYS A N 1
ATOM 2525 C CA . CYS A 1 322 ? 12.016 -3.080 4.006 1.00 84.19 322 CYS A CA 1
ATOM 2526 C C . CYS A 1 322 ? 12.769 -1.891 3.416 1.00 84.19 322 CYS A C 1
ATOM 2528 O O . CYS A 1 322 ? 13.008 -1.867 2.217 1.00 84.19 322 CYS A O 1
ATOM 2530 N N . LEU A 1 323 ? 13.168 -0.930 4.254 1.00 82.62 323 LEU A N 1
ATOM 2531 C CA . LEU A 1 323 ? 13.935 0.227 3.801 1.00 82.62 323 LEU A CA 1
ATOM 2532 C C . LEU A 1 323 ? 15.261 -0.209 3.163 1.00 82.62 323 LEU A C 1
ATOM 2534 O O . LEU A 1 323 ? 15.559 0.212 2.054 1.00 82.62 323 LEU A O 1
ATOM 2538 N N . SER A 1 324 ? 16.005 -1.106 3.816 1.00 78.38 324 SER A N 1
ATOM 2539 C CA . SER A 1 324 ? 17.280 -1.618 3.304 1.00 78.38 324 SER A CA 1
ATOM 2540 C C . SER A 1 324 ? 17.135 -2.378 1.985 1.00 78.38 324 SER A C 1
ATOM 2542 O O . SER A 1 324 ? 17.962 -2.204 1.099 1.00 78.38 324 SER A O 1
ATOM 2544 N N . GLU A 1 325 ? 16.120 -3.230 1.848 1.00 74.81 325 GLU A N 1
ATOM 2545 C CA . GLU A 1 325 ? 15.848 -4.003 0.629 1.00 74.81 325 GLU A CA 1
ATOM 2546 C C . GLU A 1 325 ? 15.345 -3.114 -0.508 1.00 74.81 325 GLU A C 1
ATOM 2548 O O . GLU A 1 325 ? 15.691 -3.300 -1.671 1.00 74.81 325 GLU A O 1
ATOM 2553 N N . TRP A 1 326 ? 14.530 -2.111 -0.195 1.00 75.69 326 TRP A N 1
ATOM 2554 C CA . TRP A 1 326 ? 14.065 -1.171 -1.202 1.00 75.69 326 TRP A CA 1
ATOM 2555 C C . TRP A 1 326 ? 15.185 -0.242 -1.656 1.00 75.69 326 TRP A C 1
ATOM 2557 O O . TRP A 1 326 ? 15.324 -0.039 -2.860 1.00 75.69 326 TRP A O 1
ATOM 2567 N N . ASP A 1 327 ? 16.031 0.230 -0.742 1.00 67.25 327 ASP A N 1
ATOM 2568 C CA . ASP A 1 327 ? 17.223 1.009 -1.074 1.00 67.25 327 ASP A CA 1
ATOM 2569 C C . ASP A 1 327 ? 18.251 0.162 -1.846 1.00 67.25 327 ASP A C 1
ATOM 2571 O O . ASP A 1 327 ? 18.758 0.597 -2.879 1.00 67.25 327 ASP A O 1
ATOM 2575 N N . SER A 1 328 ? 18.484 -1.096 -1.458 1.00 59.81 328 SER A N 1
ATOM 2576 C CA . SER A 1 328 ? 19.380 -1.996 -2.199 1.00 59.81 328 SER A CA 1
ATOM 2577 C C . SER A 1 328 ? 18.828 -2.358 -3.583 1.00 59.81 328 SER A C 1
ATOM 2579 O O . SER A 1 328 ? 19.595 -2.478 -4.539 1.00 59.81 328 SER A O 1
ATOM 2581 N N . SER A 1 329 ? 17.501 -2.467 -3.727 1.00 55.88 329 SER A N 1
ATOM 2582 C CA . SER A 1 329 ? 16.830 -2.648 -5.018 1.00 55.88 329 SER A CA 1
ATOM 2583 C C . SER A 1 329 ? 16.921 -1.415 -5.921 1.00 55.88 329 SER A C 1
ATOM 2585 O O . SER A 1 329 ? 16.751 -1.542 -7.131 1.00 55.88 329 SER A O 1
ATOM 2587 N N . LEU A 1 330 ? 17.190 -0.226 -5.368 1.00 53.25 330 LEU A N 1
ATOM 2588 C CA . LEU A 1 330 ? 17.547 0.965 -6.144 1.00 53.25 330 LEU A CA 1
ATOM 2589 C C . LEU A 1 330 ? 19.005 0.875 -6.613 1.00 53.25 330 LEU A C 1
ATOM 2591 O O . LEU A 1 330 ? 19.289 1.167 -7.778 1.00 53.25 330 LEU A O 1
ATOM 2595 N N . ASP A 1 331 ? 19.900 0.420 -5.733 1.00 44.41 331 ASP A N 1
ATOM 2596 C CA . ASP A 1 331 ? 21.339 0.309 -5.986 1.00 44.41 331 ASP A CA 1
ATOM 2597 C C . ASP A 1 331 ? 21.682 -0.771 -7.028 1.00 44.41 331 ASP A C 1
ATOM 2599 O O . ASP A 1 331 ? 22.409 -0.500 -7.979 1.00 44.41 331 ASP A O 1
ATOM 2603 N N . CYS A 1 332 ? 21.096 -1.971 -6.963 1.00 48.44 332 CYS A N 1
ATOM 2604 C CA . CYS A 1 332 ? 21.356 -3.022 -7.959 1.00 48.44 332 CYS A CA 1
ATOM 2605 C C . CYS A 1 332 ? 20.636 -2.804 -9.308 1.00 48.44 332 CYS A C 1
ATOM 2607 O O . CYS A 1 332 ? 20.913 -3.500 -10.287 1.00 48.44 332 CYS A O 1
ATOM 2609 N N . ASN A 1 333 ? 19.742 -1.813 -9.389 1.00 61.25 333 ASN A N 1
ATOM 2610 C CA . ASN A 1 333 ? 18.854 -1.583 -10.529 1.00 61.25 333 ASN A CA 1
ATOM 2611 C C . ASN A 1 333 ? 19.171 -0.279 -11.278 1.00 61.25 333 ASN A C 1
ATOM 2613 O O . ASN A 1 333 ? 18.552 -0.011 -12.298 1.00 61.25 333 ASN A O 1
ATOM 2617 N N . ALA A 1 334 ? 20.145 0.540 -10.858 1.00 71.44 334 ALA A N 1
ATOM 2618 C CA . ALA A 1 334 ? 20.439 1.819 -11.525 1.00 71.44 334 ALA A CA 1
ATOM 2619 C C . ALA A 1 334 ? 20.715 1.668 -13.040 1.00 71.44 334 ALA A C 1
ATOM 2621 O O . ALA A 1 334 ? 20.239 2.475 -13.844 1.00 71.44 334 ALA A O 1
ATOM 2622 N N . LYS A 1 335 ? 21.421 0.598 -13.443 1.00 77.12 335 LYS A N 1
ATOM 2623 C CA . LYS A 1 335 ? 21.641 0.224 -14.857 1.00 77.12 335 LYS A CA 1
ATOM 2624 C C . LYS A 1 335 ? 20.338 -0.106 -15.579 1.00 77.12 335 LYS A C 1
ATOM 2626 O O . LYS A 1 335 ? 20.092 0.395 -16.672 1.00 77.12 335 LYS A O 1
ATOM 2631 N N . GLU A 1 336 ? 19.510 -0.941 -14.969 1.00 73.12 336 GLU A N 1
ATOM 2632 C CA . GLU A 1 336 ? 18.281 -1.450 -15.575 1.00 73.12 336 GLU A CA 1
ATOM 2633 C C . GLU A 1 336 ? 17.168 -0.384 -15.586 1.00 73.12 336 GLU A C 1
ATOM 2635 O O . GLU A 1 336 ? 16.489 -0.205 -16.596 1.00 73.12 336 GLU A O 1
ATOM 2640 N N . ILE A 1 337 ? 17.065 0.450 -14.549 1.00 74.25 337 ILE A N 1
ATOM 2641 C CA . ILE A 1 337 ? 16.232 1.659 -14.529 1.00 74.25 337 ILE A CA 1
ATOM 2642 C C . ILE A 1 337 ? 16.653 2.606 -15.649 1.00 74.25 337 ILE A C 1
ATOM 2644 O O . ILE A 1 337 ? 15.805 3.062 -16.415 1.00 74.25 337 ILE A O 1
ATOM 2648 N N . LEU A 1 338 ? 17.953 2.885 -15.789 1.00 84.31 338 LEU A N 1
ATOM 2649 C CA . LEU A 1 338 ? 18.452 3.727 -16.872 1.00 84.31 338 LEU A CA 1
ATOM 2650 C C . LEU A 1 338 ? 18.093 3.143 -18.243 1.00 84.31 338 LEU A C 1
ATOM 2652 O O . LEU A 1 338 ? 17.640 3.872 -19.128 1.00 84.31 338 LEU A O 1
ATOM 2656 N N . ARG A 1 339 ? 18.266 1.832 -18.417 1.00 81.25 339 ARG A N 1
ATOM 2657 C CA . ARG A 1 339 ? 17.926 1.114 -19.645 1.00 81.25 339 ARG A CA 1
ATOM 2658 C C . ARG A 1 339 ? 16.436 1.249 -19.969 1.00 81.25 339 ARG A C 1
ATOM 2660 O O . ARG A 1 339 ? 16.094 1.654 -21.080 1.00 81.25 339 ARG A O 1
ATOM 2667 N N . ARG A 1 340 ? 15.552 1.018 -18.996 1.00 76.31 340 ARG A N 1
ATOM 2668 C CA . ARG A 1 340 ? 14.094 1.198 -19.128 1.00 76.31 340 ARG A CA 1
ATOM 2669 C C . ARG A 1 340 ? 13.698 2.631 -19.449 1.00 76.31 340 ARG A C 1
ATOM 2671 O O . ARG A 1 340 ? 12.847 2.836 -20.313 1.00 76.31 340 ARG A O 1
ATOM 2678 N N . VAL A 1 341 ? 14.311 3.612 -18.786 1.00 83.06 341 VAL A N 1
ATOM 2679 C CA . VAL A 1 341 ? 14.087 5.044 -19.032 1.00 83.06 341 VAL A CA 1
ATOM 2680 C C . VAL A 1 341 ? 14.433 5.393 -20.474 1.00 83.06 341 VAL A C 1
ATOM 2682 O O . VAL A 1 341 ? 13.629 6.013 -21.166 1.00 83.06 341 VAL A O 1
ATOM 2685 N N . LEU A 1 342 ? 15.603 4.961 -20.950 1.00 85.56 342 LEU A N 1
ATOM 2686 C CA . LEU A 1 342 ? 16.055 5.241 -22.309 1.00 85.56 342 LEU A CA 1
ATOM 2687 C C . LEU A 1 342 ? 15.184 4.537 -23.358 1.00 85.56 342 LEU A C 1
ATOM 2689 O O . LEU A 1 342 ? 14.808 5.175 -24.340 1.00 85.56 342 LEU A O 1
ATOM 2693 N N . TYR A 1 343 ? 14.791 3.277 -23.139 1.00 81.06 343 TYR A N 1
ATOM 2694 C CA . TYR A 1 343 ? 13.860 2.588 -24.040 1.00 81.06 343 TYR A CA 1
ATOM 2695 C C . TYR A 1 343 ? 12.483 3.255 -24.075 1.00 81.06 343 TYR A C 1
ATOM 2697 O O . TYR A 1 343 ? 11.975 3.536 -25.157 1.00 81.06 343 TYR A O 1
ATOM 2705 N N . SER A 1 344 ? 11.912 3.579 -22.913 1.00 77.25 344 SER A N 1
ATOM 2706 C CA . SER A 1 344 ? 10.594 4.225 -22.820 1.00 77.25 344 SER A CA 1
ATOM 2707 C C . SER A 1 344 ? 10.598 5.604 -23.484 1.00 77.25 344 SER A C 1
ATOM 2709 O O . SER A 1 344 ? 9.687 5.944 -24.237 1.00 77.25 344 SER A O 1
ATOM 2711 N N . ALA A 1 345 ? 11.658 6.386 -23.266 1.00 83.12 345 ALA A N 1
ATOM 2712 C CA . ALA A 1 345 ? 11.832 7.681 -23.907 1.00 83.12 345 ALA A CA 1
ATOM 2713 C C . ALA A 1 345 ? 12.006 7.562 -25.427 1.00 83.12 345 ALA A C 1
ATOM 2715 O O . ALA A 1 345 ? 11.545 8.430 -26.168 1.00 83.12 345 ALA A O 1
ATOM 2716 N N . GLN A 1 346 ? 12.669 6.507 -25.906 1.00 80.38 346 GLN A N 1
ATOM 2717 C CA . GLN A 1 346 ? 12.824 6.252 -27.334 1.00 80.38 346 GLN A CA 1
ATOM 2718 C C . GLN A 1 346 ? 11.488 5.856 -27.978 1.00 80.38 346 GLN A C 1
ATOM 2720 O O . GLN A 1 346 ? 11.144 6.402 -29.025 1.00 80.38 346 GLN A O 1
ATOM 2725 N N . GLU A 1 347 ? 10.717 4.962 -27.350 1.00 76.88 347 GLU A N 1
ATOM 2726 C CA . GLU A 1 347 ? 9.383 4.560 -27.823 1.00 76.88 347 GLU A CA 1
ATOM 2727 C C . GLU A 1 347 ? 8.404 5.739 -27.870 1.00 76.88 347 GLU A C 1
ATOM 2729 O O . GLU A 1 347 ? 7.646 5.882 -28.829 1.00 76.88 347 GLU A O 1
ATOM 2734 N N . ALA A 1 348 ? 8.463 6.631 -26.878 1.00 76.81 348 ALA A N 1
ATOM 2735 C CA . ALA A 1 348 ? 7.642 7.838 -26.823 1.00 76.81 348 ALA A CA 1
ATOM 2736 C C . ALA A 1 348 ? 8.104 8.956 -27.785 1.00 76.81 348 ALA A C 1
ATOM 2738 O O . ALA A 1 348 ? 7.474 10.012 -27.853 1.00 76.81 348 ALA A O 1
ATOM 2739 N N . GLY A 1 349 ? 9.216 8.773 -28.510 1.00 80.12 349 GLY A N 1
ATOM 2740 C CA . GLY A 1 349 ? 9.815 9.819 -29.349 1.00 80.12 349 GLY A CA 1
ATOM 2741 C C . GLY A 1 349 ? 10.394 11.001 -28.553 1.00 80.12 349 GLY A C 1
ATOM 2742 O O . GLY A 1 349 ? 10.616 12.088 -29.100 1.00 80.12 349 GLY A O 1
ATOM 2743 N N . GLY A 1 350 ? 10.629 10.809 -27.253 1.00 75.69 350 GLY A N 1
ATOM 2744 C CA . GLY A 1 350 ? 11.261 11.774 -26.357 1.00 75.69 350 GLY A CA 1
ATOM 2745 C C . GLY A 1 350 ? 12.749 11.967 -26.650 1.00 75.69 350 GLY A C 1
ATOM 2746 O O . GLY A 1 350 ? 13.251 13.077 -26.482 1.00 75.69 350 GLY A O 1
ATOM 2747 N N . ILE A 1 351 ? 13.426 10.931 -27.164 1.00 87.50 351 ILE A N 1
ATOM 2748 C CA . ILE A 1 351 ? 14.843 10.983 -27.554 1.00 87.50 351 ILE A CA 1
ATOM 2749 C C . ILE A 1 351 ? 15.106 10.476 -28.976 1.00 87.50 351 ILE A C 1
ATOM 2751 O O . ILE A 1 351 ? 14.382 9.621 -29.488 1.00 87.50 351 ILE A O 1
ATOM 2755 N N . ARG A 1 352 ? 16.189 10.959 -29.603 1.00 86.75 352 ARG A N 1
ATOM 2756 C CA . ARG A 1 352 ? 16.727 10.420 -30.866 1.00 86.75 352 ARG A CA 1
ATOM 2757 C C . ARG A 1 352 ? 18.162 9.945 -30.686 1.00 86.75 352 ARG A C 1
ATOM 2759 O O . ARG A 1 352 ? 18.990 10.632 -30.093 1.00 86.75 352 ARG A O 1
ATOM 2766 N N . LEU A 1 353 ? 18.468 8.777 -31.242 1.00 84.81 353 LEU A N 1
ATOM 2767 C CA . LEU A 1 353 ? 19.790 8.169 -31.135 1.00 84.81 353 LEU A CA 1
ATOM 2768 C C . LEU A 1 353 ? 20.561 8.359 -32.445 1.00 84.81 353 LEU A C 1
ATOM 2770 O O . LEU A 1 353 ? 20.170 7.846 -33.494 1.00 84.81 353 LEU A O 1
ATOM 2774 N N . LEU A 1 354 ? 21.652 9.121 -32.389 1.00 85.88 354 LEU A N 1
ATOM 2775 C CA . LEU A 1 354 ? 22.448 9.515 -33.551 1.00 85.88 354 LEU A CA 1
ATOM 2776 C C . LEU A 1 354 ? 23.811 8.826 -33.529 1.00 85.88 354 LEU A C 1
ATOM 2778 O O . LEU A 1 354 ? 24.450 8.727 -32.485 1.00 85.88 354 LEU A O 1
ATOM 2782 N N . ARG A 1 355 ? 24.313 8.389 -34.689 1.00 82.12 355 ARG A N 1
ATOM 2783 C CA . ARG A 1 355 ? 25.685 7.865 -34.792 1.00 82.12 355 ARG A CA 1
ATOM 2784 C C . ARG A 1 355 ? 26.683 9.005 -34.958 1.00 82.12 355 ARG A C 1
ATOM 2786 O O . ARG A 1 355 ? 26.493 9.885 -35.796 1.00 82.12 355 ARG A O 1
ATOM 2793 N N . TYR A 1 356 ? 27.789 8.951 -34.220 1.00 77.12 356 TYR A N 1
ATOM 2794 C CA . TYR A 1 356 ? 28.885 9.905 -34.363 1.00 77.12 356 TYR A CA 1
ATOM 2795 C C . TYR A 1 356 ? 29.401 9.917 -35.810 1.00 77.12 356 TYR A C 1
ATOM 2797 O O . TYR A 1 356 ? 29.691 8.868 -36.384 1.00 77.12 356 TYR A O 1
ATOM 2805 N N . GLY A 1 357 ? 29.492 11.107 -36.408 1.00 71.00 357 GLY A N 1
ATOM 2806 C CA . GLY A 1 357 ? 29.853 11.286 -37.820 1.00 71.00 357 GLY A CA 1
ATOM 2807 C C . GLY A 1 357 ? 28.686 11.208 -38.814 1.00 71.00 357 GLY A C 1
ATOM 2808 O O . GLY A 1 357 ? 28.920 11.408 -39.999 1.00 71.00 357 GLY A O 1
ATOM 2809 N N . LYS A 1 358 ? 27.456 10.949 -38.348 1.00 72.94 358 LYS A N 1
ATOM 2810 C CA . LYS A 1 358 ? 26.196 11.111 -39.102 1.00 72.94 358 LYS A CA 1
ATOM 2811 C C . LYS A 1 358 ? 25.254 12.111 -38.417 1.00 72.94 358 LYS A C 1
ATOM 2813 O O . LYS A 1 358 ? 24.038 11.954 -38.461 1.00 72.94 358 LYS A O 1
ATOM 2818 N N . VAL A 1 359 ? 25.830 13.060 -37.685 1.00 76.75 359 VAL A N 1
ATOM 2819 C CA . VAL A 1 359 ? 25.083 14.111 -36.993 1.00 76.75 359 VAL A CA 1
ATOM 2820 C C . VAL A 1 359 ? 24.933 15.269 -37.974 1.00 76.75 359 VAL A C 1
ATOM 2822 O O . VAL A 1 359 ? 25.936 15.822 -38.422 1.00 76.75 359 VAL A O 1
ATOM 2825 N N . ASP A 1 360 ? 23.697 15.612 -38.315 1.00 77.38 360 ASP A N 1
ATOM 2826 C CA . ASP A 1 360 ? 23.379 16.714 -39.219 1.00 77.38 360 ASP A CA 1
ATOM 2827 C C . ASP A 1 360 ? 23.054 18.000 -38.437 1.00 77.38 360 ASP A C 1
ATOM 2829 O O . ASP A 1 360 ? 23.185 18.078 -37.210 1.00 77.38 360 ASP A O 1
ATOM 2833 N N . SER A 1 361 ? 22.644 19.048 -39.151 1.00 76.56 361 SER A N 1
ATOM 2834 C CA . SER A 1 361 ? 22.285 20.335 -38.550 1.00 76.56 361 SER A CA 1
ATOM 2835 C C . SER A 1 361 ? 21.024 20.295 -37.677 1.00 76.56 361 SER A C 1
ATOM 2837 O O . SER A 1 361 ? 20.686 21.316 -37.086 1.00 76.56 361 SER A O 1
ATOM 2839 N N . SER A 1 362 ? 20.311 19.165 -37.601 1.00 80.19 362 SER A N 1
ATOM 2840 C CA . SER A 1 362 ? 19.115 18.998 -36.766 1.00 80.19 362 SER A CA 1
ATOM 2841 C C . SER A 1 362 ? 19.423 18.551 -35.333 1.00 80.19 362 SER A C 1
ATOM 2843 O O . SER A 1 362 ? 18.485 18.281 -34.582 1.00 80.19 362 SER A O 1
ATOM 2845 N N . TYR A 1 363 ? 20.707 18.472 -34.960 1.00 82.88 363 TYR A N 1
ATOM 2846 C CA . TYR A 1 363 ? 21.145 18.100 -33.617 1.00 82.88 363 TYR A CA 1
ATOM 2847 C C . TYR A 1 363 ? 20.580 19.026 -32.531 1.00 82.88 363 TYR A C 1
ATOM 2849 O O . TYR A 1 363 ? 20.827 20.234 -32.533 1.00 82.88 363 TYR A O 1
ATOM 2857 N N . ASP A 1 364 ? 19.896 18.429 -31.562 1.00 84.94 364 ASP A N 1
ATOM 2858 C CA . ASP A 1 364 ? 19.323 19.072 -30.387 1.00 84.94 364 ASP A CA 1
ATOM 2859 C C . ASP A 1 364 ? 19.854 18.405 -29.110 1.00 84.94 364 ASP A C 1
ATOM 2861 O O . ASP A 1 364 ? 19.527 17.264 -28.794 1.00 84.94 364 ASP A O 1
ATOM 2865 N N . SER A 1 365 ? 20.654 19.136 -28.331 1.00 81.50 365 SER A N 1
ATOM 2866 C CA . SER A 1 365 ? 21.251 18.620 -27.090 1.00 81.50 365 SER A CA 1
ATOM 2867 C C . SER A 1 365 ? 20.240 18.255 -25.997 1.00 81.50 365 SER A C 1
ATOM 2869 O O . SER A 1 365 ? 20.611 17.582 -25.035 1.00 81.50 365 SER A O 1
ATOM 2871 N N . ASP A 1 366 ? 18.997 18.728 -26.116 1.00 84.25 366 ASP A N 1
ATOM 2872 C CA . ASP A 1 366 ? 17.917 18.442 -25.176 1.00 84.25 366 ASP A CA 1
ATOM 2873 C C . ASP A 1 366 ? 17.042 17.262 -25.629 1.00 84.25 366 ASP A C 1
ATOM 2875 O O . ASP A 1 366 ? 16.111 16.893 -24.919 1.00 84.25 366 ASP A O 1
ATOM 2879 N N . ARG A 1 367 ? 17.340 16.631 -26.776 1.00 85.06 367 ARG A N 1
ATOM 2880 C CA . ARG A 1 367 ? 16.613 15.444 -27.273 1.00 85.06 367 ARG A CA 1
ATOM 2881 C C . ARG A 1 367 ? 17.508 14.353 -27.857 1.00 85.06 367 ARG A C 1
ATOM 2883 O O . ARG A 1 367 ? 17.078 13.206 -27.965 1.00 85.06 367 ARG A O 1
ATOM 2890 N N . ASP A 1 368 ? 18.743 14.669 -28.218 1.00 87.88 368 ASP A N 1
ATOM 2891 C CA . ASP A 1 368 ? 19.595 13.764 -28.976 1.00 87.88 368 ASP A CA 1
ATOM 2892 C C . ASP A 1 368 ? 20.696 13.142 -28.116 1.00 87.88 368 ASP A C 1
ATOM 2894 O O . ASP A 1 368 ? 21.402 13.810 -27.357 1.00 87.88 368 ASP A O 1
ATOM 2898 N N . ILE A 1 369 ? 20.878 11.835 -28.298 1.00 88.38 369 ILE A N 1
ATOM 2899 C CA . ILE A 1 369 ? 21.947 11.043 -27.694 1.00 88.38 369 ILE A CA 1
ATOM 2900 C C . ILE A 1 369 ? 22.884 10.587 -28.809 1.00 88.38 369 ILE A C 1
ATOM 2902 O O . ILE A 1 369 ? 22.464 9.938 -29.769 1.00 88.38 369 ILE A O 1
ATOM 2906 N N . VAL A 1 370 ? 24.170 10.912 -28.688 1.00 87.62 370 VAL A N 1
ATOM 2907 C CA . VAL A 1 370 ? 25.173 10.624 -29.720 1.00 87.62 370 VAL A CA 1
ATOM 2908 C C . VAL A 1 370 ? 25.980 9.389 -29.342 1.00 87.62 370 VAL A C 1
ATOM 2910 O O . VAL A 1 370 ? 26.752 9.404 -28.387 1.00 87.62 370 VAL A O 1
ATOM 2913 N N . GLN A 1 371 ? 25.858 8.329 -30.130 1.00 86.06 371 GLN A N 1
ATOM 2914 C CA . GLN A 1 371 ? 26.650 7.113 -29.995 1.00 86.06 371 GLN A CA 1
ATOM 2915 C C . GLN A 1 371 ? 28.027 7.305 -30.638 1.00 86.06 371 GLN A C 1
ATOM 2917 O O . GLN A 1 371 ? 28.136 7.441 -31.860 1.00 86.06 371 GLN A O 1
ATOM 2922 N N . LYS A 1 372 ? 29.091 7.293 -29.831 1.00 82.50 372 LYS A N 1
ATOM 2923 C CA . LYS A 1 372 ? 30.482 7.421 -30.280 1.00 82.50 372 LYS A CA 1
ATOM 2924 C C . LYS A 1 372 ? 31.271 6.173 -29.886 1.00 82.50 372 LYS A C 1
ATOM 2926 O O . LYS A 1 372 ? 31.722 6.048 -28.753 1.00 82.50 372 LYS A O 1
ATOM 2931 N N . GLY A 1 373 ? 31.490 5.283 -30.854 1.00 79.25 373 GLY A N 1
ATOM 2932 C CA . GLY A 1 373 ? 32.093 3.975 -30.586 1.00 79.25 373 GLY A CA 1
ATOM 2933 C C . GLY A 1 373 ? 31.118 3.092 -29.808 1.00 79.25 373 GLY A C 1
ATOM 2934 O O . GLY A 1 373 ? 29.971 2.950 -30.230 1.00 79.25 373 GLY A O 1
ATOM 2935 N N . GLY A 1 374 ? 31.571 2.526 -28.685 1.00 73.38 374 GLY A N 1
ATOM 2936 C CA . GLY A 1 374 ? 30.709 1.791 -27.754 1.00 73.38 374 GLY A CA 1
ATOM 2937 C C . GLY A 1 374 ? 29.840 2.693 -26.870 1.00 73.38 374 GLY A C 1
ATOM 2938 O O . GLY A 1 374 ? 28.744 2.292 -26.499 1.00 73.38 374 GLY A O 1
ATOM 2939 N N . ASP A 1 375 ? 30.282 3.918 -26.585 1.00 86.56 375 ASP A N 1
ATOM 2940 C CA . ASP A 1 375 ? 29.670 4.769 -25.561 1.00 86.56 375 ASP A CA 1
ATOM 2941 C C . ASP A 1 375 ? 28.617 5.733 -26.120 1.00 86.56 375 ASP A C 1
ATOM 2943 O O . ASP A 1 375 ? 28.581 6.061 -27.313 1.00 86.56 375 ASP A O 1
ATOM 2947 N N . PHE A 1 376 ? 27.794 6.256 -25.216 1.00 88.31 376 PHE A N 1
ATOM 2948 C CA . PHE A 1 376 ? 26.730 7.211 -25.490 1.00 88.31 376 PHE A CA 1
ATOM 2949 C C . PHE A 1 376 ? 27.051 8.567 -24.862 1.00 88.31 376 PHE A C 1
ATOM 2951 O O . PHE A 1 376 ? 27.525 8.662 -23.731 1.00 88.31 376 PHE A O 1
ATOM 2958 N N . LEU A 1 377 ? 26.808 9.638 -25.612 1.00 88.06 377 LEU A N 1
ATOM 2959 C CA . LEU A 1 377 ? 27.039 11.015 -25.193 1.00 88.06 377 LEU A CA 1
ATOM 2960 C C . LEU A 1 377 ? 25.705 11.737 -25.085 1.00 88.06 377 LEU A C 1
ATOM 2962 O O . LEU A 1 377 ? 24.956 11.794 -26.060 1.00 88.06 377 LEU A O 1
ATOM 2966 N N . LEU A 1 378 ? 25.432 12.307 -23.917 1.00 90.62 378 LEU A N 1
ATOM 2967 C CA . LEU A 1 378 ? 24.180 13.001 -23.635 1.00 90.62 378 LEU A CA 1
ATOM 2968 C C . LEU A 1 378 ? 24.378 14.131 -22.628 1.00 90.62 378 LEU A C 1
ATOM 2970 O O . LEU A 1 378 ? 25.346 14.157 -21.865 1.00 90.62 378 LEU A O 1
ATOM 2974 N N . LYS A 1 379 ? 23.456 15.089 -22.630 1.00 88.38 379 LYS A N 1
ATOM 2975 C CA . LYS A 1 379 ? 23.462 16.212 -21.692 1.00 88.38 379 LYS A CA 1
ATOM 2976 C C . LYS A 1 379 ? 22.963 15.746 -20.321 1.00 88.38 379 LYS A C 1
ATOM 2978 O O . LYS A 1 379 ? 21.983 15.012 -20.231 1.00 88.38 379 LYS A O 1
ATOM 2983 N N . GLY A 1 380 ? 23.600 16.201 -19.242 1.00 83.88 380 GLY A N 1
ATOM 2984 C CA . GLY A 1 380 ? 23.192 15.817 -17.882 1.00 83.88 380 GLY A CA 1
ATOM 2985 C C . GLY A 1 380 ? 21.769 16.253 -17.517 1.00 83.88 380 GLY A C 1
ATOM 2986 O O . GLY A 1 380 ? 21.054 15.512 -16.851 1.00 83.88 380 GLY A O 1
ATOM 2987 N N . SER A 1 381 ? 21.323 17.416 -18.008 1.00 84.56 381 SER A N 1
ATOM 2988 C CA . SER A 1 381 ? 19.943 17.882 -17.811 1.00 84.56 381 SER A CA 1
ATOM 2989 C C . SER A 1 381 ? 18.922 16.995 -18.519 1.00 84.56 381 SER A C 1
ATOM 2991 O O . SER A 1 381 ? 17.866 16.735 -17.951 1.00 84.56 381 SER A O 1
ATOM 2993 N N . LEU A 1 382 ? 19.254 16.494 -19.715 1.00 86.56 382 LEU A N 1
ATOM 2994 C CA . LEU A 1 382 ? 18.425 15.534 -20.439 1.00 86.56 382 LEU A CA 1
ATOM 2995 C C . LEU A 1 382 ? 18.318 14.230 -19.647 1.00 86.56 382 LEU A C 1
ATOM 2997 O O . LEU A 1 382 ? 17.216 13.775 -19.382 1.00 86.56 382 LEU A O 1
ATOM 3001 N N . LEU A 1 383 ? 19.443 13.675 -19.186 1.00 87.38 383 LEU A N 1
ATOM 3002 C CA . LEU A 1 383 ? 19.434 12.456 -18.374 1.00 87.38 383 LEU A CA 1
ATOM 3003 C C . LEU A 1 383 ? 18.552 12.602 -17.123 1.00 87.38 383 LEU A C 1
ATOM 3005 O O . LEU A 1 383 ? 17.707 11.750 -16.862 1.00 87.38 383 LEU A O 1
ATOM 3009 N N . LYS A 1 384 ? 18.708 13.707 -16.384 1.00 84.69 384 LYS A N 1
ATOM 3010 C CA . LYS A 1 384 ? 17.898 13.985 -15.192 1.00 84.69 384 LYS A CA 1
ATOM 3011 C C . LYS A 1 384 ? 16.409 14.094 -15.530 1.00 84.69 384 LYS A C 1
ATOM 3013 O O . LYS A 1 384 ? 15.591 13.508 -14.832 1.00 84.69 384 LYS A O 1
ATOM 3018 N N . TYR A 1 385 ? 16.071 14.803 -16.608 1.00 85.62 385 TYR A N 1
ATOM 3019 C CA . TYR A 1 385 ? 14.695 14.929 -17.086 1.00 85.62 385 TYR A CA 1
ATOM 3020 C C . TYR A 1 385 ? 14.078 13.564 -17.423 1.00 85.62 385 TYR A C 1
ATOM 3022 O O . TYR A 1 385 ? 12.990 13.258 -16.946 1.00 85.62 385 TYR A O 1
ATOM 3030 N N . LEU A 1 386 ? 14.789 12.720 -18.176 1.00 83.88 386 LEU A N 1
ATOM 3031 C CA . LEU A 1 386 ? 14.293 11.398 -18.568 1.00 83.88 386 LEU A CA 1
ATOM 3032 C C . LEU A 1 386 ? 14.050 10.490 -17.361 1.00 83.88 386 LEU A C 1
ATOM 3034 O O . LEU A 1 386 ? 13.045 9.787 -17.329 1.00 83.88 386 LEU A O 1
ATOM 3038 N N . ILE A 1 387 ? 14.935 10.519 -16.359 1.00 80.06 387 ILE A N 1
ATOM 3039 C CA . ILE A 1 387 ? 14.745 9.734 -15.134 1.00 80.06 387 ILE A CA 1
ATOM 3040 C C . ILE A 1 387 ? 13.500 10.219 -14.381 1.00 80.06 387 ILE A C 1
ATOM 3042 O O . ILE A 1 387 ? 12.662 9.403 -14.014 1.00 80.06 387 ILE A O 1
ATOM 3046 N N . CYS A 1 388 ? 13.327 11.532 -14.208 1.00 74.25 388 CYS A N 1
ATOM 3047 C CA . CYS A 1 388 ? 12.140 12.073 -13.541 1.00 74.25 388 CYS A CA 1
ATOM 3048 C C . CYS A 1 388 ? 10.834 11.734 -14.278 1.00 74.25 388 CYS A C 1
ATOM 3050 O O . CYS A 1 388 ? 9.820 11.470 -13.635 1.00 74.25 388 CYS A O 1
ATOM 3052 N N . GLU A 1 389 ? 10.857 11.741 -15.610 1.00 79.25 389 GLU A N 1
ATOM 3053 C CA . GLU A 1 389 ? 9.670 11.506 -16.431 1.00 79.25 389 GLU A CA 1
ATOM 3054 C C . GLU A 1 389 ? 9.292 10.017 -16.496 1.00 79.25 389 GLU A C 1
ATOM 3056 O O . GLU A 1 389 ? 8.129 9.661 -16.297 1.00 79.25 389 GLU A O 1
ATOM 3061 N N . TYR A 1 390 ? 10.269 9.138 -16.750 1.00 69.94 390 TYR A N 1
ATOM 3062 C CA . TYR A 1 390 ? 10.029 7.725 -17.078 1.00 69.94 390 TYR A CA 1
ATOM 3063 C C . TYR A 1 390 ? 10.344 6.745 -15.936 1.00 69.94 390 TYR A C 1
ATOM 3065 O O . TYR A 1 390 ? 9.933 5.587 -16.009 1.00 69.94 390 TYR A O 1
ATOM 3073 N N . ALA A 1 391 ? 11.013 7.187 -14.868 1.00 67.38 391 ALA A N 1
ATOM 3074 C CA . ALA A 1 391 ? 11.245 6.420 -13.641 1.00 67.38 391 ALA A CA 1
ATOM 3075 C C . ALA A 1 391 ? 10.636 7.146 -12.430 1.00 67.38 391 ALA A C 1
ATOM 3077 O O . ALA A 1 391 ? 11.311 7.491 -11.460 1.00 67.38 391 ALA A O 1
ATOM 3078 N N . GLN A 1 392 ? 9.323 7.381 -12.490 1.00 52.59 392 GLN A N 1
ATOM 3079 C CA . GLN A 1 392 ? 8.576 7.978 -11.382 1.00 52.59 392 GLN A CA 1
ATOM 3080 C C . GLN A 1 392 ? 8.676 7.093 -10.132 1.00 52.59 392 GLN A C 1
ATOM 3082 O O . GLN A 1 392 ? 8.386 5.898 -10.188 1.00 52.59 392 GLN A O 1
ATOM 3087 N N . GLY A 1 393 ? 9.088 7.694 -9.014 1.00 50.25 393 GLY A N 1
ATOM 3088 C CA . GLY A 1 393 ? 9.378 6.983 -7.766 1.00 50.25 393 GLY A CA 1
ATOM 3089 C C . GLY A 1 393 ? 10.862 6.697 -7.532 1.00 50.25 393 GLY A C 1
ATOM 3090 O O . GLY A 1 393 ? 11.183 6.089 -6.525 1.00 50.25 393 GLY A O 1
ATOM 3091 N N . TYR A 1 394 ? 11.767 7.146 -8.406 1.00 58.09 394 TYR A N 1
ATOM 3092 C CA . TYR A 1 394 ? 13.213 7.011 -8.218 1.00 58.09 394 TYR A CA 1
ATOM 3093 C C . TYR A 1 394 ? 13.889 8.386 -8.098 1.00 58.09 394 TYR A C 1
ATOM 3095 O O . TYR A 1 394 ? 13.542 9.324 -8.821 1.00 58.09 394 TYR A O 1
ATOM 3103 N N . SER A 1 395 ? 14.887 8.516 -7.216 1.00 66.75 395 SER A N 1
ATOM 3104 C CA . SER A 1 395 ? 15.703 9.735 -7.134 1.00 66.75 395 SER A CA 1
ATOM 3105 C C . SER A 1 395 ? 16.692 9.789 -8.301 1.00 66.75 395 SER A C 1
ATOM 3107 O O . SER A 1 395 ? 17.581 8.945 -8.442 1.00 66.75 395 SER A O 1
ATOM 3109 N N . ALA A 1 396 ? 16.559 10.815 -9.147 1.00 71.00 396 ALA A N 1
ATOM 3110 C CA . ALA A 1 396 ? 17.479 11.025 -10.260 1.00 71.00 396 ALA A CA 1
ATOM 3111 C C . ALA A 1 396 ? 18.908 11.324 -9.784 1.00 71.00 396 ALA A C 1
ATOM 3113 O O . ALA A 1 396 ? 19.864 10.926 -10.447 1.00 71.00 396 ALA A O 1
ATOM 3114 N N . SER A 1 397 ? 19.063 11.998 -8.640 1.00 72.81 397 SER A N 1
ATOM 3115 C CA . SER A 1 397 ? 20.356 12.234 -7.985 1.00 72.81 397 SER A CA 1
ATOM 3116 C C . SER A 1 397 ? 21.007 10.915 -7.583 1.00 72.81 397 SER A C 1
ATOM 3118 O O . SER A 1 397 ? 22.177 10.703 -7.901 1.00 72.81 397 SER A O 1
ATOM 3120 N N . ALA A 1 398 ? 20.249 10.025 -6.938 1.00 66.44 398 ALA A N 1
ATOM 3121 C CA . ALA A 1 398 ? 20.742 8.727 -6.484 1.00 66.44 398 ALA A CA 1
ATOM 3122 C C . ALA A 1 398 ? 21.187 7.842 -7.657 1.00 66.44 398 ALA A C 1
ATOM 3124 O O . ALA A 1 398 ? 22.322 7.373 -7.670 1.00 66.44 398 ALA A O 1
ATOM 3125 N N . ILE A 1 399 ? 20.356 7.713 -8.700 1.00 72.94 399 ILE A N 1
ATOM 3126 C CA . ILE A 1 399 ? 20.693 6.926 -9.900 1.00 72.94 399 ILE A CA 1
ATOM 3127 C C . ILE A 1 399 ? 21.956 7.465 -10.578 1.00 72.94 399 ILE A C 1
ATOM 3129 O O . ILE A 1 399 ? 22.851 6.699 -10.929 1.00 72.94 399 ILE A O 1
ATOM 3133 N N . ILE A 1 400 ? 22.056 8.786 -10.760 1.00 82.81 400 ILE A N 1
ATOM 3134 C CA . ILE A 1 400 ? 23.233 9.405 -11.383 1.00 82.81 400 ILE A CA 1
ATOM 3135 C C . ILE A 1 400 ? 24.483 9.163 -10.532 1.00 82.81 400 ILE A C 1
ATOM 3137 O O . ILE A 1 400 ? 25.519 8.799 -11.084 1.00 82.81 400 ILE A O 1
ATOM 3141 N N . SER A 1 401 ? 24.380 9.327 -9.213 1.00 78.62 401 SER A N 1
ATOM 3142 C CA . SER A 1 401 ? 25.507 9.151 -8.290 1.00 78.62 401 SER A CA 1
ATOM 3143 C C . SER A 1 401 ? 25.991 7.701 -8.277 1.00 78.62 401 SER A C 1
ATOM 3145 O O . SER A 1 401 ? 27.194 7.462 -8.332 1.00 78.62 401 SER A O 1
ATOM 3147 N N . HIS A 1 402 ? 25.063 6.742 -8.313 1.00 75.56 402 HIS A N 1
ATOM 3148 C CA . HIS A 1 402 ? 25.365 5.315 -8.368 1.00 75.56 402 HIS A CA 1
ATOM 3149 C C . HIS A 1 402 ? 26.050 4.922 -9.691 1.00 75.56 402 HIS A C 1
ATOM 3151 O O . HIS A 1 402 ? 27.088 4.260 -9.714 1.00 75.56 402 HIS A O 1
ATOM 3157 N N . LEU A 1 403 ? 25.534 5.403 -10.829 1.00 80.38 403 LEU A N 1
ATOM 3158 C CA . LEU A 1 403 ? 26.177 5.184 -12.131 1.00 80.38 403 LEU A CA 1
ATOM 3159 C C . LEU A 1 403 ? 27.582 5.810 -12.197 1.00 80.38 403 LEU A C 1
ATOM 3161 O O . LEU A 1 403 ? 28.452 5.309 -12.912 1.00 80.38 403 LEU A O 1
ATOM 3165 N N . GLN A 1 404 ? 27.815 6.908 -11.476 1.00 84.06 404 GLN A N 1
ATOM 3166 C CA . GLN A 1 404 ? 29.132 7.536 -11.374 1.00 84.06 404 GLN A CA 1
ATOM 3167 C C . GLN A 1 404 ? 30.085 6.734 -10.480 1.00 84.06 404 GLN A C 1
ATOM 3169 O O . GLN A 1 404 ? 31.229 6.515 -10.887 1.00 84.06 404 GLN A O 1
ATOM 3174 N N . SER A 1 405 ? 29.624 6.236 -9.326 1.00 78.06 405 SER A N 1
ATOM 3175 C CA . SER A 1 405 ? 30.439 5.406 -8.428 1.00 78.06 405 SER A CA 1
ATOM 3176 C C . SER A 1 405 ? 30.846 4.074 -9.057 1.00 78.06 405 SER A C 1
ATOM 3178 O O . SER A 1 405 ? 31.953 3.606 -8.818 1.00 78.06 405 SER A O 1
ATOM 3180 N N . GLU A 1 406 ? 30.007 3.497 -9.923 1.00 78.31 406 GLU A N 1
ATOM 3181 C CA . GLU A 1 406 ? 30.354 2.297 -10.701 1.00 78.31 406 GLU A CA 1
ATOM 3182 C C . GLU A 1 406 ? 31.192 2.594 -11.965 1.00 78.31 406 GLU A C 1
ATOM 3184 O O . GLU A 1 406 ? 31.471 1.703 -12.769 1.00 78.31 406 GLU A O 1
ATOM 3189 N N . HIS A 1 407 ? 31.603 3.848 -12.184 1.00 81.31 407 HIS A N 1
ATOM 3190 C CA . HIS A 1 407 ? 32.359 4.286 -13.365 1.00 81.31 407 HIS A CA 1
ATOM 3191 C C . HIS A 1 407 ? 31.663 3.998 -14.707 1.00 81.31 407 HIS A C 1
ATOM 3193 O O . HIS A 1 407 ? 32.320 3.758 -15.731 1.00 81.31 407 HIS A O 1
ATOM 3199 N N . LEU A 1 408 ? 30.334 4.025 -14.715 1.00 83.94 408 LEU A N 1
ATOM 3200 C CA . LEU A 1 408 ? 29.479 3.792 -15.879 1.00 83.94 408 LEU A CA 1
ATOM 3201 C C . LEU A 1 408 ? 29.015 5.085 -16.533 1.00 83.94 408 LEU A C 1
ATOM 3203 O O . LEU A 1 408 ? 28.842 5.146 -17.751 1.00 83.94 408 LEU A O 1
ATOM 3207 N N . LEU A 1 409 ? 28.856 6.122 -15.720 1.00 88.50 409 LEU A N 1
ATOM 3208 C CA . LEU A 1 409 ? 28.608 7.490 -16.130 1.00 88.50 409 LEU A CA 1
ATOM 3209 C C . LEU A 1 409 ? 29.801 8.349 -15.707 1.00 88.50 409 LEU A C 1
ATOM 3211 O O . LEU A 1 409 ? 30.339 8.199 -14.615 1.00 88.50 409 LEU A O 1
ATOM 3215 N N . SER A 1 410 ? 30.235 9.268 -16.563 1.00 84.81 410 SER A N 1
ATOM 3216 C CA . SER A 1 410 ? 31.303 10.204 -16.201 1.00 84.81 410 SER A CA 1
ATOM 3217 C C . SER A 1 410 ? 30.894 11.102 -15.024 1.00 84.81 410 SER A C 1
ATOM 3219 O O . SER A 1 410 ? 29.808 11.683 -15.053 1.00 84.8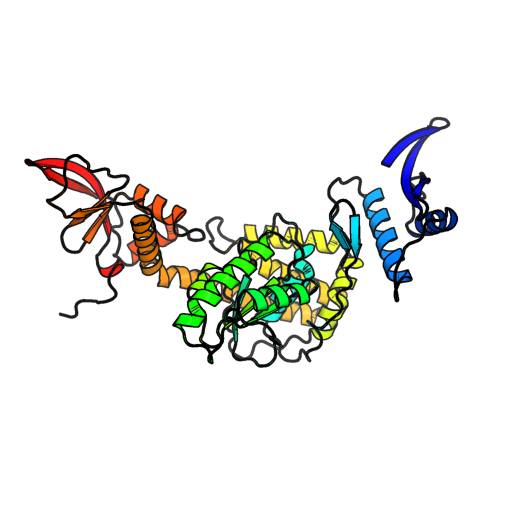1 410 SER A O 1
ATOM 3221 N N . GLU A 1 411 ? 31.787 11.301 -14.051 1.00 77.38 411 GLU A N 1
ATOM 3222 C CA . GLU A 1 411 ? 31.568 12.195 -12.896 1.00 77.38 411 GLU A CA 1
ATOM 3223 C C . GLU A 1 411 ? 31.259 13.641 -13.312 1.00 77.38 411 GLU A C 1
ATOM 3225 O O . GLU A 1 411 ? 30.404 14.308 -12.731 1.00 77.38 411 GLU A O 1
ATOM 3230 N N . PHE A 1 412 ? 31.906 14.118 -14.378 1.00 78.19 412 PHE A N 1
ATOM 3231 C CA . PHE A 1 412 ? 31.754 15.485 -14.862 1.00 78.19 412 PHE A CA 1
ATOM 3232 C C . PHE A 1 412 ? 31.355 15.518 -16.334 1.00 78.19 412 PHE A C 1
ATOM 3234 O O . PHE A 1 412 ? 31.807 14.712 -17.149 1.00 78.19 412 PHE A O 1
ATOM 3241 N N . SER A 1 413 ? 30.535 16.507 -16.696 1.00 80.12 413 SER A N 1
ATOM 3242 C CA . SER A 1 413 ? 30.277 16.822 -18.102 1.00 80.12 413 SER A CA 1
ATOM 3243 C C . SER A 1 413 ? 31.506 17.490 -18.711 1.00 80.12 413 SER A C 1
ATOM 3245 O O . SER A 1 413 ? 31.917 18.564 -18.272 1.00 80.12 413 SER A O 1
ATOM 3247 N N . ILE A 1 414 ? 32.070 16.883 -19.752 1.00 77.50 414 ILE A N 1
ATOM 3248 C CA . ILE A 1 414 ? 33.273 17.390 -20.422 1.00 77.50 414 ILE A CA 1
ATOM 3249 C C . ILE A 1 414 ? 32.857 18.076 -21.723 1.00 77.50 414 ILE A C 1
ATOM 3251 O O . ILE A 1 414 ? 31.960 17.606 -22.424 1.00 77.50 414 ILE A O 1
ATOM 3255 N N . ALA A 1 415 ? 33.504 19.197 -22.053 1.00 77.31 415 ALA A N 1
ATOM 3256 C CA . ALA A 1 415 ? 33.325 19.846 -23.347 1.00 77.31 415 ALA A CA 1
ATOM 3257 C C . ALA A 1 415 ? 33.795 18.899 -24.464 1.00 77.31 415 ALA A C 1
ATOM 3259 O O . ALA A 1 415 ? 34.979 18.576 -24.567 1.00 77.31 415 ALA A O 1
ATOM 3260 N N . LYS A 1 416 ? 32.857 18.431 -25.288 1.00 75.50 416 LYS A N 1
ATOM 3261 C CA . LYS A 1 416 ? 33.118 17.562 -26.433 1.00 75.50 416 LYS A CA 1
ATOM 3262 C C . LYS A 1 416 ? 32.738 18.275 -27.722 1.00 75.50 416 LYS A C 1
ATOM 3264 O O . LYS A 1 416 ? 31.641 18.810 -27.847 1.00 75.50 416 LYS A O 1
ATOM 3269 N N . LYS A 1 417 ? 33.642 18.194 -28.701 1.00 75.00 417 LYS A N 1
ATOM 3270 C CA . LYS A 1 417 ? 33.397 18.606 -30.084 1.00 75.00 417 LYS A CA 1
ATOM 3271 C C . LYS A 1 417 ? 32.646 17.504 -30.822 1.00 75.00 417 LYS A C 1
ATOM 3273 O O . LYS A 1 417 ? 33.213 16.449 -31.137 1.00 75.00 417 LYS A O 1
ATOM 3278 N N . ILE A 1 418 ? 31.367 17.738 -31.092 1.00 75.44 418 ILE A N 1
ATOM 3279 C CA . ILE A 1 418 ? 30.570 16.894 -31.984 1.00 75.44 418 ILE A CA 1
ATOM 3280 C C . ILE A 1 418 ? 30.717 17.451 -33.392 1.00 75.44 418 ILE A C 1
ATOM 3282 O O . ILE A 1 418 ? 30.439 18.624 -33.627 1.00 75.44 418 ILE A O 1
ATOM 3286 N N . ARG A 1 419 ? 31.186 16.616 -34.321 1.00 73.75 419 ARG A N 1
ATOM 3287 C CA . ARG A 1 419 ? 31.267 16.984 -35.734 1.00 73.75 419 ARG A CA 1
ATOM 3288 C C . ARG A 1 419 ? 29.874 16.884 -36.344 1.00 73.75 419 ARG A C 1
ATOM 3290 O O . ARG A 1 419 ? 29.307 15.794 -36.356 1.00 73.75 419 ARG A O 1
ATOM 3297 N N . ILE A 1 420 ? 29.388 18.008 -36.847 1.00 72.81 420 ILE A N 1
ATOM 3298 C CA . ILE A 1 420 ? 28.208 18.107 -37.696 1.00 72.81 420 ILE A CA 1
ATOM 3299 C C . ILE A 1 420 ? 28.673 18.071 -39.158 1.00 72.81 420 ILE A C 1
ATOM 3301 O O . ILE A 1 420 ? 29.820 18.439 -39.457 1.00 72.81 420 ILE A O 1
ATOM 3305 N N . ASP A 1 421 ? 27.830 17.551 -40.051 1.00 61.31 421 ASP A N 1
ATOM 3306 C CA . ASP A 1 421 ? 28.068 17.483 -41.498 1.00 61.31 421 ASP A CA 1
ATOM 3307 C C . ASP A 1 421 ? 28.830 18.704 -42.050 1.00 61.31 421 ASP A C 1
ATOM 3309 O O . ASP A 1 421 ? 28.663 19.840 -41.610 1.00 61.31 421 ASP A O 1
ATOM 3313 N N . ASN A 1 422 ? 29.715 18.457 -43.021 1.00 58.06 422 ASN A N 1
ATOM 3314 C CA . ASN A 1 422 ? 30.608 19.454 -43.635 1.00 58.06 422 ASN A CA 1
ATOM 3315 C C . ASN A 1 422 ? 31.687 20.065 -42.716 1.00 58.06 422 ASN A C 1
ATOM 3317 O O . ASN A 1 422 ? 32.265 21.101 -43.035 1.00 58.06 422 ASN A O 1
ATOM 3321 N N . GLY A 1 423 ? 32.049 19.395 -41.614 1.00 62.50 423 GLY A N 1
ATOM 3322 C CA . GLY A 1 423 ? 33.241 19.757 -40.828 1.00 62.50 423 GLY A CA 1
ATOM 3323 C C . GLY A 1 423 ? 33.025 20.897 -39.833 1.00 62.50 423 GLY A C 1
ATOM 3324 O O . GLY A 1 423 ? 33.994 21.409 -39.273 1.00 62.50 423 GLY A O 1
ATOM 3325 N N . THR A 1 424 ? 31.770 21.272 -39.589 1.00 67.75 424 THR A N 1
ATOM 3326 C CA . THR A 1 424 ? 31.384 22.172 -38.500 1.00 67.75 424 THR A CA 1
ATOM 3327 C C . THR A 1 424 ? 31.387 21.404 -37.176 1.00 67.75 424 THR A C 1
ATOM 3329 O O . THR A 1 424 ? 31.100 20.209 -37.145 1.00 67.75 424 THR A O 1
ATOM 3332 N N . TYR A 1 425 ? 31.737 22.061 -36.070 1.00 71.25 425 TYR A N 1
ATOM 3333 C CA . TYR A 1 425 ? 31.753 21.437 -34.747 1.00 71.25 425 TYR A CA 1
ATOM 3334 C C . TYR A 1 425 ? 30.822 22.178 -33.798 1.00 71.25 425 TYR A C 1
ATOM 3336 O O . TYR A 1 425 ? 30.827 23.406 -33.769 1.00 71.25 425 TYR A O 1
ATOM 3344 N N . VAL A 1 426 ? 30.073 21.425 -32.996 1.00 73.44 426 VAL A N 1
ATOM 3345 C CA . VAL A 1 426 ? 29.338 21.952 -31.846 1.00 73.44 426 VAL A CA 1
ATOM 3346 C C . VAL A 1 426 ? 30.068 21.541 -30.580 1.00 73.44 426 VAL A C 1
ATOM 3348 O O . VAL A 1 426 ? 30.326 20.355 -30.354 1.00 73.44 426 VAL A O 1
ATOM 3351 N N . ASP A 1 427 ? 30.414 22.536 -29.769 1.00 69.50 427 ASP A N 1
ATOM 3352 C CA . ASP A 1 427 ? 30.913 22.329 -28.417 1.00 69.50 427 ASP A C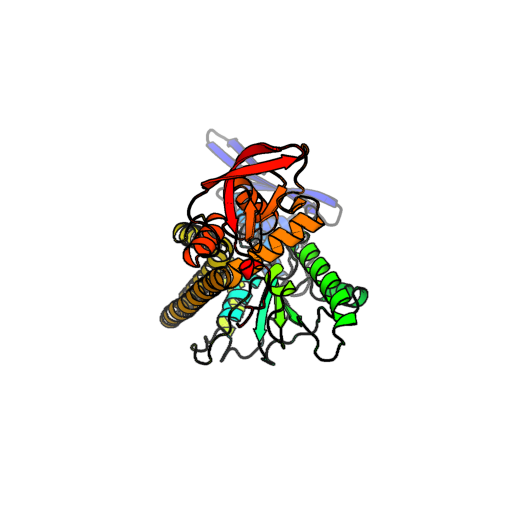A 1
ATOM 3353 C C . ASP A 1 427 ? 29.721 22.082 -27.491 1.00 69.50 427 ASP A C 1
ATOM 3355 O O . ASP A 1 427 ? 28.908 22.970 -27.239 1.00 69.50 427 ASP A O 1
ATOM 3359 N N . ALA A 1 428 ? 29.617 20.862 -26.972 1.00 75.25 428 ALA A N 1
ATOM 3360 C CA . ALA A 1 428 ? 28.593 20.489 -26.007 1.00 75.25 428 ALA A CA 1
ATOM 3361 C C . ALA A 1 428 ? 29.253 19.924 -24.748 1.00 75.25 428 ALA A C 1
ATOM 3363 O O . ALA A 1 428 ? 30.170 19.106 -24.825 1.00 75.25 428 ALA A O 1
ATOM 3364 N N . ARG A 1 429 ? 28.792 20.349 -23.567 1.00 82.06 429 ARG A N 1
ATOM 3365 C CA . ARG A 1 429 ? 29.184 19.721 -22.299 1.00 82.06 429 ARG A CA 1
ATOM 3366 C C . ARG A 1 429 ? 28.321 18.489 -22.087 1.00 82.06 429 ARG A C 1
ATOM 3368 O O . ARG A 1 429 ? 27.136 18.616 -21.791 1.00 82.06 429 ARG A O 1
ATOM 3375 N N . LEU A 1 430 ? 28.917 17.318 -22.275 1.00 85.31 430 LEU A N 1
ATOM 3376 C CA . LEU A 1 430 ? 28.196 16.050 -22.288 1.00 85.31 430 LEU A CA 1
ATOM 3377 C C . LEU A 1 430 ? 28.784 15.082 -21.274 1.00 85.31 430 LEU A C 1
ATOM 3379 O O . LEU A 1 430 ? 29.999 15.045 -21.053 1.00 85.31 430 LEU A O 1
ATOM 3383 N N . LEU A 1 431 ? 27.898 14.280 -20.700 1.00 88.50 431 LEU A N 1
ATOM 3384 C CA . LEU A 1 431 ? 28.246 13.088 -19.953 1.00 88.50 431 LEU A CA 1
ATOM 3385 C C . LEU A 1 431 ? 28.546 11.949 -20.926 1.00 88.50 431 LEU A C 1
ATOM 3387 O O . LEU A 1 431 ? 28.011 11.894 -22.036 1.00 88.50 431 LEU A O 1
ATOM 3391 N N . THR A 1 432 ? 29.427 11.051 -20.500 1.00 88.56 432 THR A N 1
ATOM 3392 C CA . THR A 1 432 ? 29.717 9.801 -21.206 1.00 88.56 432 THR A CA 1
ATOM 3393 C C . THR A 1 432 ? 29.076 8.666 -20.436 1.00 88.56 432 THR A C 1
ATOM 3395 O O . THR A 1 432 ? 29.402 8.482 -19.267 1.00 88.56 432 THR A O 1
ATOM 3398 N N . LEU A 1 433 ? 28.183 7.936 -21.092 1.00 88.75 433 LEU A N 1
ATOM 3399 C CA . LEU A 1 433 ? 27.535 6.741 -20.579 1.00 88.75 433 LEU A CA 1
ATOM 3400 C C . LEU A 1 433 ? 28.114 5.516 -21.294 1.00 88.75 433 LEU A C 1
ATOM 3402 O O . LEU A 1 433 ? 28.084 5.449 -22.525 1.00 88.75 433 LEU A O 1
ATOM 3406 N N . LYS A 1 434 ? 28.644 4.556 -20.535 1.00 86.56 434 LYS A N 1
ATOM 3407 C CA . LYS A 1 434 ? 29.256 3.342 -21.087 1.00 86.56 434 LYS A CA 1
ATOM 3408 C C . LYS A 1 434 ? 28.228 2.403 -21.706 1.00 86.56 434 LYS A C 1
ATOM 3410 O O . LYS A 1 434 ? 27.115 2.263 -21.199 1.00 86.56 434 LYS A O 1
ATOM 3415 N N . ARG A 1 435 ? 28.644 1.681 -22.752 1.00 80.06 435 ARG A N 1
ATOM 3416 C CA . ARG A 1 435 ? 27.814 0.657 -23.416 1.00 80.06 435 ARG A CA 1
ATOM 3417 C C . ARG A 1 435 ? 27.280 -0.412 -22.470 1.00 80.06 435 ARG A C 1
ATOM 3419 O O . ARG A 1 435 ? 26.145 -0.841 -22.636 1.00 80.06 435 ARG A O 1
ATOM 3426 N N . SER A 1 436 ? 28.093 -0.813 -21.496 1.00 73.25 436 SER A N 1
ATOM 3427 C CA . SER A 1 436 ? 27.773 -1.857 -20.518 1.00 73.25 436 SER A CA 1
ATOM 3428 C C . SER A 1 436 ? 26.532 -1.546 -19.676 1.00 73.25 436 SER A C 1
ATOM 3430 O O . SER A 1 436 ? 25.969 -2.446 -19.071 1.00 73.25 436 SER A O 1
ATOM 3432 N N . CYS A 1 437 ? 26.044 -0.301 -19.677 1.00 71.44 437 CYS A N 1
ATOM 3433 C CA . CYS A 1 437 ? 24.759 0.043 -19.061 1.00 71.44 437 CYS A CA 1
ATOM 3434 C C . CYS A 1 437 ? 23.547 -0.462 -19.856 1.00 71.44 437 CYS A C 1
ATOM 3436 O O . CYS A 1 437 ? 22.436 -0.458 -19.342 1.00 71.44 437 CYS A O 1
ATOM 3438 N N . LEU A 1 438 ? 23.736 -0.807 -21.133 1.00 68.62 438 LEU A N 1
ATOM 3439 C CA . LEU A 1 438 ? 22.664 -1.083 -22.093 1.00 68.62 438 LEU A CA 1
ATOM 3440 C C . LEU A 1 438 ? 22.740 -2.490 -22.700 1.00 68.62 438 LEU A C 1
ATOM 3442 O O . LEU A 1 438 ? 21.851 -2.868 -23.464 1.00 68.62 438 LEU A O 1
ATOM 3446 N N . THR A 1 439 ? 23.776 -3.267 -22.380 1.00 59.47 439 THR A N 1
ATOM 3447 C CA . THR A 1 439 ? 23.977 -4.635 -22.874 1.00 59.47 439 THR A CA 1
ATOM 3448 C C . THR A 1 439 ? 24.381 -5.563 -21.731 1.00 59.47 439 THR A C 1
ATOM 3450 O O . THR A 1 439 ? 25.361 -5.284 -21.054 1.00 59.47 439 THR A O 1
ATOM 3453 N N . GLU A 1 440 ? 23.663 -6.679 -21.563 1.00 46.06 440 GLU A N 1
ATOM 3454 C CA . GLU A 1 440 ? 23.910 -7.710 -20.530 1.00 46.06 440 GLU A CA 1
ATOM 3455 C C . GLU A 1 440 ? 25.168 -8.563 -20.760 1.00 46.06 440 GLU A C 1
ATOM 3457 O O . GLU A 1 440 ? 25.551 -9.336 -19.889 1.00 46.06 440 GLU A O 1
ATOM 3462 N N . TYR A 1 441 ? 25.823 -8.432 -21.912 1.00 39.91 441 TYR A N 1
ATOM 3463 C CA . TYR A 1 441 ? 27.040 -9.176 -22.218 1.00 39.91 441 TYR A CA 1
ATOM 3464 C C . TYR A 1 441 ? 28.259 -8.280 -22.009 1.00 39.91 441 TYR A C 1
ATOM 3466 O O . TYR A 1 441 ? 28.480 -7.328 -22.762 1.00 39.91 441 TYR A O 1
ATOM 3474 N N . GLU A 1 442 ? 29.051 -8.598 -20.985 1.00 38.31 442 GLU A N 1
ATOM 3475 C CA . GLU A 1 442 ? 30.486 -8.354 -21.055 1.00 38.31 442 GLU A CA 1
ATOM 3476 C C . GLU A 1 442 ? 31.004 -9.196 -22.224 1.00 38.31 442 GLU A C 1
ATOM 3478 O O . GLU A 1 442 ? 30.881 -10.422 -22.212 1.00 38.31 442 GLU A O 1
ATOM 3483 N N . ASP A 1 443 ? 31.515 -8.543 -23.269 1.00 32.59 443 ASP A N 1
ATOM 3484 C CA . ASP A 1 443 ? 32.352 -9.222 -24.252 1.00 32.59 443 ASP A CA 1
ATOM 3485 C C . ASP A 1 443 ? 33.578 -9.730 -23.476 1.00 32.59 443 ASP A C 1
ATOM 3487 O O . ASP A 1 443 ? 34.487 -8.972 -23.141 1.00 32.59 443 ASP A O 1
ATOM 3491 N N . SER A 1 444 ? 33.531 -11.002 -23.089 1.00 30.91 444 SER A N 1
ATOM 3492 C CA . SER A 1 444 ? 34.664 -11.742 -22.558 1.00 30.91 444 SER A CA 1
ATOM 3493 C C . SER A 1 444 ? 35.683 -11.912 -23.684 1.00 30.91 444 SER A C 1
ATOM 3495 O O . SER A 1 444 ? 35.480 -12.760 -24.558 1.00 30.91 444 SER A O 1
ATOM 3497 N N . ASP A 1 445 ? 36.727 -11.084 -23.665 1.00 31.48 445 ASP A N 1
ATOM 3498 C CA . ASP A 1 445 ? 37.981 -11.305 -24.398 1.00 31.48 445 ASP A CA 1
ATOM 3499 C C . ASP A 1 445 ? 38.888 -12.298 -23.653 1.00 31.48 445 ASP A C 1
ATOM 3501 O O . ASP A 1 445 ? 39.058 -12.148 -22.416 1.00 31.48 445 ASP A O 1
#

Nearest PDB structures (foldseek):
  5g3q-assembly1_A  TM=4.736E-01  e=1.140E-01  Homo sapiens
  5g3q-assembly2_B  TM=4.742E-01  e=4.134E-01  Homo sapiens
  4hzc-assembly1_E  TM=4.985E-01  e=1.220E+00  Brucella abortus S19
  5nwl-assembly2_N  TM=3.283E-01  e=2.228E-01  Homo sapiens

Radius of gyration: 28.55 Å; Cα contacts (8 Å, |Δi|>4): 604; chains: 1; bounding box: 81×63×73 Å

Solvent-accessible surface area (backbone atoms only — not comparable to full-atom values): 25280 Å² total; per-residue (Å²): 89,80,48,82,45,76,58,96,90,40,83,44,50,32,38,42,49,75,48,65,28,95,85,68,49,78,46,77,48,81,38,48,56,96,73,61,44,36,66,61,48,50,53,52,40,47,74,71,58,45,76,84,93,64,67,97,64,44,65,62,56,47,53,49,53,30,46,48,54,39,54,56,71,72,61,82,59,95,75,79,82,67,56,82,47,44,44,82,52,95,94,37,82,45,76,50,79,88,73,78,83,90,59,78,66,85,34,73,65,54,55,66,68,60,52,34,49,52,45,40,25,71,36,51,86,73,54,58,76,94,64,62,49,98,54,70,30,34,30,35,57,48,90,66,87,79,64,88,57,86,45,47,32,52,37,58,56,72,57,42,54,58,52,50,65,76,46,48,76,33,42,62,40,55,28,30,61,57,57,93,90,52,59,67,81,64,26,54,59,24,29,54,54,37,49,52,49,52,54,51,45,53,73,74,32,84,65,41,34,35,34,37,30,38,13,69,91,48,82,47,73,70,47,60,73,58,23,47,74,48,74,73,76,75,91,77,73,79,47,54,78,43,46,68,51,66,78,39,47,61,58,54,41,64,78,35,50,73,61,45,53,53,49,44,53,50,42,31,54,49,41,43,71,75,44,62,91,71,44,60,53,39,53,55,53,16,49,50,49,29,25,42,52,49,50,31,50,51,28,43,74,72,71,34,58,70,60,18,52,53,49,44,54,56,43,49,54,49,51,51,48,45,51,52,52,54,53,46,56,48,66,79,28,37,46,56,52,50,40,52,21,52,50,53,32,43,77,71,64,60,40,45,84,37,50,66,82,68,34,49,94,82,74,41,68,79,36,38,34,36,34,53,85,73,28,37,34,33,28,61,67,39,55,44,49,43,32,55,72,62,37,73,68,53,45,47,67,56,42,53,51,51,35,29,76,69,70,39,26,50,88,58,64,43,81,40,76,46,54,28,67,94,80,43,70,46,82,40,61,28,26,45,35,43,43,72,50,75,43,95,65,78,84,84,126

Sequence (445 aa):
MVKQYTVDGKVIHLIGISFKTSRGTTVQLLFQKEKFTAKAFYQSFTAAGGSCCYGEGSKMQADLLFGFLGSILDTEHTALLPPVGWFHLDDRWVYTPYKEDCCSDSLLSTPTSLVLIRIAAVLKTRIPDKFNGSKYLFAISENDATLQVRLTVDDIPKHFHQMLDQYSASALLPVYGDNPEITATIGDYRSKTNFVTLITRTKAEPRFPLCLIVSTNGITELQQKHCLFLPHEESHTAALPLAEIFSKLCALVEHNPDAFERIVERSYITALGSLDEECAFRNEIALLNVSSVVLCWALKLLKQPDLAQTAHEVCQAYINNCLSEWDSSLDCNAKEILRRVLYSAQEAGGIRLLRYGKVDSSYDSDRDIVQKGGDFLLKGSLLKYLICEYAQGYSASAIISHLQSEHLLSEFSIAKKIRIDNGTYVDARLLTLKRSCLTEYEDSD

Secondary structure (DSSP, 8-state):
-EEEEEETTEEEEEEEEEEE-TTS-EEEEEEEGGG--HHHHHHHHHHTT------TTHHHHHHHHHHHHHHHHHH--S--PPPTTEEEETTEEEE----S-SS-S--SS--HHHHHHHHHHHHTTTS-GGG--S--EEEEE---TTS----BTTS-HHHHHHHHHHTTT-SEEEEES--TTS-HHHHHHHHHHHHHHHHHHHHH-TTSPEEEEEESS---HHHHHHSEEE----TTS-----HHHHHHHHHHHHH-HHHHHHHHHHHHHHHHHHS-TT-TTHHHHHHHHHHHHHHHHHHHHTT-HHHHHHHHHHHHHHHHHHHHHHHHHHHTTHHHHHHHHHHHHHHTTS-EEEETT-B-TT--TTTEEEEETTEEEE-HHHHHHHHHHHSTTS-HHHHHHHHHHTTSB-SS-EEEEEEEGGGEEEEEEEEEE-GGGT-S-----

Mean predicted aligned error: 18.34 Å